Protein AF-0000000080568617 (afdb_homodimer)

Foldseek 3Di:
DDDALKDFDAKWFFAFWDDFQAQKTWTFGPVVVPVPPDCPCPVLVQPQPQDQDVVGHRDRDRPSPRPTQIAGEDDDPFQWQDAWRDGGGFMWTWIDRHPDSYIHIDGPCPPCVPDDFTKIKGWAFQAPDPDPDHPDQQGTWMWMDTSNQQKTKTKHHCRNPDPKIWMWMDRRVQAKTWTDIPQAWIWIDHPVQRKTKTAGNQGFMWMDGDPDTDGDDAAWDWDDDPQWIWMDGPVDIDIGDQWDWDDDPPDIDIDGPDPPD/DDDALKDFDAKWFFAFWDDQPAQKTWTFGPVVVPPPPDPPCLVLVQPQDQDQDVVGHRDRDRPSPRPTQIAGEDDDPFQWQDAWRDGGGFMWTWIDRHPDSYIHIDGPCPPCVVDDFTKIKGWAFQAPDPDPDHDDQQGTWMWMDTSNQQKTKTKGYCRNPDPKIWMWMDRRVQAKTWTDIPQAWIWIDHPVQRKTKTAGNQGFMWMDGDPDTDGDDAAWDWDDDPQWIWMDGPVDIDIDDCWDWDDDVPDIDIPNPDDPD

Secondary structure (DSSP, 8-state):
-PPPSEEEEEEEEE-SPPPTT-SEEEEEESHHHHS-SS--------EEEEEE-TT--EEEEEE-----EEEEE---SS-B-S-----TT-EEEEEEETT-S-EEEEE--TTGGG--S--EEEEEE--SSTT--SS-TTSEEEEEEETTTTEEEEE--STTS-S--EEEEEETTTTEEEEEESSS-EEEEETTTTEEEEE-TT--EEEEETTEEEEE-SSEEEEEETTEEEEE-SS-EEEE-SEEEEEETTEEEEEES----/-PPPSEEEEEEEEE-SPPPTT-SEEEEEESGGGT--SS-------EEEEEEE-TT--EEEEEEE---EEEEEE---SSSB-S-----TT-EEEEEEETT-S-EEEEE--TTGGG--S--EEEEEE--SSTT--SS-TTSEEEEEEETTTTEEEEE---TTS-S--EEEEEETTTTEEEEEESSS-EEEEETTTTEEEEE-TT--EEEEETTEEEEE-SS-EEEEETTEEEEE-SSEEEEEES-EEEEETTEEE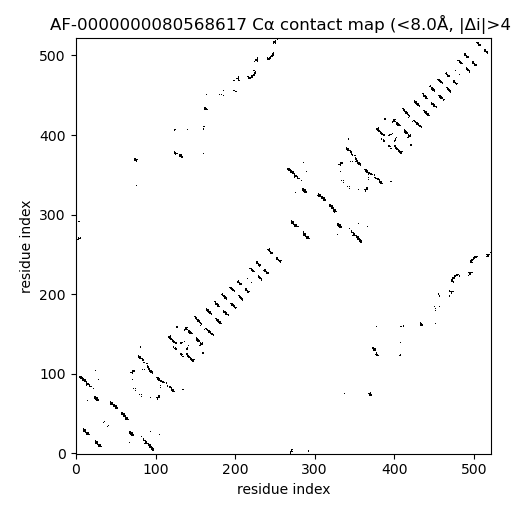EESS----

Sequence (522 aa):
MEASSFKLVSLGRVAENKARASRHVACVAVELATATDGEVTNNPQQKTIQALDSSGNTFEVKITNNRTFNCEWLPSEDNRATPPDVVRGELVEIWRMANTTQYFWRCLGLRNNLRQLESVVYVYNAAPKAGGAGIDFTTCYFMQWSPMDGHVTMGTSKANGEPFAFTMQFNTKYGSWYCMDDVGDMFELDAKERRLQMINADQSYVKVEKQSIEIKADQSVKIVCGGSTTEWTPSAITSTTGNWDVTAGATKYTTGGFDIIMEASSFKLVSLGRVAENKARASRHVACVAVELATATDGEVTNNPQQKTIQALDSSGNTFEVKITNNRTFNCEWLPSEDNRATPPDVVRGELVEIWRMANTTQYFWRCLGLRNNLRQLESVVYVYNAAPKAGGAGIDFTTCYFMQWSPMDGHVTMGTSKANGEPFAFTMQFNTKYGSWYCMDDVGDMFELDAKERRLQMINADQSYVKVEKQSIEIKADQSVKIVCGGSTTEWTPSAITSTTGNWDVTAGATKYTTGGFDII

Nearest PDB structures (foldseek):
  6orj-assembly1_A  TM=9.398E-01  e=4.430E-26  Phikzvirus phiKZ
  7aef-assembly1_q  TM=3.920E-01  e=2.097E-03  Algoriphagus machipongonensis
  7b5h-assembly1_AJ  TM=3.697E-01  e=1.885E-03  Nostoc sp. PCC 7120 = FACHB-418
  5lhz-assembly2_B  TM=5.559E-01  e=2.788E+00  Homo sapiens
  6u9e-assembly1_B  TM=2.466E-01  e=1.471E+00  Francisella tularensis subsp. novicida

Radius of gyration: 33.86 Å; Cα contacts (8 Å, |Δi|>4): 1347; chains: 2; bounding box: 92×105×70 Å

Structure (mmCIF, N/CA/C/O backbone):
data_AF-0000000080568617-model_v1
#
loop_
_entity.id
_entity.type
_entity.pdbx_description
1 polymer 'Uncharacterized protein 189'
#
loop_
_atom_site.group_PDB
_atom_site.id
_atom_site.type_symbol
_atom_site.label_atom_id
_atom_site.label_alt_id
_atom_site.label_comp_id
_atom_site.label_asym_id
_atom_site.label_entity_id
_atom_site.label_seq_id
_atom_site.pdbx_PDB_ins_code
_atom_site.Cartn_x
_atom_site.Cartn_y
_atom_site.Cartn_z
_atom_site.occupancy
_atom_site.B_iso_or_equiv
_atom_site.auth_seq_id
_atom_site.auth_comp_id
_atom_site.auth_asym_id
_atom_site.auth_atom_id
_atom_site.pdbx_PDB_model_num
ATOM 1 N N . MET A 1 1 ? 9.125 36.688 23 1 50.62 1 MET A N 1
ATOM 2 C CA . MET A 1 1 ? 8.547 36.562 21.672 1 50.62 1 MET A CA 1
ATOM 3 C C . MET A 1 1 ? 7.027 36.688 21.719 1 50.62 1 MET A C 1
ATOM 5 O O . MET A 1 1 ? 6.383 36.156 22.625 1 50.62 1 MET A O 1
ATOM 9 N N . GLU A 1 2 ? 6.57 37.688 21.062 1 58.78 2 GLU A N 1
ATOM 10 C CA . GLU A 1 2 ? 5.145 38 20.984 1 58.78 2 GLU A CA 1
ATOM 11 C C . GLU A 1 2 ? 4.359 36.844 20.391 1 58.78 2 GLU A C 1
ATOM 13 O O . GLU A 1 2 ? 4.938 35.938 19.797 1 58.78 2 GLU A O 1
ATOM 18 N N . ALA A 1 3 ? 3.127 36.75 20.812 1 71.06 3 ALA A N 1
ATOM 19 C CA . ALA A 1 3 ? 2.182 35.75 20.312 1 71.06 3 ALA A CA 1
ATOM 20 C C . ALA A 1 3 ? 2.1 35.781 18.797 1 71.06 3 ALA A C 1
ATOM 22 O O . ALA A 1 3 ? 2.215 36.844 18.188 1 71.06 3 ALA A O 1
ATOM 23 N N . SER A 1 4 ? 2.113 34.656 18.219 1 79.44 4 SER A N 1
ATOM 24 C CA . SER A 1 4 ? 2.035 34.5 16.766 1 79.44 4 SER A CA 1
ATOM 25 C C . SER A 1 4 ? 0.855 35.281 16.203 1 79.44 4 SER A C 1
ATOM 27 O O . SER A 1 4 ? -0.201 35.375 16.844 1 79.44 4 SER A O 1
ATOM 29 N N . SER A 1 5 ? 1.057 35.906 15.062 1 81.19 5 SER A N 1
ATOM 30 C CA . SER A 1 5 ? -0.037 36.562 14.352 1 81.19 5 SER A CA 1
ATOM 31 C C . SER A 1 5 ? -0.927 35.531 13.648 1 81.19 5 SER A C 1
ATOM 33 O O . SER A 1 5 ? -2.031 35.875 13.211 1 81.19 5 SER A O 1
ATOM 35 N N . PHE A 1 6 ? -0.387 34.438 13.5 1 85.69 6 PHE A N 1
ATOM 36 C CA . PHE A 1 6 ? -1.203 33.312 13.023 1 85.69 6 PHE A CA 1
ATOM 37 C C . PHE A 1 6 ? -1.975 32.688 14.18 1 85.69 6 PHE A C 1
ATOM 39 O O . PHE A 1 6 ? -1.378 32.125 15.086 1 85.69 6 PHE A O 1
ATOM 46 N N . LYS A 1 7 ? -3.281 32.812 14.078 1 85.31 7 LYS A N 1
ATOM 47 C CA . LYS A 1 7 ? -4.027 32.406 15.273 1 85.31 7 LYS A CA 1
ATOM 48 C C . LYS A 1 7 ? -5.375 31.812 14.891 1 85.31 7 LYS A C 1
ATOM 50 O O . LYS A 1 7 ? -5.918 32.094 13.828 1 85.31 7 LYS A O 1
ATOM 55 N N . LEU A 1 8 ? -5.777 30.984 15.734 1 88.06 8 LEU A N 1
ATOM 56 C CA . LEU A 1 8 ? -7.152 30.516 15.688 1 88.06 8 LEU A CA 1
ATOM 57 C C . LEU A 1 8 ? -8.133 31.641 15.984 1 88.06 8 LEU A C 1
ATOM 59 O O . LEU A 1 8 ? -8.086 32.25 17.062 1 88.06 8 LEU A O 1
ATOM 63 N N . VAL A 1 9 ? -9.039 31.875 15.039 1 86.25 9 VAL A N 1
ATOM 64 C CA . VAL A 1 9 ? -9.906 33.031 15.219 1 86.25 9 VAL A CA 1
ATOM 65 C C . VAL A 1 9 ? -11.297 32.594 15.648 1 86.25 9 VAL A C 1
ATOM 67 O O . VAL A 1 9 ? -11.992 33.312 16.359 1 86.25 9 VAL A O 1
ATOM 70 N N . SER A 1 10 ? -11.703 31.438 15.148 1 86.88 10 SER A N 1
ATOM 71 C CA . SER A 1 10 ? -13.031 30.984 15.523 1 86.88 10 SER A CA 1
ATOM 72 C C . SER A 1 10 ? -13.219 29.5 15.188 1 86.88 10 SER A C 1
ATOM 74 O O . SER A 1 10 ? -12.461 28.938 14.398 1 86.88 10 SER A O 1
ATOM 76 N N . LEU A 1 11 ? -14.148 28.984 15.914 1 90.75 11 LEU A N 1
ATOM 77 C CA . LEU A 1 11 ? -14.758 27.766 15.383 1 90.75 11 LEU A CA 1
ATOM 78 C C . LEU A 1 11 ? -15.781 28.109 14.305 1 90.75 11 LEU A C 1
ATOM 80 O O . LEU A 1 11 ? -16.438 29.141 14.367 1 90.75 11 LEU A O 1
ATOM 84 N N . GLY A 1 12 ? -15.781 27.281 13.336 1 90.44 12 GLY A N 1
ATOM 85 C CA . GLY A 1 12 ? -16.719 27.5 12.242 1 90.44 12 GLY A CA 1
ATOM 86 C C . GLY A 1 12 ? -17.531 26.266 11.898 1 90.44 12 GLY A C 1
ATOM 87 O O . GLY A 1 12 ? -17.203 25.156 12.328 1 90.44 12 GLY A O 1
ATOM 88 N N . ARG A 1 13 ? -18.641 26.5 11.25 1 90.88 13 ARG A N 1
ATOM 89 C CA . ARG A 1 13 ? -19.469 25.453 10.664 1 90.88 13 ARG A CA 1
ATOM 90 C C . ARG A 1 13 ? -19.453 25.531 9.141 1 90.88 13 ARG A C 1
ATOM 92 O O . ARG A 1 13 ? -19.578 26.625 8.57 1 90.88 13 ARG A O 1
ATOM 99 N N . VAL A 1 14 ? -19.25 24.422 8.562 1 93.81 14 VAL A N 1
ATOM 100 C CA . VAL A 1 14 ? -19.25 24.375 7.105 1 93.81 14 VAL A CA 1
ATOM 101 C C . VAL A 1 14 ? -20.641 24.688 6.578 1 93.81 14 VAL A C 1
ATOM 103 O O . VAL A 1 14 ? -21.625 24.062 6.996 1 93.81 14 VAL A O 1
ATOM 106 N N . ALA A 1 15 ? -20.703 25.609 5.598 1 91.88 15 ALA A N 1
ATOM 107 C CA . ALA A 1 15 ? -22 26.109 5.129 1 91.88 15 ALA A CA 1
ATOM 108 C C . ALA A 1 15 ? -22.562 25.234 4.016 1 91.88 15 ALA A C 1
ATOM 110 O O . ALA A 1 15 ? -23.781 25.141 3.854 1 91.88 15 ALA A O 1
ATOM 111 N N . GLU A 1 16 ? -21.719 24.734 3.197 1 92.94 16 GLU A N 1
ATOM 112 C CA . GLU A 1 16 ? -22.094 23.875 2.084 1 92.94 16 GLU A CA 1
ATOM 113 C C . GLU A 1 16 ? -21.078 22.734 1.919 1 92.94 16 GLU A C 1
ATOM 115 O O . GLU A 1 16 ? -19.938 22.844 2.348 1 92.94 16 GLU A O 1
ATOM 120 N N . ASN A 1 17 ? -21.594 21.688 1.316 1 94.19 17 ASN A N 1
ATOM 121 C CA . ASN A 1 17 ? -20.688 20.578 1.053 1 94.19 17 ASN A CA 1
ATOM 122 C C . ASN A 1 17 ? -19.469 21.031 0.249 1 94.19 17 ASN A C 1
ATOM 124 O O . ASN A 1 17 ? -19.594 21.812 -0.701 1 94.19 17 ASN A O 1
ATOM 128 N N . LYS A 1 18 ? -18.312 20.578 0.675 1 95.75 18 LYS A N 1
ATOM 129 C CA . LYS A 1 18 ? -17.094 20.875 -0.092 1 95.75 18 LYS A CA 1
ATOM 130 C C . LYS A 1 18 ? -17.172 20.266 -1.489 1 95.75 18 LYS A C 1
ATOM 132 O O . LYS A 1 18 ? -17.484 19.078 -1.643 1 95.75 18 LYS A O 1
ATOM 137 N N . ALA A 1 19 ? -16.797 21.062 -2.461 1 93.38 19 ALA A N 1
ATOM 138 C CA . ALA A 1 19 ? -16.688 20.531 -3.812 1 93.38 19 ALA A CA 1
ATOM 139 C C . ALA A 1 19 ? -15.5 19.578 -3.93 1 93.38 19 ALA A C 1
ATOM 141 O O . ALA A 1 19 ? -14.461 19.797 -3.311 1 93.38 19 ALA A O 1
ATOM 142 N N . ARG A 1 20 ? -15.523 18.531 -4.695 1 88.44 20 ARG A N 1
ATOM 143 C CA . ARG A 1 20 ? -14.562 17.438 -4.766 1 88.44 20 ARG A CA 1
ATOM 144 C C . ARG A 1 20 ? -13.156 17.953 -5.016 1 88.44 20 ARG A C 1
ATOM 146 O O . ARG A 1 20 ? -12.211 17.562 -4.332 1 88.44 20 ARG A O 1
ATOM 153 N N . ALA A 1 21 ? -12.961 18.766 -5.887 1 86.31 21 ALA A N 1
ATOM 154 C CA . ALA A 1 21 ? -11.609 19.203 -6.25 1 86.31 21 ALA A CA 1
ATOM 155 C C . ALA A 1 21 ? -11.242 20.5 -5.559 1 86.31 21 ALA A C 1
ATOM 157 O O . ALA A 1 21 ? -10.141 21.016 -5.738 1 86.31 21 ALA A O 1
ATOM 158 N N . SER A 1 22 ? -12.078 20.875 -4.598 1 92.5 22 SER A N 1
ATOM 159 C CA . SER A 1 22 ? -11.836 22.172 -3.998 1 92.5 22 SER A CA 1
ATOM 160 C C . SER A 1 22 ? -11.008 22.047 -2.721 1 92.5 22 SER A C 1
ATOM 162 O O . SER A 1 22 ? -11.141 21.078 -1.981 1 92.5 22 SER A O 1
ATOM 164 N N . ARG A 1 23 ? -10.227 23.062 -2.48 1 94.25 23 ARG A N 1
ATOM 165 C CA . ARG A 1 23 ? -9.508 23.188 -1.22 1 94.25 23 ARG A CA 1
ATOM 166 C C . ARG A 1 23 ? -10.164 24.234 -0.314 1 94.25 23 ARG A C 1
ATOM 168 O O . ARG A 1 23 ? -9.672 24.5 0.783 1 94.25 23 ARG A O 1
ATOM 175 N N . HIS A 1 24 ? -11.266 24.781 -0.82 1 95.12 24 HIS A N 1
ATOM 176 C CA . HIS A 1 24 ? -11.938 25.844 -0.099 1 95.12 24 HIS A CA 1
ATOM 177 C C . HIS A 1 24 ? -13.312 25.406 0.395 1 95.12 24 HIS A C 1
ATOM 179 O O . HIS A 1 24 ? -13.961 24.562 -0.229 1 95.12 24 HIS A O 1
ATOM 185 N N . VAL A 1 25 ? -13.688 25.984 1.521 1 95.69 25 VAL A N 1
ATOM 186 C CA . VAL A 1 25 ? -15.047 25.797 2.023 1 95.69 25 VAL A CA 1
ATOM 187 C C . VAL A 1 25 ? -15.586 27.125 2.541 1 95.69 25 VAL A C 1
ATOM 189 O O . VAL A 1 25 ? -14.82 27.984 2.994 1 95.69 25 VAL A O 1
ATOM 192 N N . ALA A 1 26 ? -16.875 27.297 2.377 1 93.19 26 ALA A N 1
ATOM 193 C CA . ALA A 1 26 ? -17.562 28.406 3.02 1 93.19 26 ALA A CA 1
ATOM 194 C C . ALA A 1 26 ? -17.953 28.062 4.453 1 93.19 26 ALA A C 1
ATOM 196 O O . ALA A 1 26 ? -18.625 27.062 4.691 1 93.19 26 ALA A O 1
ATOM 197 N N . CYS A 1 27 ? -17.438 28.859 5.371 1 93.31 27 CYS A N 1
ATOM 198 C CA . CYS A 1 27 ? -17.703 28.578 6.777 1 93.31 27 CYS A CA 1
ATOM 199 C C . CYS A 1 27 ? -18.438 29.734 7.434 1 93.31 27 CYS A C 1
ATOM 201 O O . CYS A 1 27 ? -18.25 30.891 7.047 1 93.31 27 CYS A O 1
ATOM 203 N N . VAL A 1 28 ? -19.25 29.375 8.422 1 88.81 28 VAL A N 1
ATOM 204 C CA . VAL A 1 28 ? -19.875 30.344 9.305 1 88.81 28 VAL A CA 1
ATOM 205 C C . VAL A 1 28 ? -19.234 30.281 10.688 1 88.81 28 VAL A C 1
ATOM 207 O O . VAL A 1 28 ? -19.125 29.203 11.273 1 88.81 28 VAL A O 1
ATOM 210 N N . ALA A 1 29 ? -18.75 31.484 11.203 1 86.5 29 ALA A N 1
ATOM 211 C CA . ALA A 1 29 ? -18.141 31.5 12.523 1 86.5 29 ALA A CA 1
ATOM 212 C C . ALA A 1 29 ? -19.172 31.25 13.617 1 86.5 29 ALA A C 1
ATOM 214 O O . ALA A 1 29 ? -20.234 31.875 13.641 1 86.5 29 ALA A O 1
ATOM 215 N N . VAL A 1 30 ? -18.906 30.25 14.477 1 74.75 30 VAL A N 1
ATOM 216 C CA . VAL A 1 30 ? -19.844 29.875 15.539 1 74.75 30 VAL A CA 1
ATOM 217 C C . VAL A 1 30 ? -19.656 30.828 16.734 1 74.75 30 VAL A C 1
ATOM 219 O O . VAL A 1 30 ? -20.625 31.188 17.391 1 74.75 30 VAL A O 1
ATOM 222 N N . GLU A 1 31 ? -18.297 31.031 17.219 1 62.47 31 GLU A N 1
ATOM 223 C CA . GLU A 1 31 ? -18.047 31.844 18.406 1 62.47 31 GLU A CA 1
ATOM 224 C C . GLU A 1 31 ? -18.484 33.281 18.172 1 62.47 31 GLU A C 1
ATOM 226 O O . GLU A 1 31 ? -18.781 34 19.125 1 62.47 31 GLU A O 1
ATOM 231 N N . LEU A 1 32 ? -18.312 33.688 17.125 1 50.12 32 LEU A N 1
ATOM 232 C CA . LEU A 1 32 ? -18.812 35.062 16.906 1 50.12 32 LEU A CA 1
ATOM 233 C C . LEU A 1 32 ? -20.312 35.125 17.203 1 50.12 32 LEU A C 1
ATOM 235 O O . LEU A 1 32 ? -20.828 36.188 17.578 1 50.12 32 LEU A O 1
ATOM 239 N N . ALA A 1 33 ? -20.812 33.875 17.344 1 45.53 33 ALA A N 1
ATOM 240 C CA . ALA A 1 33 ? -22.234 33.969 17.656 1 45.53 33 ALA A CA 1
ATOM 241 C C . ALA A 1 33 ? -22.453 34.062 19.172 1 45.53 33 ALA A C 1
ATOM 243 O O . ALA A 1 33 ? -23.422 34.688 19.609 1 45.53 33 ALA A O 1
ATOM 244 N N . THR A 1 34 ? -21.578 33.438 19.984 1 41.66 34 THR A N 1
ATOM 245 C CA . THR A 1 34 ? -21.938 33.438 21.406 1 41.66 34 THR A CA 1
ATOM 246 C C . THR A 1 34 ? -21.312 34.625 22.125 1 41.66 34 THR A C 1
ATOM 248 O O . THR A 1 34 ? -21.609 34.875 23.297 1 41.66 34 THR A O 1
ATOM 251 N N . ALA A 1 35 ? -20.141 35.188 21.828 1 40 35 ALA A N 1
ATOM 252 C CA . ALA A 1 35 ? -19.625 36.281 22.641 1 40 35 ALA A CA 1
ATOM 253 C C . ALA A 1 35 ? -20.703 37.312 22.953 1 40 35 ALA A C 1
ATOM 255 O O . ALA A 1 35 ? -20.422 38.344 23.578 1 40 35 ALA A O 1
ATOM 256 N N . THR A 1 36 ? -21.812 37.344 22.281 1 34.22 36 THR A N 1
ATOM 257 C CA . THR A 1 36 ? -22.812 38.312 22.734 1 34.22 36 THR A CA 1
ATOM 258 C C . THR A 1 36 ? -23.422 37.875 24.062 1 34.22 36 THR A C 1
ATOM 260 O O . THR A 1 36 ? -24.297 37 24.078 1 34.22 36 THR A O 1
ATOM 263 N N . ASP A 1 37 ? -22.906 37.531 24.969 1 35.31 37 ASP A N 1
ATOM 264 C CA . ASP A 1 37 ? -23.719 37.781 26.156 1 35.31 37 ASP A CA 1
ATOM 265 C C . ASP A 1 37 ? -24.406 39.125 26.078 1 35.31 37 ASP A C 1
ATOM 267 O O . ASP A 1 37 ? -25.453 39.344 26.688 1 35.31 37 ASP A O 1
ATOM 271 N N . GLY A 1 38 ? -23.734 40.406 26.375 1 32.06 38 GLY A N 1
ATOM 272 C CA . GLY A 1 38 ? -24.688 41.438 26.031 1 32.06 38 GLY A CA 1
ATOM 273 C C . GLY A 1 38 ? -25.266 41.281 24.625 1 32.06 38 GLY A C 1
ATOM 274 O O . GLY A 1 38 ? -24.797 40.438 23.859 1 32.06 38 GLY A O 1
ATOM 275 N N . GLU A 1 39 ? -26.219 42.25 24.094 1 29.34 39 GLU A N 1
ATOM 276 C CA . GLU A 1 39 ? -26.828 42.344 22.766 1 29.34 39 GLU A CA 1
ATOM 277 C C . GLU A 1 39 ? -25.797 42.156 21.656 1 29.34 39 GLU A C 1
ATOM 279 O O . GLU A 1 39 ? -25.094 43.125 21.312 1 29.34 39 GLU A O 1
ATOM 284 N N . VAL A 1 40 ? -24.828 41.625 21.891 1 32.22 40 VAL A N 1
ATOM 285 C CA . VAL A 1 40 ? -24.172 41.75 20.578 1 32.22 40 VAL A CA 1
ATOM 286 C C . VAL A 1 40 ? -25.172 41.406 19.469 1 32.22 40 VAL A C 1
ATOM 288 O O . VAL A 1 40 ? -25.703 40.312 19.406 1 32.22 40 VAL A O 1
ATOM 291 N N . THR A 1 41 ? -25.906 42.344 19.125 1 31.42 41 THR A N 1
ATOM 292 C CA . THR A 1 41 ? -26.641 42.594 17.891 1 31.42 41 THR A CA 1
ATOM 293 C C . THR A 1 41 ? -25.797 42.156 16.688 1 31.42 41 THR A C 1
ATOM 295 O O . THR A 1 41 ? -24.875 42.875 16.281 1 31.42 41 THR A O 1
ATOM 298 N N . ASN A 1 42 ? -25.062 41.25 16.781 1 33.69 42 ASN A N 1
ATOM 299 C CA . ASN A 1 42 ? -24.953 40.875 15.383 1 33.69 42 ASN A CA 1
ATOM 300 C C . ASN A 1 42 ? -26.266 41.094 14.633 1 33.69 42 ASN A C 1
ATOM 302 O O . ASN A 1 42 ? -27.25 40.406 14.891 1 33.69 42 ASN A O 1
ATOM 306 N N . ASN A 1 43 ? -26.531 42.25 14.586 1 33.03 43 ASN A N 1
ATOM 307 C CA . ASN A 1 43 ? -27.516 42.625 13.57 1 33.03 43 ASN A CA 1
ATOM 308 C C . ASN A 1 43 ? -27.234 41.938 12.242 1 33.03 43 ASN A C 1
ATOM 310 O O . ASN A 1 43 ? -26.266 42.25 11.555 1 33.03 43 ASN A O 1
ATOM 314 N N . PRO A 1 44 ? -27.344 40.625 12.234 1 37.12 44 PRO A N 1
ATOM 315 C CA . PRO A 1 44 ? -27.484 40.312 10.812 1 37.12 44 PRO A CA 1
ATOM 316 C C . PRO A 1 44 ? -27.969 41.5 9.984 1 37.12 44 PRO A C 1
ATOM 318 O O . PRO A 1 44 ? -28.938 42.188 10.359 1 37.12 44 PRO A O 1
ATOM 321 N N . GLN A 1 45 ? -27.047 42.375 9.602 1 36.5 45 GLN A N 1
ATOM 322 C CA . GLN A 1 45 ? -27.719 43.375 8.773 1 36.5 45 GLN A CA 1
ATOM 323 C C . GLN A 1 45 ? -28.875 42.75 7.996 1 36.5 45 GLN A C 1
ATOM 325 O O . GLN A 1 45 ? -28.656 41.938 7.09 1 36.5 45 GLN A O 1
ATOM 330 N N . GLN A 1 46 ? -29.75 42.25 8.695 1 38.12 46 GLN A N 1
ATOM 331 C CA . GLN A 1 46 ? -31.031 41.969 8.078 1 38.12 46 GLN A CA 1
ATOM 332 C C . GLN A 1 46 ? -31.453 43.094 7.137 1 38.12 46 GLN A C 1
ATOM 334 O O . GLN A 1 46 ? -31.656 44.219 7.57 1 38.12 46 GLN A O 1
ATOM 339 N N . LYS A 1 47 ? -30.688 43.156 6.012 1 41.09 47 LYS A N 1
ATOM 340 C CA . LYS A 1 47 ? -31.406 44 5.059 1 41.09 47 LYS A CA 1
ATOM 341 C C . LYS A 1 47 ? -32.781 43.406 4.727 1 41.09 47 LYS A C 1
ATOM 343 O O . LYS A 1 47 ? -32.875 42.25 4.367 1 41.09 47 LYS A O 1
ATOM 348 N N . THR A 1 48 ? -33.656 43.75 5.395 1 39.62 48 THR A N 1
ATOM 349 C CA . THR A 1 48 ? -35.031 43.5 4.977 1 39.62 48 THR A CA 1
ATOM 350 C C . THR A 1 48 ? -35.281 44.031 3.572 1 39.62 48 THR A C 1
ATOM 352 O O . THR A 1 48 ? -35.188 45.25 3.336 1 39.62 48 THR A O 1
ATOM 355 N N . ILE A 1 49 ? -34.781 43.281 2.613 1 40.5 49 ILE A N 1
ATOM 356 C CA . ILE A 1 49 ? -35.25 43.781 1.318 1 40.5 49 ILE A CA 1
ATOM 357 C C . ILE A 1 49 ? -36.75 43.5 1.168 1 40.5 49 ILE A C 1
ATOM 359 O O . ILE A 1 49 ? -37.219 42.406 1.473 1 40.5 49 ILE A O 1
ATOM 363 N N . GLN A 1 50 ? -37.312 44.5 1.191 1 42.81 50 GLN A N 1
ATOM 364 C CA . GLN A 1 50 ? -38.719 44.406 0.8 1 42.81 50 GLN A CA 1
ATOM 365 C C . GLN A 1 50 ? -38.844 44 -0.661 1 42.81 50 GLN A C 1
ATOM 367 O O . GLN A 1 50 ? -38.219 44.562 -1.54 1 42.81 50 GLN A O 1
ATOM 372 N N . ALA A 1 51 ? -38.75 42.688 -0.852 1 43 51 ALA A N 1
ATOM 373 C CA . ALA A 1 51 ? -39.094 42.344 -2.238 1 43 51 ALA A CA 1
ATOM 374 C C . ALA A 1 51 ? -40.594 42.156 -2.408 1 43 51 ALA A C 1
ATOM 376 O O . ALA A 1 51 ? -41.312 41.812 -1.448 1 43 51 ALA A O 1
ATOM 377 N N . LEU A 1 52 ? -40.906 42.625 -3.355 1 49.28 52 LEU A N 1
ATOM 378 C CA . LEU A 1 52 ? -42.312 42.5 -3.771 1 49.28 52 LEU A CA 1
ATOM 379 C C . LEU A 1 52 ? -42.562 41.156 -4.457 1 49.28 52 LEU A C 1
ATOM 381 O O . LEU A 1 52 ? -41.719 40.719 -5.27 1 49.28 52 LEU A O 1
ATOM 385 N N . ASP A 1 53 ? -43.281 40.312 -3.805 1 42.44 53 ASP A N 1
ATOM 386 C CA . ASP A 1 53 ? -43.688 39.156 -4.586 1 42.44 53 ASP A CA 1
ATOM 387 C C . ASP A 1 53 ? -44.469 39.594 -5.832 1 42.44 53 ASP A C 1
ATOM 389 O O . ASP A 1 53 ? -44.781 40.75 -6.02 1 42.44 53 ASP A O 1
ATOM 393 N N . SER A 1 54 ? -44.594 38.719 -6.641 1 52.25 54 SER A N 1
ATOM 394 C CA . SER A 1 54 ? -45.344 39 -7.859 1 52.25 54 SER A CA 1
ATOM 395 C C . SER A 1 54 ? -46.688 39.656 -7.5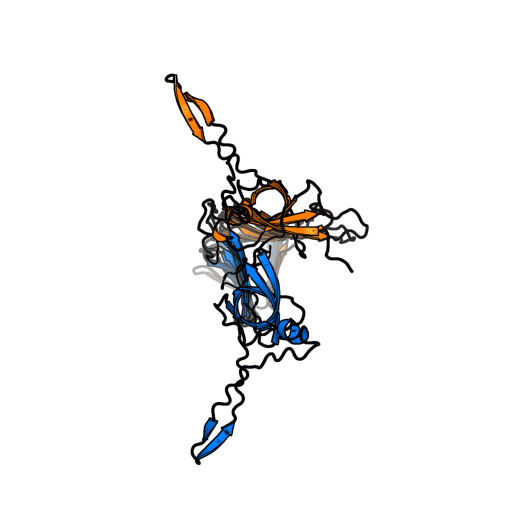47 1 52.25 54 SER A C 1
ATOM 397 O O . SER A 1 54 ? -47.219 40.375 -8.391 1 52.25 54 SER A O 1
ATOM 399 N N . SER A 1 55 ? -47.188 39.5 -6.371 1 52.03 55 SER A N 1
ATOM 400 C CA . SER A 1 55 ? -48.5 40.062 -6.043 1 52.03 55 SER A CA 1
ATOM 401 C C . SER A 1 55 ? -48.344 41.375 -5.277 1 52.03 55 SER A C 1
ATOM 403 O O . SER A 1 55 ? -49.344 41.906 -4.812 1 52.03 55 SER A O 1
ATOM 405 N N . GLY A 1 56 ? -47.219 41.875 -5.191 1 52.81 56 GLY A N 1
ATOM 406 C CA . GLY A 1 56 ? -47.031 43.219 -4.609 1 52.81 56 GLY A CA 1
ATOM 407 C C . GLY A 1 56 ? -46.812 43.188 -3.109 1 52.81 56 GLY A C 1
ATOM 408 O O . GLY A 1 56 ? -46.844 44.219 -2.451 1 52.81 56 GLY A O 1
ATOM 409 N N . ASN A 1 57 ? -47.062 41.969 -2.492 1 53.66 57 ASN A N 1
ATOM 410 C CA . ASN A 1 57 ? -46.906 41.938 -1.042 1 53.66 57 ASN A CA 1
ATOM 411 C C . ASN A 1 57 ? -45.438 42.031 -0.618 1 53.66 57 ASN A C 1
ATOM 413 O O . ASN A 1 57 ? -44.562 41.438 -1.252 1 53.66 57 ASN A O 1
ATOM 417 N N . THR A 1 58 ? -45.219 43 0.136 1 48.59 58 THR A N 1
ATOM 418 C CA . THR A 1 58 ? -43.875 43.25 0.653 1 48.59 58 THR A CA 1
ATOM 419 C C . THR A 1 58 ? -43.438 42.156 1.617 1 48.59 58 THR A C 1
ATOM 421 O O . THR A 1 58 ? -44.188 41.812 2.539 1 48.59 58 THR A O 1
ATOM 424 N N . PHE A 1 59 ? -42.938 41.188 1.211 1 49.84 59 PHE A N 1
ATOM 425 C CA . PHE A 1 59 ? -42.438 40.25 2.225 1 49.84 59 PHE A CA 1
ATOM 426 C C . PHE A 1 59 ? -41.031 40.594 2.643 1 49.84 59 PHE A C 1
ATOM 428 O O . PHE A 1 59 ? -40.25 41.125 1.846 1 49.84 59 PHE A O 1
ATOM 435 N N . GLU A 1 60 ? -40.906 40.781 3.918 1 43.88 60 GLU A N 1
ATOM 436 C CA . GLU A 1 60 ? -39.594 41.062 4.531 1 43.88 60 GLU A CA 1
ATOM 437 C C . GLU A 1 60 ? -38.75 39.812 4.559 1 43.88 60 GLU A C 1
ATOM 439 O O . GLU A 1 60 ? -39.188 38.719 4.934 1 43.88 60 GLU A O 1
ATOM 444 N N . VAL A 1 61 ? -38.062 39.688 3.564 1 43 61 VAL A N 1
ATOM 445 C CA . VAL A 1 61 ? -37.094 38.594 3.654 1 43 61 VAL A CA 1
ATOM 446 C C . VAL A 1 61 ? -35.906 39 4.512 1 43 61 VAL A C 1
ATOM 448 O O . VAL A 1 61 ? -35.344 40.094 4.297 1 43 61 VAL A O 1
ATOM 451 N N . LYS A 1 62 ? -35.844 38.594 5.715 1 42.62 62 LYS A N 1
ATOM 452 C CA . LYS A 1 62 ? -34.688 38.781 6.586 1 42.62 62 LYS A CA 1
ATOM 453 C C . LYS A 1 62 ? -33.469 38.062 6.012 1 42.62 62 LYS A C 1
ATOM 455 O O . LYS A 1 62 ? -33.469 36.875 5.805 1 42.62 62 LYS A O 1
ATOM 460 N N . ILE A 1 63 ? -32.812 38.688 5.195 1 38.22 63 ILE A N 1
ATOM 461 C CA . ILE A 1 63 ? -31.531 38.094 4.746 1 38.22 63 ILE A CA 1
ATOM 462 C C . ILE A 1 63 ? -30.5 38.188 5.871 1 38.22 63 ILE A C 1
ATOM 464 O O . ILE A 1 63 ? -30.203 39.281 6.367 1 38.22 63 ILE A O 1
ATOM 468 N N . THR A 1 64 ? -30.469 37.344 6.855 1 39.03 64 THR A N 1
ATOM 469 C CA . THR A 1 64 ? -29.328 37.281 7.75 1 39.03 64 THR A CA 1
ATOM 470 C C . THR A 1 64 ? -28.016 37.219 6.957 1 39.03 64 THR A C 1
ATOM 472 O O . THR A 1 64 ? -27.844 36.344 6.113 1 39.03 64 THR A O 1
ATOM 475 N N . ASN A 1 65 ? -27.438 38.25 6.555 1 40.38 65 ASN A N 1
ATOM 476 C CA . ASN A 1 65 ? -26.141 38.219 5.887 1 40.38 65 ASN A CA 1
ATOM 477 C C . ASN A 1 65 ? -25.188 37.25 6.562 1 40.38 65 ASN A C 1
ATOM 479 O O . ASN A 1 65 ? -24.578 37.594 7.582 1 40.38 65 ASN A O 1
ATOM 483 N N . ASN A 1 66 ? -25.547 36.125 6.871 1 49.88 66 ASN A N 1
ATOM 484 C CA . ASN A 1 66 ? -24.594 35.156 7.418 1 49.88 66 ASN A CA 1
ATOM 485 C C . ASN A 1 66 ? -23.266 35.156 6.66 1 49.88 66 ASN A C 1
ATOM 487 O O . ASN A 1 66 ? -23.219 34.781 5.496 1 49.88 66 ASN A O 1
ATOM 491 N N . ARG A 1 67 ? -22.391 36.062 7.004 1 65.44 67 ARG A N 1
ATOM 492 C CA . ARG A 1 67 ? -21.094 36.25 6.375 1 65.44 67 ARG A CA 1
ATOM 493 C C . ARG A 1 67 ? -20.266 34.969 6.426 1 65.44 67 ARG A C 1
ATOM 495 O O . ARG A 1 67 ? -20.016 34.438 7.508 1 65.44 67 ARG A O 1
ATOM 502 N N . THR A 1 68 ? -20.375 34.25 5.426 1 81.62 68 THR A N 1
ATOM 503 C CA . THR A 1 68 ? -19.5 33.094 5.266 1 81.62 68 THR A CA 1
ATOM 504 C C . THR A 1 68 ? -18.078 33.531 4.926 1 81.62 68 THR A C 1
ATOM 506 O O . THR A 1 68 ? -17.875 34.594 4.312 1 81.62 68 THR A O 1
ATOM 509 N N . PHE A 1 69 ? -17.188 32.938 5.539 1 86.31 69 PHE A N 1
ATOM 510 C CA . PHE A 1 69 ? -15.766 33.062 5.203 1 86.31 69 PHE A CA 1
ATOM 511 C C . PHE A 1 69 ? -15.359 32 4.199 1 86.31 69 PHE A C 1
ATOM 513 O O . PHE A 1 69 ? -15.727 30.828 4.348 1 86.31 69 PHE A O 1
ATOM 520 N N . ASN A 1 70 ? -14.797 32.438 3.152 1 91.62 70 ASN A N 1
ATOM 521 C CA . ASN A 1 70 ? -14.133 31.484 2.287 1 91.62 70 ASN A CA 1
ATOM 522 C C . ASN A 1 70 ? -12.766 31.078 2.844 1 91.62 70 ASN A C 1
ATOM 524 O O . ASN A 1 70 ? -11.844 31.891 2.879 1 91.62 70 ASN A O 1
ATOM 528 N N . CYS A 1 71 ? -12.617 29.844 3.26 1 94 71 CYS A N 1
ATOM 529 C CA . CYS A 1 71 ? -11.414 29.391 3.947 1 94 71 CYS A CA 1
ATOM 530 C C . CYS A 1 71 ? -10.672 28.359 3.107 1 94 71 CYS A C 1
ATOM 532 O O . CYS A 1 71 ? -11.273 27.438 2.568 1 94 71 CYS A O 1
ATOM 534 N N . GLU A 1 72 ? -9.367 28.516 3.006 1 94 72 GLU A N 1
ATOM 535 C CA . GLU A 1 72 ? -8.516 27.531 2.338 1 94 72 GLU A CA 1
ATOM 536 C C . GLU A 1 72 ? -8.07 26.438 3.303 1 94 72 GLU A C 1
ATOM 538 O O . GLU A 1 72 ? -7.758 26.719 4.465 1 94 72 GLU A O 1
ATOM 543 N N . TRP A 1 73 ? -8.039 25.219 2.797 1 94.94 73 TRP A N 1
ATOM 544 C CA . TRP A 1 73 ? -7.652 24.078 3.617 1 94.94 73 TRP A CA 1
ATOM 545 C C . TRP A 1 73 ? -6.258 24.266 4.203 1 94.94 73 TRP A C 1
ATOM 547 O O . TRP A 1 73 ? -5.324 24.641 3.488 1 94.94 73 TRP A O 1
ATOM 557 N N . LEU A 1 74 ? -6.227 24.109 5.453 1 93.25 74 LEU A N 1
ATOM 558 C CA . LEU A 1 74 ? -4.977 24.047 6.203 1 93.25 74 LEU A CA 1
ATOM 559 C C . LEU A 1 74 ? -4.629 22.609 6.562 1 93.25 74 LEU A C 1
ATOM 561 O O . LEU A 1 74 ? -5.164 22.062 7.527 1 93.25 74 LEU A O 1
ATOM 565 N N . PRO A 1 75 ? -3.604 22.062 5.797 1 88.25 75 PRO A N 1
ATOM 566 C CA . PRO A 1 75 ? -3.266 20.656 6.07 1 88.25 75 PRO A CA 1
ATOM 567 C C . PRO A 1 75 ? -2.648 20.469 7.453 1 88.25 75 PRO A C 1
ATOM 569 O O . PRO A 1 75 ? -2.178 21.422 8.062 1 88.25 75 PRO A O 1
ATOM 572 N N . SER A 1 76 ? -2.836 19.203 7.875 1 81.25 76 SER A N 1
ATOM 573 C CA . SER A 1 76 ? -2.096 18.766 9.055 1 81.25 76 SER A CA 1
ATOM 574 C C . SER A 1 76 ? -0.789 18.078 8.664 1 81.25 76 SER A C 1
ATOM 576 O O . SER A 1 76 ? -0.388 18.109 7.5 1 81.25 76 SER A O 1
ATOM 578 N N . GLU A 1 77 ? -0.052 17.703 9.617 1 75.88 77 GLU A N 1
ATOM 579 C CA . GLU A 1 77 ? 1.288 17.156 9.422 1 75.88 77 GLU A CA 1
ATOM 580 C C . GLU A 1 77 ? 1.234 15.797 8.719 1 75.88 77 GLU A C 1
ATOM 582 O O . GLU A 1 77 ? 2.266 15.266 8.312 1 75.88 77 GLU A O 1
ATOM 587 N N . ASP A 1 78 ? 0.12 15.438 8.305 1 79.62 78 ASP A N 1
ATOM 588 C CA . ASP A 1 78 ? 0.056 14.109 7.691 1 79.62 78 ASP A CA 1
ATOM 589 C C . ASP A 1 78 ? 0.303 14.188 6.188 1 79.62 78 ASP A C 1
ATOM 591 O O . ASP A 1 78 ? 0.541 15.273 5.648 1 79.62 78 ASP A O 1
ATOM 595 N N . ASN A 1 79 ? 0.674 13.195 5.465 1 89.88 79 ASN A N 1
ATOM 596 C CA . ASN A 1 79 ? 0.984 13.133 4.039 1 89.88 79 ASN A CA 1
ATOM 597 C C . ASN A 1 79 ? -0.283 13.141 3.188 1 89.88 79 ASN A C 1
ATOM 599 O O . ASN A 1 79 ? -0.268 12.695 2.039 1 89.88 79 ASN A O 1
ATOM 603 N N . ARG A 1 80 ? -1.309 13.703 3.848 1 90.81 80 ARG A N 1
ATOM 604 C CA . ARG A 1 80 ? -2.549 13.844 3.092 1 90.81 80 ARG A CA 1
ATOM 605 C C . ARG A 1 80 ? -2.432 14.938 2.041 1 90.81 80 ARG A C 1
ATOM 607 O O . ARG A 1 80 ? -1.976 16.047 2.34 1 90.81 80 ARG A O 1
ATOM 614 N N . ALA A 1 81 ? -2.85 14.633 0.809 1 91.06 81 ALA A N 1
ATOM 615 C CA . ALA A 1 81 ? -2.703 15.586 -0.294 1 91.06 81 ALA A CA 1
ATOM 616 C C . ALA A 1 81 ? -4.035 16.25 -0.633 1 91.06 81 ALA A C 1
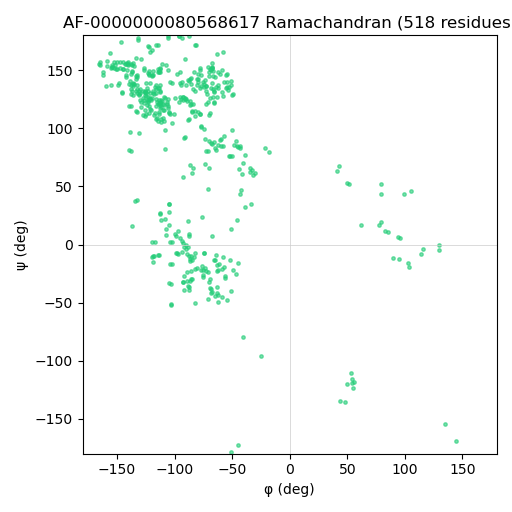ATOM 618 O O . ALA A 1 81 ? -4.074 17.266 -1.324 1 91.06 81 ALA A O 1
ATOM 619 N N . THR A 1 82 ? -5.082 15.695 -0.187 1 91.94 82 THR A N 1
ATOM 620 C CA . THR A 1 82 ? -6.402 16.25 -0.457 1 91.94 82 THR A CA 1
ATOM 621 C C . THR A 1 82 ? -7.109 16.625 0.844 1 91.94 82 THR A C 1
ATOM 623 O O . THR A 1 82 ? -6.984 15.914 1.846 1 91.94 82 THR A O 1
ATOM 626 N N . PRO A 1 83 ? -7.883 17.719 0.764 1 93.81 83 PRO A N 1
ATOM 627 C CA . PRO A 1 83 ? -8.617 18.109 1.972 1 93.81 83 PRO A CA 1
ATOM 628 C C . PRO A 1 83 ? -9.711 17.109 2.336 1 93.81 83 PRO A C 1
ATOM 630 O O . PRO A 1 83 ? -10.211 16.375 1.467 1 93.81 83 PRO A O 1
ATOM 633 N N . PRO A 1 84 ? -10.039 17.047 3.625 1 94.81 84 PRO A N 1
ATOM 634 C CA . PRO A 1 84 ? -11.211 16.25 3.984 1 94.81 84 PRO A CA 1
ATOM 635 C C . PRO A 1 84 ? -12.469 16.672 3.225 1 94.81 84 PRO A C 1
ATOM 637 O O . PRO A 1 84 ? -12.648 17.859 2.934 1 94.81 84 PRO A O 1
ATOM 640 N N . ASP A 1 85 ? -13.266 15.688 2.941 1 95.25 85 ASP A N 1
ATOM 641 C CA . ASP A 1 85 ? -14.516 15.953 2.232 1 95.25 85 ASP A CA 1
ATOM 642 C C . ASP A 1 85 ? -15.617 16.375 3.201 1 95.25 85 ASP A C 1
ATOM 644 O O . ASP A 1 85 ? -16.625 15.672 3.344 1 95.25 85 ASP A O 1
ATOM 648 N N . VAL A 1 86 ? -15.43 17.5 3.785 1 95.81 86 VAL A N 1
ATOM 649 C CA . VAL A 1 86 ? -16.375 17.984 4.793 1 95.81 86 VAL A CA 1
ATOM 650 C C . VAL A 1 86 ? -17.703 18.328 4.133 1 95.81 86 VAL A C 1
ATOM 652 O O . VAL A 1 86 ? -17.75 18.688 2.957 1 95.81 86 VAL A O 1
ATOM 655 N N . VAL A 1 87 ? -18.75 18.156 4.941 1 94.94 87 VAL A N 1
ATOM 656 C CA . VAL A 1 87 ? -20.109 18.453 4.469 1 94.94 87 VAL A CA 1
ATOM 657 C C . VAL A 1 87 ? -20.75 19.516 5.359 1 94.94 87 VAL A C 1
ATOM 659 O O . VAL A 1 87 ? -20.188 19.875 6.398 1 94.94 87 VAL A O 1
ATOM 662 N N . ARG A 1 88 ? -21.797 19.984 4.789 1 93.25 88 ARG A N 1
ATOM 663 C CA . ARG A 1 88 ? -22.531 21.016 5.531 1 93.25 88 ARG A CA 1
ATOM 664 C C . ARG A 1 88 ? -22.781 20.578 6.969 1 93.25 88 ARG A C 1
ATOM 666 O O . ARG A 1 88 ? -23.203 19.438 7.219 1 93.25 88 ARG A O 1
ATOM 673 N N . GLY A 1 89 ? -22.422 21.469 7.875 1 91.19 89 GLY A N 1
ATOM 674 C CA . GLY A 1 89 ? -22.719 21.188 9.273 1 91.19 89 GLY A CA 1
ATOM 675 C C . GLY A 1 89 ? -21.516 20.734 10.062 1 91.19 89 GLY A C 1
ATOM 676 O O . GLY A 1 89 ? -21.516 20.75 11.289 1 91.19 89 GLY A O 1
ATOM 677 N N . GLU A 1 90 ? -20.5 20.281 9.406 1 94.06 90 GLU A N 1
ATOM 678 C CA . GLU A 1 90 ? -19.297 19.875 10.117 1 94.06 90 GLU A CA 1
ATOM 679 C C . GLU A 1 90 ? -18.594 21.062 10.758 1 94.06 90 GLU A C 1
ATOM 681 O O . GLU A 1 90 ? -18.734 22.188 10.289 1 94.06 90 GLU A O 1
ATOM 686 N N . LEU A 1 91 ? -17.906 20.781 11.812 1 92.81 91 LEU A N 1
ATOM 687 C CA . LEU A 1 91 ? -17.203 21.828 12.547 1 92.81 91 LEU A CA 1
ATOM 688 C C . LEU A 1 91 ? -15.742 21.922 12.094 1 92.81 91 LEU A C 1
ATOM 690 O O . LEU A 1 91 ? -15.102 20.891 11.859 1 92.81 91 LEU A O 1
ATOM 694 N N . VAL A 1 92 ? -15.281 23.156 11.977 1 94.25 92 VAL A N 1
ATOM 695 C CA . VAL A 1 92 ? -13.906 23.406 11.57 1 94.25 92 VAL A CA 1
ATOM 696 C C . VAL A 1 92 ? -13.289 24.5 12.445 1 94.25 92 VAL A C 1
ATOM 698 O O . VAL A 1 92 ? -14.016 25.25 13.102 1 94.25 92 VAL A O 1
ATOM 701 N N . GLU A 1 93 ? -11.938 24.469 12.523 1 93.5 93 GLU A N 1
ATOM 702 C CA . GLU A 1 93 ? -11.18 25.609 13.016 1 93.5 93 GLU A CA 1
ATOM 703 C C . GLU A 1 93 ? -10.938 26.625 11.906 1 93.5 93 GLU A C 1
ATOM 705 O O . GLU A 1 93 ? -10.57 26.266 10.789 1 93.5 93 GLU A O 1
ATOM 710 N N . ILE A 1 94 ? -11.164 27.859 12.227 1 91.75 94 ILE A N 1
ATOM 711 C CA . ILE A 1 94 ? -10.852 28.938 11.289 1 91.75 94 ILE A CA 1
ATOM 712 C C . ILE A 1 94 ? -9.617 29.688 11.766 1 91.75 94 ILE A C 1
ATOM 714 O O . ILE A 1 94 ? -9.586 30.203 12.891 1 91.75 94 ILE A O 1
ATOM 718 N N . TRP A 1 95 ? -8.609 29.672 10.875 1 92.06 95 TRP A N 1
ATOM 719 C CA . TRP A 1 95 ? -7.336 30.312 11.172 1 92.06 95 TRP A CA 1
ATOM 720 C C . TRP A 1 95 ? -7.113 31.516 10.266 1 92.06 95 TRP A C 1
ATOM 722 O O . TRP A 1 95 ? -7.668 31.594 9.164 1 92.06 95 TRP A O 1
ATOM 732 N N . ARG A 1 96 ? -6.359 32.469 10.773 1 87.12 96 ARG A N 1
ATOM 733 C CA . ARG A 1 96 ? -6.047 33.656 9.992 1 87.12 96 ARG A CA 1
ATOM 734 C C . ARG A 1 96 ? -4.668 34.219 10.344 1 87.12 96 ARG A C 1
ATOM 736 O O . ARG A 1 96 ? -4.242 34.156 11.492 1 87.12 96 ARG A O 1
ATOM 743 N N . MET A 1 97 ? -3.992 34.625 9.234 1 82.12 97 MET A N 1
ATOM 744 C CA . MET A 1 97 ? -2.729 35.312 9.461 1 82.12 97 MET A CA 1
ATOM 745 C C . MET A 1 97 ? -2.959 36.812 9.672 1 82.12 97 MET A C 1
ATOM 747 O O . MET A 1 97 ? -3.355 37.531 8.75 1 82.12 97 MET A O 1
ATOM 751 N N . ALA A 1 98 ? -2.523 37.219 10.883 1 74.5 98 ALA A N 1
ATOM 752 C CA . ALA A 1 98 ? -2.635 38.625 11.219 1 74.5 98 ALA A CA 1
ATOM 753 C C . ALA A 1 98 ? -3.99 39.188 10.797 1 74.5 98 ALA A C 1
ATOM 755 O O . ALA A 1 98 ? -5.035 38.625 11.148 1 74.5 98 ALA A O 1
ATOM 756 N N . ASN A 1 99 ? -3.957 40.375 10.164 1 72.94 99 ASN A N 1
ATOM 757 C CA . ASN A 1 99 ? -5.211 41 9.781 1 72.94 99 ASN A CA 1
ATOM 758 C C . ASN A 1 99 ? -5.461 40.875 8.281 1 72.94 99 ASN A C 1
ATOM 760 O O . ASN A 1 99 ? -6.082 41.75 7.684 1 72.94 99 ASN A O 1
ATOM 764 N N . THR A 1 100 ? -4.969 39.688 7.84 1 76.94 100 THR A N 1
ATOM 765 C CA . THR A 1 100 ? -5.191 39.5 6.414 1 76.94 100 THR A CA 1
ATOM 766 C C . THR A 1 100 ? -6.617 39 6.156 1 76.94 100 THR A C 1
ATOM 768 O O . THR A 1 100 ? -7.359 38.719 7.094 1 76.94 100 THR A O 1
ATOM 771 N N . THR A 1 101 ? -6.973 38.969 4.84 1 80.12 101 THR A N 1
ATOM 772 C CA . THR A 1 101 ? -8.305 38.531 4.449 1 80.12 101 THR A CA 1
ATOM 773 C C . THR A 1 101 ? -8.305 37.031 4.133 1 80.12 101 THR A C 1
ATOM 775 O O . THR A 1 101 ? -9.352 36.469 3.807 1 80.12 101 THR A O 1
ATOM 778 N N . GLN A 1 102 ? -7.164 36.5 4.309 1 85.06 102 GLN A N 1
ATOM 779 C CA . GLN A 1 102 ? -7.082 35.062 4 1 85.06 102 GLN A CA 1
ATOM 780 C C . GLN A 1 102 ? -7.371 34.219 5.238 1 85.06 102 GLN A C 1
ATOM 782 O O . GLN A 1 102 ? -6.727 34.406 6.277 1 85.06 102 GLN A O 1
ATOM 787 N N . TYR A 1 103 ? -8.344 33.344 5.039 1 90.19 103 TYR A N 1
ATOM 788 C CA . TYR A 1 103 ? -8.711 32.438 6.113 1 90.19 103 TYR A CA 1
ATOM 789 C C . TYR A 1 103 ? -8.367 31 5.738 1 90.19 103 TYR A C 1
ATOM 791 O O . TYR A 1 103 ? -8.375 30.641 4.559 1 90.19 103 TYR A O 1
ATOM 799 N N . PHE A 1 104 ? -8.039 30.234 6.773 1 93.56 104 PHE A N 1
ATOM 800 C CA . PHE A 1 104 ? -7.75 28.812 6.609 1 93.56 104 PHE A CA 1
ATOM 801 C C . PHE A 1 104 ? -8.672 27.969 7.477 1 93.56 104 PHE A C 1
ATOM 803 O O . PHE A 1 104 ? -9.156 28.422 8.516 1 93.56 104 PHE A O 1
ATOM 810 N N . TRP A 1 105 ? -8.914 26.828 6.961 1 95 105 TRP A N 1
ATOM 811 C CA . TRP A 1 105 ? -9.742 25.922 7.762 1 95 105 TRP A CA 1
ATOM 812 C C . TRP A 1 105 ? -9.016 24.609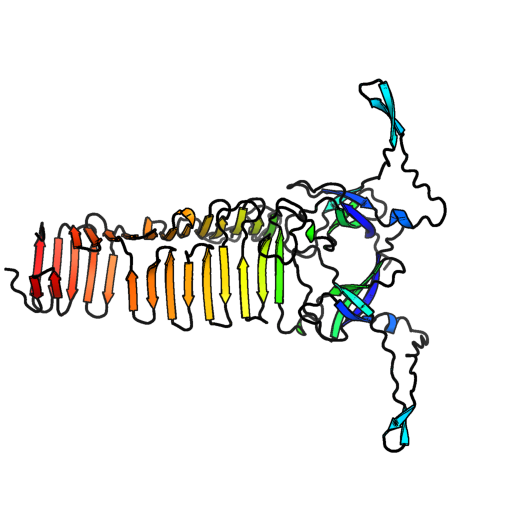 8.031 1 95 105 TRP A C 1
ATOM 814 O O . TRP A 1 105 ? -8.227 24.156 7.207 1 95 105 TRP A O 1
ATOM 824 N N . ARG A 1 106 ? -9.266 24.031 9.195 1 94.81 106 ARG A N 1
ATOM 825 C CA . ARG A 1 106 ? -8.867 22.688 9.594 1 94.81 106 ARG A CA 1
ATOM 826 C C . ARG A 1 106 ? -10.031 21.938 10.25 1 94.81 106 ARG A C 1
ATOM 828 O O . ARG A 1 106 ? -10.688 22.484 11.148 1 94.81 106 ARG A O 1
ATOM 835 N N . CYS A 1 107 ? -10.18 20.75 9.781 1 93.31 107 CYS A N 1
ATOM 836 C CA . CYS A 1 107 ? -11.297 19.969 10.289 1 93.31 107 CYS A CA 1
ATOM 837 C C . CYS A 1 107 ? -11.094 19.609 11.758 1 93.31 107 CYS A C 1
ATOM 839 O O . CYS A 1 107 ? -10 19.219 12.164 1 93.31 107 CYS A O 1
ATOM 841 N N . LEU A 1 108 ? -12.172 19.703 12.5 1 89.56 108 LEU A N 1
ATOM 842 C CA . LEU A 1 108 ? -12.109 19.359 13.922 1 89.56 108 LEU A CA 1
ATOM 843 C C . LEU A 1 108 ? -12.344 17.875 14.141 1 89.56 108 LEU A C 1
ATOM 845 O O . LEU A 1 108 ? -11.922 17.312 15.156 1 89.56 108 LEU A O 1
ATOM 849 N N . GLY A 1 109 ? -13.133 17.312 13.297 1 88.5 109 GLY A N 1
ATOM 850 C CA . GLY A 1 109 ? -13.367 15.875 13.367 1 88.5 109 GLY A CA 1
ATOM 851 C C . GLY A 1 109 ? -14.461 15.492 14.344 1 88.5 109 GLY A C 1
ATOM 852 O O . GLY A 1 109 ? -14.648 14.312 14.656 1 88.5 109 GLY A O 1
ATOM 853 N N . LEU A 1 110 ? -15.18 16.375 14.836 1 88.69 110 LEU A N 1
ATOM 854 C CA . LEU A 1 110 ? -16.172 16.109 15.875 1 88.69 110 LEU A CA 1
ATOM 855 C C . LEU A 1 110 ? -17.516 15.695 15.25 1 88.69 110 LEU A C 1
ATOM 857 O O . LEU A 1 110 ? -18.391 15.195 15.945 1 88.69 110 LEU A O 1
ATOM 861 N N . ARG A 1 111 ? -17.672 15.828 13.898 1 87.62 111 ARG A N 1
ATOM 862 C CA . ARG A 1 111 ? -18.906 15.477 13.211 1 87.62 111 ARG A CA 1
ATOM 863 C C . ARG A 1 111 ? -18.641 14.625 11.977 1 87.62 111 ARG A C 1
ATOM 865 O O . ARG A 1 111 ? -19.25 14.82 10.93 1 87.62 111 ARG A O 1
ATOM 872 N N . ASN A 1 112 ? -17.719 13.797 12.18 1 88.44 112 ASN A N 1
ATOM 873 C CA . ASN A 1 112 ? -17.344 12.945 11.055 1 88.44 112 ASN A CA 1
ATOM 874 C C . ASN A 1 112 ? -18.484 12.039 10.617 1 88.44 112 ASN A C 1
ATOM 876 O O . ASN A 1 112 ? -18.469 11.492 9.516 1 88.44 112 ASN A O 1
ATOM 880 N N . ASN A 1 113 ? -19.453 11.836 11.406 1 90.38 113 ASN A N 1
ATOM 881 C CA . ASN A 1 113 ? -20.594 10.992 11.086 1 90.38 113 ASN A CA 1
ATOM 882 C C . ASN A 1 113 ? -21.406 11.578 9.938 1 90.38 113 ASN A C 1
ATOM 884 O O . ASN A 1 113 ? -22.219 10.875 9.32 1 90.38 113 ASN A O 1
ATOM 888 N N . LEU A 1 114 ? -21.141 12.852 9.594 1 91.62 114 LEU A N 1
ATOM 889 C CA . LEU A 1 114 ? -21.891 13.508 8.523 1 91.62 114 LEU A CA 1
ATOM 890 C C . LEU A 1 114 ? -21.25 13.219 7.164 1 91.62 114 LEU A C 1
ATOM 892 O O . LEU A 1 114 ? -21.875 13.438 6.125 1 91.62 114 LEU A O 1
ATOM 896 N N . ARG A 1 115 ? -20.031 12.68 7.168 1 93.19 115 ARG A N 1
ATOM 897 C CA . ARG A 1 115 ? -19.281 12.539 5.934 1 93.19 115 ARG A CA 1
ATOM 898 C C . ARG A 1 115 ? -19.969 11.57 4.977 1 93.19 115 ARG A C 1
ATOM 900 O O . ARG A 1 115 ? -20.594 10.602 5.406 1 93.19 115 ARG A O 1
ATOM 907 N N . GLN A 1 116 ? -19.812 12 3.674 1 92.62 116 GLN A N 1
ATOM 908 C CA . GLN A 1 116 ? -20.344 11.164 2.604 1 92.62 116 GLN A CA 1
ATOM 909 C C . GLN A 1 116 ? -19.328 10.977 1.486 1 92.62 116 GLN A C 1
ATOM 911 O O . GLN A 1 116 ? -18.594 11.906 1.146 1 92.62 116 GLN A O 1
ATOM 916 N N . LEU A 1 117 ? -19.297 9.828 0.889 1 94.06 117 LEU A N 1
ATOM 917 C CA . LEU A 1 117 ? -18.562 9.539 -0.341 1 94.06 117 LEU A CA 1
ATOM 918 C C . LEU A 1 117 ? -17.188 10.195 -0.325 1 94.06 117 LEU A C 1
ATOM 920 O O . LEU A 1 117 ? -16.828 10.922 -1.255 1 94.06 117 LEU A O 1
ATOM 924 N N . GLU A 1 118 ? -16.328 9.82 0.586 1 96.12 118 GLU A N 1
ATOM 925 C CA . GLU A 1 118 ? -15.016 10.445 0.773 1 96.12 118 GLU A CA 1
ATOM 926 C C . GLU A 1 118 ? -14.008 9.93 -0.248 1 96.12 118 GLU A C 1
ATOM 928 O O . GLU A 1 118 ? -14.156 8.82 -0.766 1 96.12 118 GLU A O 1
ATOM 933 N N . SER A 1 119 ? -13.133 10.781 -0.624 1 95.19 119 SER A N 1
ATOM 934 C CA . SER A 1 119 ? -11.953 10.453 -1.41 1 95.19 119 SER A CA 1
ATOM 935 C C . SER A 1 119 ? -10.703 11.094 -0.823 1 95.19 119 SER A C 1
ATOM 937 O O . SER A 1 119 ? -10.578 12.32 -0.802 1 95.19 119 SER A O 1
ATOM 939 N N . VAL A 1 120 ? -9.789 10.297 -0.343 1 95 120 VAL A N 1
ATOM 940 C CA . VAL A 1 120 ? -8.594 10.766 0.353 1 95 120 VAL A CA 1
ATOM 941 C C . VAL A 1 120 ? -7.348 10.242 -0.354 1 95 120 VAL A C 1
ATOM 943 O O . VAL A 1 120 ? -7.266 9.062 -0.69 1 95 120 VAL A O 1
ATOM 946 N N . VAL A 1 121 ? -6.387 11.141 -0.594 1 94.31 121 VAL A N 1
ATOM 947 C CA . VAL A 1 121 ? -5.125 10.773 -1.224 1 94.31 121 VAL A CA 1
ATOM 948 C C . VAL A 1 121 ? -3.963 11.117 -0.296 1 94.31 121 VAL A C 1
ATOM 950 O O . VAL A 1 121 ? -3.863 12.25 0.192 1 94.31 121 VAL A O 1
ATOM 953 N N . TYR A 1 122 ? -3.182 10.141 -0.015 1 94.81 122 TYR A N 1
ATOM 954 C CA . TYR A 1 122 ? -1.881 10.336 0.618 1 94.81 122 TYR A CA 1
ATOM 955 C C . TYR A 1 122 ? -0.755 10.227 -0.404 1 94.81 122 TYR A C 1
ATOM 957 O O . TYR A 1 122 ? -0.788 9.367 -1.282 1 94.81 122 TYR A O 1
ATOM 965 N N . VAL A 1 123 ? 0.242 11.141 -0.242 1 94.19 123 VAL A N 1
ATOM 966 C CA . VAL A 1 123 ? 1.351 11.102 -1.19 1 94.19 123 VAL A CA 1
ATOM 967 C C . VAL A 1 123 ? 2.678 11.195 -0.44 1 94.19 123 VAL A C 1
ATOM 969 O O . VAL A 1 123 ? 2.775 11.891 0.575 1 94.19 123 VAL A O 1
ATOM 972 N N . TYR A 1 124 ? 3.605 10.516 -0.979 1 94.88 124 TYR A N 1
ATOM 973 C CA . TYR A 1 124 ? 4.992 10.523 -0.523 1 94.88 124 TYR A CA 1
ATOM 974 C C . TYR A 1 124 ? 5.941 10.828 -1.673 1 94.88 124 TYR A C 1
ATOM 976 O O . TYR A 1 124 ? 6.133 10 -2.568 1 94.88 124 TYR A O 1
ATOM 984 N N . ASN A 1 125 ? 6.52 11.945 -1.604 1 93.75 125 ASN A N 1
ATOM 985 C CA . ASN A 1 125 ? 7.285 12.422 -2.752 1 93.75 125 ASN A CA 1
ATOM 986 C C . ASN A 1 125 ? 8.531 11.578 -2.986 1 93.75 125 ASN A C 1
ATOM 988 O O . ASN A 1 125 ? 9.273 11.289 -2.049 1 93.75 125 ASN A O 1
ATOM 992 N N . ALA A 1 126 ? 8.711 11.25 -4.246 1 94.31 126 ALA A N 1
ATOM 993 C CA . ALA A 1 126 ? 9.812 10.367 -4.613 1 94.31 126 ALA A CA 1
ATOM 994 C C . ALA A 1 126 ? 10.844 11.102 -5.469 1 94.31 126 ALA A C 1
ATOM 996 O O . ALA A 1 126 ? 11.93 10.578 -5.719 1 94.31 126 ALA A O 1
ATOM 997 N N . ALA A 1 127 ? 10.539 12.219 -5.867 1 91.06 127 ALA A N 1
ATOM 998 C CA . ALA A 1 127 ? 11.438 12.945 -6.762 1 91.06 127 ALA A CA 1
ATOM 999 C C . ALA A 1 127 ? 12.648 13.484 -6.008 1 91.06 127 ALA A C 1
ATOM 1001 O O . ALA A 1 127 ? 12.508 14.078 -4.938 1 91.06 127 ALA A O 1
ATOM 1002 N N . PRO A 1 128 ? 13.805 13.297 -6.648 1 89.94 128 PRO A N 1
ATOM 1003 C CA . PRO A 1 128 ? 14.992 13.828 -5.984 1 89.94 128 PRO A CA 1
ATOM 1004 C C . PRO A 1 128 ? 15.055 15.352 -6.012 1 89.94 128 PRO A C 1
ATOM 1006 O O . PRO A 1 128 ? 15.742 15.961 -5.188 1 89.94 128 PRO A O 1
ATOM 1009 N N . LYS A 1 129 ? 14.398 15.922 -6.945 1 83.62 129 LYS A N 1
ATOM 1010 C CA . LYS A 1 129 ? 14.367 17.375 -7.051 1 83.62 129 LYS A CA 1
ATOM 1011 C C . LYS A 1 129 ? 13.023 17.938 -6.609 1 83.62 129 LYS A C 1
ATOM 1013 O O . LYS A 1 129 ? 11.992 17.281 -6.762 1 83.62 129 LYS A O 1
ATOM 1018 N N . ALA A 1 130 ? 13.203 19.188 -6.098 1 74.75 130 ALA A N 1
ATOM 1019 C CA . ALA A 1 130 ? 11.984 19.859 -5.641 1 74.75 130 ALA A CA 1
ATOM 1020 C C . ALA A 1 130 ? 11.016 20.078 -6.797 1 74.75 130 ALA A C 1
ATOM 1022 O O . ALA A 1 130 ? 11.438 20.266 -7.941 1 74.75 130 ALA A O 1
ATOM 1023 N N . GLY A 1 131 ? 9.695 20.078 -6.602 1 63.69 131 GLY A N 1
ATOM 1024 C CA . GLY A 1 131 ? 8.703 20.469 -7.59 1 63.69 131 GLY A CA 1
ATOM 1025 C C . GLY A 1 131 ? 7.793 19.328 -8.008 1 63.69 131 GLY A C 1
ATOM 1026 O O . GLY A 1 131 ? 6.84 19.531 -8.766 1 63.69 131 GLY A O 1
ATOM 1027 N N . GLY A 1 132 ? 8.055 18.281 -7.547 1 57.41 132 GLY A N 1
ATOM 1028 C CA . GLY A 1 132 ? 7.242 17.203 -8.062 1 57.41 132 GLY A CA 1
ATOM 1029 C C . GLY A 1 132 ? 6.219 16.688 -7.059 1 57.41 132 GLY A C 1
ATOM 1030 O O . GLY A 1 132 ? 5.535 15.695 -7.305 1 57.41 132 GLY A O 1
ATOM 1031 N N . ALA A 1 133 ? 6.195 17.484 -5.984 1 60.62 133 ALA A N 1
ATOM 1032 C CA . ALA A 1 133 ? 5.312 17.031 -4.914 1 60.62 133 ALA A CA 1
ATOM 1033 C C . ALA A 1 133 ? 3.883 17.516 -5.141 1 60.62 133 ALA A C 1
ATOM 1035 O O . ALA A 1 133 ? 3.652 18.438 -5.938 1 60.62 133 ALA A O 1
ATOM 1036 N N . GLY A 1 134 ? 2.928 16.766 -4.828 1 64.06 134 GLY A N 1
ATOM 1037 C CA . GLY A 1 134 ? 1.495 16.922 -5.027 1 64.06 134 GLY A CA 1
ATOM 1038 C C . GLY A 1 134 ? 0.82 15.672 -5.547 1 64.06 134 GLY A C 1
ATOM 1039 O O . GLY A 1 134 ? 1.268 14.555 -5.266 1 64.06 134 GLY A O 1
ATOM 1040 N N . ILE A 1 135 ? -0.25 16.156 -6.176 1 75.25 135 ILE A N 1
ATOM 1041 C CA . ILE A 1 135 ? -1.016 15.008 -6.664 1 75.25 135 ILE A CA 1
ATOM 1042 C C . ILE A 1 135 ? -0.595 14.68 -8.094 1 75.25 135 ILE A C 1
ATOM 1044 O O . ILE A 1 135 ? -1.299 15.023 -9.047 1 75.25 135 ILE A O 1
ATOM 1048 N N . ASP A 1 136 ? 0.735 14.406 -8.242 1 85.88 136 ASP A N 1
ATOM 1049 C CA . ASP A 1 136 ? 1.274 13.797 -9.453 1 85.88 136 ASP A CA 1
ATOM 1050 C C . ASP A 1 136 ? 1.825 12.406 -9.164 1 85.88 136 ASP A C 1
ATOM 1052 O O . ASP A 1 136 ? 2.934 12.266 -8.641 1 85.88 136 ASP A O 1
ATOM 1056 N N . PHE A 1 137 ? 1.091 11.508 -9.609 1 90.62 137 PHE A N 1
ATOM 1057 C CA . PHE A 1 137 ? 1.362 10.133 -9.219 1 90.62 137 PHE A CA 1
ATOM 1058 C C . PHE A 1 137 ? 2.596 9.594 -9.938 1 90.62 137 PHE A C 1
ATOM 1060 O O . PHE A 1 137 ? 3.127 8.547 -9.57 1 90.62 137 PHE A O 1
ATOM 1067 N N . THR A 1 138 ? 3.123 10.352 -10.883 1 90.81 138 THR A N 1
ATOM 1068 C CA . THR A 1 138 ? 4.34 9.914 -11.562 1 90.81 138 THR A CA 1
ATOM 1069 C C . THR A 1 138 ? 5.574 10.289 -10.75 1 90.81 138 THR A C 1
ATOM 1071 O O . THR A 1 138 ? 6.676 9.812 -11.023 1 90.81 138 THR A O 1
ATOM 1074 N N . THR A 1 139 ? 5.367 11.109 -9.719 1 93.06 139 THR A N 1
ATOM 1075 C CA . THR A 1 139 ? 6.531 11.578 -8.977 1 93.06 139 THR A CA 1
ATOM 1076 C C . THR A 1 139 ? 6.453 11.148 -7.512 1 93.06 139 THR A C 1
ATOM 1078 O O . THR A 1 139 ? 7.309 11.508 -6.703 1 93.06 139 THR A O 1
ATOM 1081 N N . CYS A 1 140 ? 5.445 10.43 -7.164 1 94.75 140 CYS A N 1
ATOM 1082 C CA . CYS A 1 140 ? 5.27 10.086 -5.758 1 94.75 140 CYS A CA 1
ATOM 1083 C C . CYS A 1 140 ? 4.766 8.656 -5.605 1 94.75 140 CYS A C 1
ATOM 1085 O O . CYS A 1 140 ? 4.312 8.047 -6.574 1 94.75 140 CYS A O 1
ATOM 1087 N N . TYR A 1 141 ? 5.023 8.086 -4.457 1 96.62 141 TYR A N 1
ATOM 1088 C CA . TYR A 1 141 ? 4.199 6.973 -3.992 1 96.62 141 TYR A CA 1
ATOM 1089 C C . TYR A 1 141 ? 2.875 7.477 -3.434 1 96.62 141 TYR A C 1
ATOM 1091 O O . TYR A 1 141 ? 2.783 8.617 -2.967 1 96.62 141 TYR A O 1
ATOM 1099 N N . PHE A 1 142 ? 1.832 6.637 -3.523 1 96.25 142 PHE A N 1
ATOM 1100 C CA . PHE A 1 142 ? 0.56 7.16 -3.043 1 96.25 142 PHE A CA 1
ATOM 1101 C C . PHE A 1 142 ? -0.342 6.031 -2.555 1 96.25 142 PHE A C 1
ATOM 1103 O O . PHE A 1 142 ? -0.12 4.867 -2.889 1 96.25 142 PHE A O 1
ATOM 1110 N N . MET A 1 143 ? -1.237 6.402 -1.729 1 97.12 143 MET A N 1
ATOM 1111 C CA . MET A 1 143 ? -2.381 5.602 -1.306 1 97.12 143 MET A CA 1
ATOM 1112 C C . MET A 1 143 ? -3.676 6.402 -1.412 1 97.12 143 MET A C 1
ATOM 1114 O O . MET A 1 143 ? -3.756 7.527 -0.92 1 97.12 143 MET A O 1
ATOM 1118 N N . GLN A 1 144 ? -4.621 5.812 -2.07 1 96.94 144 GLN A N 1
ATOM 1119 C CA . GLN A 1 144 ? -5.91 6.477 -2.234 1 96.94 144 GLN A CA 1
ATOM 1120 C C . GLN A 1 144 ? -7.047 5.609 -1.705 1 96.94 144 GLN A C 1
ATOM 1122 O O . GLN A 1 144 ? -7.172 4.441 -2.076 1 96.94 144 GLN A O 1
ATOM 1127 N N . TRP A 1 145 ? -7.785 6.172 -0.823 1 97.88 145 TRP A N 1
ATOM 1128 C CA . TRP A 1 145 ? -9.07 5.633 -0.395 1 97.88 145 TRP A CA 1
ATOM 1129 C C . TRP A 1 145 ? -10.227 6.426 -0.999 1 97.88 145 TRP A C 1
ATOM 1131 O O . TRP A 1 145 ? -10.414 7.602 -0.673 1 97.88 145 TRP A O 1
ATOM 1141 N N . SER A 1 146 ? -10.969 5.73 -1.873 1 97.44 146 SER A N 1
ATOM 1142 C CA . SER A 1 146 ? -12.023 6.496 -2.533 1 97.44 146 SER A CA 1
ATOM 1143 C C . SER A 1 146 ? -13.305 5.68 -2.648 1 97.44 146 SER A C 1
ATOM 1145 O O . SER A 1 146 ? -13.617 5.152 -3.719 1 97.44 146 SER A O 1
ATOM 1147 N N . PRO A 1 147 ? -14.086 5.605 -1.609 1 96.31 147 PRO A N 1
ATOM 1148 C CA . PRO A 1 147 ? -15.438 5.051 -1.78 1 96.31 147 PRO A CA 1
ATOM 1149 C C . PRO A 1 147 ? -16.25 5.785 -2.846 1 96.31 147 PRO A C 1
ATOM 1151 O O . PRO A 1 147 ? -17.094 5.18 -3.514 1 96.31 147 PRO A O 1
ATOM 1154 N N . MET A 1 148 ? -15.945 7.02 -3.061 1 95.69 148 MET A N 1
ATOM 1155 C CA . MET A 1 148 ? -16.625 7.801 -4.09 1 95.69 148 MET A CA 1
ATOM 1156 C C . MET A 1 148 ? -16.391 7.199 -5.473 1 95.69 148 MET A C 1
ATOM 1158 O O . MET A 1 148 ? -17.328 7.094 -6.273 1 95.69 148 MET A O 1
ATOM 1162 N N . ASP A 1 149 ? -15.18 6.836 -5.695 1 96.56 149 ASP A N 1
ATOM 1163 C CA . ASP A 1 149 ? -14.82 6.281 -7 1 96.56 149 ASP A CA 1
ATOM 1164 C C . ASP A 1 149 ? -14.789 4.758 -6.961 1 96.56 149 ASP A C 1
ATOM 1166 O O . ASP A 1 149 ? -14.578 4.105 -7.988 1 96.56 149 ASP A O 1
ATOM 1170 N N . GLY A 1 150 ? -14.93 4.18 -5.836 1 97.88 150 GLY A N 1
ATOM 1171 C CA . GLY A 1 150 ? -15.062 2.738 -5.684 1 97.88 150 GLY A CA 1
ATOM 1172 C C . GLY A 1 150 ? -13.734 2.002 -5.777 1 97.88 150 GLY A C 1
ATOM 1173 O O . GLY A 1 150 ? -13.625 1.011 -6.5 1 97.88 150 GLY A O 1
ATOM 1174 N N . HIS A 1 151 ? -12.695 2.592 -5.094 1 98.06 151 HIS A N 1
ATOM 1175 C CA . HIS A 1 151 ? -11.438 1.848 -5.125 1 98.06 151 HIS A CA 1
ATOM 1176 C C . HIS A 1 151 ? -10.531 2.25 -3.967 1 98.06 151 HIS A C 1
ATOM 1178 O O . HIS A 1 151 ? -10.703 3.322 -3.381 1 98.06 151 HIS A O 1
ATOM 1184 N N . VAL A 1 152 ? -9.695 1.389 -3.561 1 98.56 152 VAL A N 1
ATOM 1185 C CA . VAL A 1 152 ? -8.484 1.621 -2.781 1 98.56 152 VAL A CA 1
ATOM 1186 C C . VAL A 1 152 ? -7.254 1.312 -3.631 1 98.56 152 VAL A C 1
ATOM 1188 O O . VAL A 1 152 ? -7.129 0.21 -4.172 1 98.56 152 VAL A O 1
ATOM 1191 N N . THR A 1 153 ? -6.379 2.289 -3.797 1 97.88 153 THR A N 1
ATOM 1192 C CA . THR A 1 153 ? -5.242 2.113 -4.691 1 97.88 153 THR A CA 1
ATOM 1193 C C . THR A 1 153 ? -3.945 2.535 -4.008 1 97.88 153 THR A C 1
ATOM 1195 O O . THR A 1 153 ? -3.9 3.566 -3.334 1 97.88 153 THR A O 1
ATOM 1198 N N . MET A 1 154 ? -3.043 1.685 -4.086 1 98.25 154 MET A N 1
ATOM 1199 C CA . MET A 1 154 ? -1.662 2.016 -3.75 1 98.25 154 MET A CA 1
ATOM 1200 C C . MET A 1 154 ? -0.777 1.98 -4.992 1 98.25 154 MET A C 1
ATOM 1202 O O . MET A 1 154 ? -0.917 1.093 -5.836 1 98.25 154 MET A O 1
ATOM 1206 N N . GLY A 1 155 ? 0.093 2.998 -5.09 1 97.31 155 GLY A N 1
ATOM 1207 C CA . GLY A 1 155 ? 0.972 3.051 -6.246 1 97.31 155 GLY A CA 1
ATOM 1208 C C . GLY A 1 155 ? 2.35 3.6 -5.926 1 97.31 155 GLY A C 1
ATOM 1209 O O . GLY A 1 155 ? 2.514 4.355 -4.965 1 97.31 155 GLY A O 1
ATOM 1210 N N . THR A 1 156 ? 3.281 3.137 -6.695 1 98 156 THR A N 1
ATOM 1211 C CA . THR A 1 156 ? 4.645 3.654 -6.629 1 98 156 THR A CA 1
ATOM 1212 C C . THR A 1 156 ? 5.027 4.328 -7.941 1 98 156 THR A C 1
ATOM 1214 O O . THR A 1 156 ? 4.262 4.305 -8.906 1 98 156 THR A O 1
ATOM 1217 N N . SER A 1 157 ? 6.137 4.949 -7.918 1 96 157 SER A N 1
ATOM 1218 C CA . SER A 1 157 ? 6.609 5.633 -9.125 1 96 157 SER A CA 1
ATOM 1219 C C . SER A 1 157 ? 8.062 5.281 -9.422 1 96 157 SER A C 1
ATOM 1221 O O . SER A 1 157 ? 8.688 4.512 -8.688 1 96 157 SER A O 1
ATOM 1223 N N . LYS A 1 158 ? 8.547 5.82 -10.523 1 96.31 158 LYS A N 1
ATOM 1224 C CA . LYS A 1 158 ? 9.93 5.613 -10.93 1 96.31 158 LYS A CA 1
ATOM 1225 C C . LYS A 1 158 ? 10.727 6.914 -10.852 1 96.31 158 LYS A C 1
ATOM 1227 O O . LYS A 1 158 ? 11.727 7.082 -11.562 1 96.31 158 LYS A O 1
ATOM 1232 N N . ALA A 1 159 ? 10.25 7.723 -10.008 1 93.94 159 ALA A N 1
ATOM 1233 C CA . ALA A 1 159 ? 10.773 9.086 -10 1 93.94 159 ALA A CA 1
ATOM 1234 C C . ALA A 1 159 ? 12.172 9.133 -9.398 1 93.94 159 ALA A C 1
ATOM 1236 O O . ALA A 1 159 ? 12.922 10.086 -9.617 1 93.94 159 ALA A O 1
ATOM 1237 N N . ASN A 1 160 ? 12.547 8.156 -8.648 1 94.69 160 ASN A N 1
ATOM 1238 C CA . ASN A 1 160 ? 13.867 8.117 -8.031 1 94.69 160 ASN A CA 1
ATOM 1239 C C . ASN A 1 160 ? 14.766 7.07 -8.688 1 94.69 160 ASN A C 1
ATOM 1241 O O . ASN A 1 160 ? 15.633 6.496 -8.031 1 94.69 160 ASN A O 1
ATOM 1245 N N . GLY A 1 161 ? 14.422 6.738 -9.867 1 95.25 161 GLY A N 1
ATOM 1246 C CA . GLY A 1 161 ? 15.266 5.809 -10.609 1 95.25 161 GLY A CA 1
ATOM 1247 C C . GLY A 1 161 ? 14.828 4.363 -10.469 1 95.25 161 GLY A C 1
ATOM 1248 O O . GLY A 1 161 ? 15.523 3.453 -10.922 1 95.25 161 GLY A O 1
ATOM 1249 N N . GLU A 1 162 ? 13.758 4.137 -9.867 1 96.69 162 GLU A N 1
ATOM 1250 C CA . GLU A 1 162 ? 13.242 2.773 -9.781 1 96.69 162 GLU A CA 1
ATOM 1251 C C . GLU A 1 162 ? 13.055 2.166 -11.172 1 96.69 162 GLU A C 1
ATOM 1253 O O . GLU A 1 162 ? 12.586 2.838 -12.094 1 96.69 162 GLU A O 1
ATOM 1258 N N . PRO A 1 163 ? 13.398 0.89 -11.289 1 97.62 163 PRO A N 1
ATOM 1259 C CA . PRO A 1 163 ? 13.242 0.265 -12.609 1 97.62 163 PRO A CA 1
ATOM 1260 C C . PRO A 1 163 ? 11.781 -0.05 -12.938 1 97.62 163 PRO A C 1
ATOM 1262 O O . PRO A 1 163 ? 11.414 -0.115 -14.109 1 97.62 163 PRO A O 1
ATOM 1265 N N . PHE A 1 164 ? 11.016 -0.266 -11.906 1 97.69 164 PHE A N 1
ATOM 1266 C CA . PHE A 1 164 ? 9.617 -0.636 -12.094 1 97.69 164 PHE A CA 1
ATOM 1267 C C . PHE A 1 164 ? 8.719 0.15 -11.156 1 97.69 164 PHE A C 1
ATOM 1269 O O . PHE A 1 164 ? 9.172 0.65 -10.125 1 97.69 164 PHE A O 1
ATOM 1276 N N . ALA A 1 165 ? 7.508 0.31 -11.586 1 97.94 165 ALA A N 1
ATOM 1277 C CA . ALA A 1 165 ? 6.441 0.84 -10.742 1 97.94 165 ALA A CA 1
ATOM 1278 C C . ALA A 1 165 ? 5.383 -0.224 -10.453 1 97.94 165 ALA A C 1
ATOM 1280 O O . ALA A 1 165 ? 5.223 -1.168 -11.234 1 97.94 165 ALA A O 1
ATOM 1281 N N . PHE A 1 166 ? 4.742 -0.099 -9.32 1 98.56 166 PHE A N 1
ATOM 1282 C CA . PHE A 1 166 ? 3.762 -1.093 -8.898 1 98.56 166 PHE A CA 1
ATOM 1283 C C . PHE A 1 166 ? 2.432 -0.431 -8.555 1 98.56 166 PHE A C 1
ATOM 1285 O O . PHE A 1 166 ? 2.398 0.735 -8.156 1 98.56 166 PHE A O 1
ATOM 1292 N N . THR A 1 167 ? 1.385 -1.185 -8.727 1 98.25 167 THR A N 1
ATOM 1293 C CA . THR A 1 167 ? 0.038 -0.792 -8.328 1 98.25 167 THR A CA 1
ATOM 1294 C C . THR A 1 167 ? -0.693 -1.958 -7.668 1 98.25 167 THR A C 1
ATOM 1296 O O . THR A 1 167 ? -0.656 -3.084 -8.172 1 98.25 167 THR A O 1
ATOM 1299 N N . MET A 1 168 ? -1.238 -1.725 -6.574 1 98.56 168 MET A N 1
ATOM 1300 C CA . MET A 1 168 ? -2.201 -2.611 -5.93 1 98.56 168 MET A CA 1
ATOM 1301 C C . MET A 1 168 ? -3.547 -1.918 -5.754 1 98.56 168 MET A C 1
ATOM 1303 O O . MET A 1 168 ? -3.613 -0.801 -5.238 1 98.56 168 MET A O 1
ATOM 1307 N N . GLN A 1 169 ? -4.613 -2.602 -6.172 1 98.44 169 GLN A N 1
ATOM 1308 C CA . GLN A 1 169 ? -5.906 -1.923 -6.129 1 98.44 169 GLN A CA 1
ATOM 1309 C C . GLN A 1 169 ? -7.031 -2.9 -5.801 1 98.44 169 GLN A C 1
ATOM 1311 O O . GLN A 1 169 ? -7.07 -4.012 -6.336 1 98.44 169 GLN A O 1
ATOM 1316 N N . PHE A 1 170 ? -7.793 -2.496 -4.859 1 98.69 170 PHE A N 1
ATOM 1317 C CA . PHE A 1 170 ? -9.156 -3.002 -4.785 1 98.69 170 PHE A CA 1
ATOM 1318 C C . PHE A 1 170 ? -10.102 -2.133 -5.609 1 98.69 170 PHE A C 1
ATOM 1320 O O . PHE A 1 170 ? -10.367 -0.984 -5.25 1 98.69 170 PHE A O 1
ATOM 1327 N N . ASN A 1 171 ? -10.523 -2.625 -6.699 1 98.25 171 ASN A N 1
ATOM 1328 C CA . ASN A 1 171 ? -11.539 -1.972 -7.523 1 98.25 171 ASN A CA 1
ATOM 1329 C C . ASN A 1 171 ? -12.945 -2.439 -7.16 1 98.25 171 ASN A C 1
ATOM 1331 O O . ASN A 1 171 ? -13.461 -3.383 -7.762 1 98.25 171 ASN A O 1
ATOM 1335 N N . THR A 1 172 ? -13.547 -1.788 -6.324 1 97.38 172 THR A N 1
ATOM 1336 C CA . THR A 1 172 ? -14.812 -2.24 -5.758 1 97.38 172 THR A CA 1
ATOM 1337 C C . THR A 1 172 ? -15.969 -1.938 -6.703 1 97.38 172 THR A C 1
ATOM 1339 O O . THR A 1 172 ? -17.047 -2.52 -6.574 1 97.38 172 THR A O 1
ATOM 1342 N N . LYS A 1 173 ? -15.758 -1.052 -7.574 1 95.81 173 LYS A N 1
ATOM 1343 C CA . LYS A 1 173 ? -16.781 -0.775 -8.578 1 95.81 173 LYS A CA 1
ATOM 1344 C C . LYS A 1 173 ? -16.938 -1.951 -9.539 1 95.81 173 LYS A C 1
ATOM 1346 O O . LYS A 1 173 ? -18.062 -2.303 -9.914 1 95.81 173 LYS A O 1
ATOM 1351 N N . TYR A 1 174 ? -15.891 -2.488 -9.922 1 94.88 174 TYR A N 1
ATOM 1352 C CA . TYR A 1 174 ? -15.922 -3.594 -10.867 1 94.88 174 TYR A CA 1
ATOM 1353 C C . TYR A 1 174 ? -15.945 -4.934 -10.148 1 94.88 174 TYR A C 1
ATOM 1355 O O . TYR A 1 174 ? -16.422 -5.93 -10.695 1 94.88 174 TYR A O 1
ATOM 1363 N N . GLY A 1 175 ? -15.289 -5.035 -8.953 1 97.81 175 GLY A N 1
ATOM 1364 C CA . GLY A 1 175 ? -15.25 -6.27 -8.188 1 97.81 175 GLY A CA 1
ATOM 1365 C C . GLY A 1 175 ? -13.961 -7.047 -8.375 1 97.81 175 GLY A C 1
ATOM 1366 O O . GLY A 1 175 ? -13.977 -8.273 -8.523 1 97.81 175 GLY A O 1
ATOM 1367 N N . SER A 1 176 ? -12.844 -6.355 -8.367 1 98.19 176 SER A N 1
ATOM 1368 C CA . SER A 1 176 ? -11.578 -7.039 -8.609 1 98.19 176 SER A CA 1
ATOM 1369 C C . SER A 1 176 ? -10.477 -6.496 -7.707 1 98.19 176 SER A C 1
ATOM 1371 O O . SER A 1 176 ? -10.609 -5.418 -7.129 1 98.19 176 SER A O 1
ATOM 1373 N N . TRP A 1 177 ? -9.523 -7.352 -7.547 1 98.5 177 TRP A N 1
ATOM 1374 C CA . TRP A 1 177 ? -8.266 -6.984 -6.914 1 98.5 177 TRP A CA 1
ATOM 1375 C C . TRP A 1 177 ? -7.078 -7.32 -7.816 1 98.5 177 TRP A C 1
ATOM 1377 O O . TRP A 1 177 ? -7.066 -8.367 -8.469 1 98.5 177 TRP A O 1
ATOM 1387 N N . TYR A 1 178 ? -6.082 -6.395 -7.855 1 96.94 178 TYR A N 1
ATOM 1388 C CA . TYR A 1 178 ? -4.867 -6.711 -8.602 1 96.94 178 TYR A CA 1
ATOM 1389 C C . TYR A 1 178 ? -3.637 -6.164 -7.887 1 96.94 178 TYR A C 1
ATOM 1391 O O . TYR A 1 178 ? -3.719 -5.16 -7.176 1 96.94 178 TYR A O 1
ATOM 1399 N N . CYS A 1 179 ? -2.637 -6.879 -7.98 1 98.25 179 CYS A N 1
ATOM 1400 C CA . CYS A 1 179 ? -1.267 -6.465 -7.695 1 98.25 179 CYS A CA 1
ATOM 1401 C C . CYS A 1 179 ? -0.378 -6.641 -8.922 1 98.25 179 CYS A C 1
ATOM 1403 O O . CYS A 1 179 ? -0.167 -7.766 -9.383 1 98.25 179 CYS A O 1
ATOM 1405 N N . MET A 1 180 ? 0.16 -5.465 -9.422 1 98.12 180 MET A N 1
ATOM 1406 C CA . MET A 1 180 ? 0.818 -5.57 -10.719 1 98.12 180 MET A CA 1
ATOM 1407 C C . MET A 1 180 ? 1.99 -4.602 -10.82 1 98.12 180 MET A C 1
ATOM 1409 O O . MET A 1 180 ? 2.045 -3.611 -10.086 1 98.12 180 MET A O 1
ATOM 1413 N N . ASP A 1 181 ? 2.904 -4.918 -11.703 1 98.19 181 ASP A N 1
ATOM 1414 C CA . ASP A 1 181 ? 3.945 -3.971 -12.094 1 98.19 181 ASP A CA 1
ATOM 1415 C C . ASP A 1 181 ? 3.559 -3.229 -13.375 1 98.19 181 ASP A C 1
ATOM 1417 O O . ASP A 1 181 ? 2.436 -3.363 -13.859 1 98.19 181 ASP A O 1
ATOM 1421 N N . ASP A 1 182 ? 4.418 -2.363 -13.797 1 97.12 182 ASP A N 1
ATOM 1422 C CA . ASP A 1 182 ? 4.082 -1.523 -14.945 1 97.12 182 ASP A CA 1
ATOM 1423 C C . ASP A 1 182 ? 4.465 -2.209 -16.25 1 97.12 182 ASP A C 1
ATOM 1425 O O . ASP A 1 182 ? 4.379 -1.603 -17.328 1 97.12 182 ASP A O 1
ATOM 1429 N N . VAL A 1 183 ? 4.863 -3.49 -16.203 1 96.88 183 VAL A N 1
ATOM 1430 C CA . VAL A 1 183 ? 5.305 -4.137 -17.438 1 96.88 183 VAL A CA 1
ATOM 1431 C C . VAL A 1 183 ? 4.395 -5.324 -17.75 1 96.88 183 VAL A C 1
ATOM 1433 O O . VAL A 1 183 ? 4.547 -5.969 -18.797 1 96.88 183 VAL A O 1
ATOM 1436 N N . GLY A 1 184 ? 3.553 -5.699 -16.844 1 96.56 184 GLY A N 1
ATOM 1437 C CA . GLY A 1 184 ? 2.535 -6.648 -17.266 1 96.56 184 GLY A CA 1
ATOM 1438 C C . GLY A 1 184 ? 2.43 -7.855 -16.344 1 96.56 184 GLY A C 1
ATOM 1439 O O . GLY A 1 184 ? 1.578 -8.719 -16.547 1 96.56 184 GLY A O 1
ATOM 1440 N N . ASP A 1 185 ? 3.291 -7.984 -15.344 1 98.12 185 ASP A N 1
ATOM 1441 C CA . ASP A 1 185 ? 3.131 -9.039 -14.352 1 98.12 185 ASP A CA 1
ATOM 1442 C C . ASP A 1 185 ? 2.006 -8.711 -13.375 1 98.12 185 ASP A C 1
ATOM 1444 O O . ASP A 1 185 ? 1.873 -7.562 -12.938 1 98.12 185 ASP A O 1
ATOM 1448 N N . MET A 1 186 ? 1.2 -9.797 -13.023 1 98.25 186 MET A N 1
ATOM 1449 C CA . MET A 1 186 ? 0.03 -9.43 -12.227 1 98.25 186 MET A CA 1
ATOM 1450 C C . MET A 1 186 ? -0.516 -10.641 -11.477 1 98.25 186 MET A C 1
ATOM 1452 O O . MET A 1 186 ? -0.561 -11.75 -12.023 1 98.25 186 MET A O 1
ATOM 1456 N N . PHE A 1 187 ? -0.852 -10.438 -10.203 1 98.44 187 PHE A N 1
ATOM 1457 C CA . PHE A 1 187 ? -1.845 -11.242 -9.492 1 98.44 187 PHE A CA 1
ATOM 1458 C C . PHE A 1 187 ? -3.232 -10.633 -9.633 1 98.44 187 PHE A C 1
ATOM 1460 O O . PHE A 1 187 ? -3.395 -9.414 -9.523 1 98.44 187 PHE A O 1
ATOM 1467 N N . GLU A 1 188 ? -4.199 -11.523 -9.875 1 98.19 188 GLU A N 1
ATOM 1468 C CA . GLU A 1 188 ? -5.555 -11.023 -10.078 1 98.19 188 GLU A CA 1
ATOM 1469 C C . GLU A 1 188 ? -6.574 -11.867 -9.312 1 98.19 188 GLU A C 1
ATOM 1471 O O . GLU A 1 188 ? -6.477 -13.094 -9.297 1 98.19 188 GLU A O 1
ATOM 1476 N N . LEU A 1 189 ? -7.496 -11.172 -8.688 1 98.62 189 LEU A N 1
ATOM 1477 C CA . LEU A 1 189 ? -8.742 -11.719 -8.172 1 98.62 189 LEU A CA 1
ATOM 1478 C C . LEU A 1 189 ? -9.945 -11 -8.781 1 98.62 189 LEU A C 1
ATOM 1480 O O . LEU A 1 189 ? -10.141 -9.812 -8.547 1 98.62 189 LEU A O 1
ATOM 1484 N N . ASP A 1 190 ? -10.734 -11.688 -9.578 1 98.38 190 ASP A N 1
ATOM 1485 C CA . ASP A 1 190 ? -11.945 -11.148 -10.188 1 98.38 190 ASP A CA 1
ATOM 1486 C C . ASP A 1 190 ? -13.195 -11.82 -9.617 1 98.38 190 ASP A C 1
ATOM 1488 O O . ASP A 1 190 ? -13.5 -12.961 -9.953 1 98.38 190 ASP A O 1
ATOM 1492 N N . ALA A 1 191 ? -13.875 -11.078 -8.844 1 98.19 191 ALA A N 1
ATOM 1493 C CA . ALA A 1 191 ? -15.047 -11.633 -8.164 1 98.19 191 ALA A CA 1
ATOM 1494 C C . ALA A 1 191 ? -16.172 -11.922 -9.148 1 98.19 191 ALA A C 1
ATOM 1496 O O . ALA A 1 191 ? -16.891 -12.914 -9.008 1 98.19 191 ALA A O 1
ATOM 1497 N N . LYS A 1 192 ? -16.328 -11.102 -10.086 1 96.69 192 LYS A N 1
ATOM 1498 C CA . LYS A 1 192 ? -17.391 -11.25 -11.062 1 96.69 192 LYS A CA 1
ATOM 1499 C C . LYS A 1 192 ? -17.203 -12.516 -11.891 1 96.69 192 LYS A C 1
ATOM 1501 O O . LYS A 1 192 ? -18.156 -13.273 -12.094 1 96.69 192 LYS A O 1
ATOM 1506 N N . GLU A 1 193 ? -16.047 -12.703 -12.281 1 97.25 193 GLU A N 1
ATOM 1507 C CA . GLU A 1 193 ? -15.758 -13.828 -13.172 1 97.25 193 GLU A CA 1
ATOM 1508 C C . GLU A 1 193 ? -15.391 -15.078 -12.375 1 97.25 193 GLU A C 1
ATOM 1510 O O . GLU A 1 193 ? -15.188 -16.141 -12.953 1 97.25 193 GLU A O 1
ATOM 1515 N N . ARG A 1 194 ? -15.305 -14.938 -10.992 1 98.25 194 ARG A N 1
ATOM 1516 C CA . ARG A 1 194 ? -14.812 -16.016 -10.141 1 98.25 194 ARG A CA 1
ATOM 1517 C C . ARG A 1 194 ? -13.469 -16.531 -10.641 1 98.25 194 ARG A C 1
ATOM 1519 O O . ARG A 1 194 ? -13.297 -17.734 -10.836 1 98.25 194 ARG A O 1
ATOM 1526 N N . ARG A 1 195 ? -12.516 -15.609 -10.852 1 98.5 195 ARG A N 1
ATOM 1527 C CA . ARG A 1 195 ? -11.211 -15.914 -11.445 1 98.5 195 ARG A CA 1
ATOM 1528 C C . ARG A 1 195 ? -10.078 -15.445 -10.539 1 98.5 195 ARG A C 1
ATOM 1530 O O . ARG A 1 195 ? -10.109 -14.328 -10.023 1 98.5 195 ARG A O 1
ATOM 1537 N N . LEU A 1 196 ? -9.227 -16.344 -10.344 1 98.5 196 LEU A N 1
ATOM 1538 C CA . LEU A 1 196 ? -7.91 -16.047 -9.789 1 98.5 196 LEU A CA 1
ATOM 1539 C C . LEU A 1 196 ? -6.809 -16.375 -10.789 1 98.5 196 LEU A C 1
ATOM 1541 O O . LEU A 1 196 ? -6.867 -17.406 -11.461 1 98.5 196 LEU A O 1
ATOM 1545 N N . GLN A 1 197 ? -5.824 -15.453 -10.875 1 98 197 GLN A N 1
ATOM 1546 C CA . GLN A 1 197 ? -4.766 -15.82 -11.812 1 98 197 GLN A CA 1
ATOM 1547 C C . GLN A 1 197 ? -3.451 -15.133 -11.445 1 98 197 GLN A C 1
ATOM 1549 O O . GLN A 1 197 ? -3.451 -14.086 -10.797 1 98 197 GLN A O 1
ATOM 1554 N N . MET A 1 198 ? -2.385 -15.797 -11.805 1 98.19 198 MET A N 1
ATOM 1555 C CA . MET A 1 198 ? -1.052 -15.211 -11.922 1 98.19 198 MET A CA 1
ATOM 1556 C C . MET A 1 198 ? -0.585 -15.211 -13.375 1 98.19 198 MET A C 1
ATOM 1558 O O . MET A 1 198 ? -0.555 -16.266 -14.016 1 98.19 198 MET A O 1
ATOM 1562 N N . ILE A 1 199 ? -0.295 -14.047 -13.828 1 98.62 199 ILE A N 1
ATOM 1563 C CA . ILE A 1 199 ? 0.077 -13.906 -15.234 1 98.62 199 ILE A CA 1
ATOM 1564 C C . ILE A 1 199 ? 1.266 -12.953 -15.359 1 98.62 199 ILE A C 1
ATOM 1566 O O . ILE A 1 199 ? 1.33 -11.938 -14.664 1 98.62 199 ILE A O 1
ATOM 1570 N N . ASN A 1 200 ? 2.236 -13.352 -16.234 1 98.44 200 ASN A N 1
ATOM 1571 C CA . ASN A 1 200 ? 3.381 -12.461 -16.406 1 98.44 200 ASN A CA 1
ATOM 1572 C C . ASN A 1 200 ? 3.334 -11.719 -17.734 1 98.44 200 ASN A C 1
ATOM 1574 O O . ASN A 1 200 ? 2.365 -11.844 -18.484 1 98.44 200 ASN A O 1
ATOM 1578 N N . ALA A 1 201 ? 4.312 -10.898 -17.938 1 97.44 201 ALA A N 1
ATOM 1579 C CA . ALA A 1 201 ? 4.375 -10.023 -19.109 1 97.44 201 ALA A CA 1
ATOM 1580 C C . ALA A 1 201 ? 4.449 -10.836 -20.391 1 97.44 201 ALA A C 1
ATOM 1582 O O . ALA A 1 201 ? 4.078 -10.344 -21.469 1 97.44 201 ALA A O 1
ATOM 1583 N N . ASP A 1 202 ? 4.871 -12.055 -20.344 1 98.12 202 ASP A N 1
ATOM 1584 C CA . ASP A 1 202 ? 4.992 -12.922 -21.516 1 98.12 202 ASP A CA 1
ATOM 1585 C C . ASP A 1 202 ? 3.701 -13.695 -21.75 1 98.12 202 ASP A C 1
ATOM 1587 O O . ASP A 1 202 ? 3.656 -14.578 -22.609 1 98.12 202 ASP A O 1
ATOM 1591 N N . GLN A 1 203 ? 2.74 -13.516 -20.938 1 97.88 203 GLN A N 1
ATOM 1592 C CA . GLN A 1 203 ? 1.407 -14.094 -21.078 1 97.88 203 GLN A CA 1
ATOM 1593 C C . GLN A 1 203 ? 1.404 -15.562 -20.672 1 97.88 203 GLN A C 1
ATOM 1595 O O . GLN A 1 203 ? 0.601 -16.344 -21.172 1 97.88 203 GLN A O 1
ATOM 1600 N N . SER A 1 204 ? 2.42 -15.961 -19.969 1 98.75 204 SER A N 1
ATOM 1601 C CA . SER A 1 204 ? 2.305 -17.219 -19.234 1 98.75 204 SER A CA 1
ATOM 1602 C C . SER A 1 204 ? 1.425 -17.078 -18 1 98.75 204 SER A C 1
ATOM 1604 O O . SER A 1 204 ? 1.511 -16.062 -17.297 1 98.75 204 SER A O 1
ATOM 1606 N N . TYR A 1 205 ? 0.534 -18.109 -17.75 1 98.56 205 TYR A N 1
ATOM 1607 C CA . TYR A 1 205 ? -0.354 -17.875 -16.625 1 98.56 205 TYR A CA 1
ATOM 1608 C C . TYR A 1 205 ? -0.832 -19.203 -16.031 1 98.56 205 TYR A C 1
ATOM 1610 O O . TYR A 1 205 ? -0.777 -20.25 -16.688 1 98.56 205 TYR A O 1
ATOM 1618 N N . VAL A 1 206 ? -1.127 -19.172 -14.812 1 98.69 206 VAL A N 1
ATOM 1619 C CA . VAL A 1 206 ? -1.997 -20.109 -14.117 1 98.69 206 VAL A CA 1
ATOM 1620 C C . VAL A 1 206 ? -3.311 -19.422 -13.742 1 98.69 206 VAL A C 1
ATOM 1622 O O . VAL A 1 206 ? -3.316 -18.438 -13.016 1 98.69 206 VAL A O 1
ATOM 1625 N N . LYS A 1 207 ? -4.457 -20 -14.289 1 98.56 207 LYS A N 1
ATOM 1626 C CA . LYS A 1 207 ? -5.762 -19.344 -14.18 1 98.56 207 LYS A CA 1
ATOM 1627 C C . LYS A 1 207 ? -6.797 -20.312 -13.586 1 98.56 207 LYS A C 1
ATOM 1629 O O . LYS A 1 207 ? -6.957 -21.422 -14.07 1 98.56 207 LYS A O 1
ATOM 1634 N N . VAL A 1 208 ? -7.375 -19.875 -12.469 1 98.31 208 VAL A N 1
ATOM 1635 C CA . VAL A 1 208 ? -8.516 -20.562 -11.867 1 98.31 208 VAL A CA 1
ATOM 1636 C C . VAL A 1 208 ? -9.797 -19.781 -12.133 1 98.31 208 VAL A C 1
ATOM 1638 O O . VAL A 1 208 ? -9.953 -18.656 -11.641 1 98.31 208 VAL A O 1
ATOM 1641 N N . GLU A 1 209 ? -10.672 -20.406 -12.938 1 98.25 209 GLU A N 1
ATOM 1642 C CA . GLU A 1 209 ? -11.883 -19.688 -13.32 1 98.25 209 GLU A CA 1
ATOM 1643 C C . GLU A 1 209 ? -13.094 -20.625 -13.305 1 98.25 209 GLU A C 1
ATOM 1645 O O . GLU A 1 209 ? -13.102 -21.656 -13.969 1 98.25 209 GLU A O 1
ATOM 1650 N N . LYS A 1 210 ? -14.047 -20.203 -12.406 1 97.81 210 LYS A N 1
ATOM 1651 C CA . LYS A 1 210 ? -15.234 -21.031 -12.25 1 97.81 210 LYS A CA 1
ATOM 1652 C C . LYS A 1 210 ? -14.867 -22.484 -11.945 1 97.81 210 LYS A C 1
ATOM 1654 O O . LYS A 1 210 ? -14.195 -22.766 -10.953 1 97.81 210 LYS A O 1
ATOM 1659 N N . GLN A 1 211 ? -15.117 -23.391 -12.922 1 97.62 211 GLN A N 1
ATOM 1660 C CA . GLN A 1 211 ? -14.852 -24.797 -12.641 1 97.62 211 GLN A CA 1
ATOM 1661 C C . GLN A 1 211 ? -13.68 -25.312 -13.461 1 97.62 211 GLN A C 1
ATOM 1663 O O . GLN A 1 211 ? -13.531 -26.516 -13.656 1 97.62 211 GLN A O 1
ATOM 1668 N N . SER A 1 212 ? -12.875 -24.359 -13.891 1 97.94 212 SER A N 1
ATOM 1669 C CA . SER A 1 212 ? -11.766 -24.766 -14.75 1 97.94 212 SER A CA 1
ATOM 1670 C C . SER A 1 212 ? -10.453 -24.141 -14.297 1 97.94 212 SER A C 1
ATOM 1672 O O . SER A 1 212 ? -10.445 -23.031 -13.75 1 97.94 212 SER A O 1
ATOM 1674 N N . ILE A 1 213 ? -9.391 -24.906 -14.477 1 98.25 213 ILE A N 1
ATOM 1675 C CA . ILE A 1 213 ? -8.031 -24.406 -14.305 1 98.25 213 ILE A CA 1
ATOM 1676 C C . ILE A 1 213 ? -7.277 -24.5 -15.633 1 98.25 213 ILE A C 1
ATOM 1678 O O . ILE A 1 213 ? -7.371 -25.5 -16.344 1 98.25 213 ILE A O 1
ATOM 1682 N N . GLU A 1 214 ? -6.668 -23.406 -16.016 1 98.38 214 GLU A N 1
ATOM 1683 C CA . GLU A 1 214 ? -5.844 -23.375 -17.219 1 98.38 214 GLU A CA 1
ATOM 1684 C C . GLU A 1 214 ? -4.414 -22.953 -16.906 1 98.38 214 GLU A C 1
ATOM 1686 O O . GLU A 1 214 ? -4.203 -21.984 -16.156 1 98.38 214 GLU A O 1
ATOM 1691 N N . ILE A 1 215 ? -3.479 -23.797 -17.328 1 98.56 215 ILE A N 1
ATOM 1692 C CA . ILE A 1 215 ? -2.059 -23.469 -17.25 1 98.56 215 ILE A CA 1
ATOM 1693 C C . ILE A 1 215 ? -1.495 -23.281 -18.672 1 98.56 215 ILE A C 1
ATOM 1695 O O . ILE A 1 215 ? -1.624 -24.172 -19.516 1 98.56 215 ILE A O 1
ATOM 1699 N N . LYS A 1 216 ? -0.886 -22.109 -18.922 1 98.75 216 LYS A N 1
ATOM 1700 C CA . LYS A 1 216 ? -0.415 -21.828 -20.266 1 98.75 216 LYS A CA 1
ATOM 1701 C C . LYS A 1 216 ? 0.967 -21.188 -20.25 1 98.75 216 LYS A C 1
ATOM 1703 O O . LYS A 1 216 ? 1.199 -20.219 -19.5 1 98.75 216 LYS A O 1
ATOM 1708 N N . ALA A 1 217 ? 1.891 -21.688 -21.062 1 98.75 217 ALA A N 1
ATOM 1709 C CA . ALA A 1 217 ? 3.197 -21.094 -21.359 1 98.75 217 ALA A CA 1
ATOM 1710 C C . ALA A 1 217 ? 3.65 -21.453 -22.766 1 98.75 217 ALA A C 1
ATOM 1712 O O . ALA A 1 217 ? 3.359 -22.547 -23.266 1 98.75 217 ALA A O 1
ATOM 1713 N N . ASP A 1 218 ? 4.43 -20.562 -23.344 1 98.38 218 ASP A N 1
ATOM 1714 C CA . ASP A 1 218 ? 4.77 -20.766 -24.75 1 98.38 218 ASP A CA 1
ATOM 1715 C C . ASP A 1 218 ? 5.988 -21.672 -24.891 1 98.38 218 ASP A C 1
ATOM 1717 O O . ASP A 1 218 ? 6.164 -22.328 -25.938 1 98.38 218 ASP A O 1
ATOM 1721 N N . GLN A 1 219 ? 6.762 -21.734 -23.875 1 98.62 219 GLN A N 1
ATOM 1722 C CA . GLN A 1 219 ? 7.984 -22.531 -24 1 98.62 219 GLN A CA 1
ATOM 1723 C C . GLN A 1 219 ? 7.855 -23.875 -23.297 1 98.62 219 GLN A C 1
ATOM 1725 O O . GLN A 1 219 ? 8.227 -24.906 -23.844 1 98.62 219 GLN A O 1
ATOM 1730 N N . SER A 1 220 ? 7.418 -23.781 -22.016 1 98.62 220 SER A N 1
ATOM 1731 C CA . SER A 1 220 ? 7.34 -25.062 -21.328 1 98.62 220 SER A CA 1
ATOM 1732 C C . SER A 1 220 ? 6.457 -24.984 -20.094 1 98.62 220 SER A C 1
ATOM 1734 O O . SER A 1 220 ? 6.34 -23.922 -19.469 1 98.62 220 SER A O 1
ATOM 1736 N N . VAL A 1 221 ? 5.789 -26.109 -19.766 1 98.75 221 VAL A N 1
ATOM 1737 C CA . VAL A 1 221 ? 5.164 -26.391 -18.484 1 98.75 221 VAL A CA 1
ATOM 1738 C C . VAL A 1 221 ? 5.738 -27.688 -17.906 1 98.75 221 VAL A C 1
ATOM 1740 O O . VAL A 1 221 ? 5.691 -28.734 -18.547 1 98.75 221 VAL A O 1
ATOM 1743 N N . LYS A 1 222 ? 6.266 -27.578 -16.719 1 98.62 222 LYS A N 1
ATOM 1744 C CA . LYS A 1 222 ? 6.961 -28.719 -16.141 1 98.62 222 LYS A CA 1
ATOM 1745 C C . LYS A 1 222 ? 6.43 -29.047 -14.742 1 98.62 222 LYS A C 1
ATOM 1747 O O . LYS A 1 222 ? 6.27 -28.141 -13.914 1 98.62 222 LYS A O 1
ATOM 1752 N N . ILE A 1 223 ? 6.141 -30.312 -14.508 1 98.44 223 ILE A N 1
ATOM 1753 C CA . ILE A 1 223 ? 5.82 -30.844 -13.18 1 98.44 223 ILE A CA 1
ATOM 1754 C C . ILE A 1 223 ? 6.965 -31.719 -12.68 1 98.44 223 ILE A C 1
ATOM 1756 O O . ILE A 1 223 ? 7.414 -32.625 -13.383 1 98.44 223 ILE A O 1
ATOM 1760 N N . VAL A 1 224 ? 7.43 -31.391 -11.477 1 98.19 224 VAL A N 1
ATOM 1761 C CA . VAL A 1 224 ? 8.57 -32.094 -10.922 1 98.19 224 VAL A CA 1
ATOM 1762 C C . VAL A 1 224 ? 8.211 -32.625 -9.531 1 98.19 224 VAL A C 1
ATOM 1764 O O . VAL A 1 224 ? 7.855 -31.859 -8.641 1 98.19 224 VAL A O 1
ATOM 1767 N N . CYS A 1 225 ? 8.367 -33.938 -9.359 1 98.06 225 CYS A N 1
ATOM 1768 C CA . CYS A 1 225 ? 8.25 -34.594 -8.055 1 98.06 225 CYS A CA 1
ATOM 1769 C C . CYS A 1 225 ? 9.336 -35.656 -7.883 1 98.06 225 CYS A C 1
ATOM 1771 O O . CYS A 1 225 ? 9.148 -36.812 -8.266 1 98.06 225 CYS A O 1
ATOM 1773 N N . GLY A 1 226 ? 10.398 -35.219 -7.211 1 94.88 226 GLY A N 1
ATOM 1774 C CA . GLY A 1 226 ? 11.531 -36.125 -7.129 1 94.88 226 GLY A CA 1
ATOM 1775 C C . GLY A 1 226 ? 12.023 -36.594 -8.492 1 94.88 226 GLY A C 1
ATOM 1776 O O . GLY A 1 226 ? 12.297 -35.75 -9.367 1 94.88 226 GLY A O 1
ATOM 1777 N N . GLY A 1 227 ? 12.039 -37.938 -8.633 1 93 227 GLY A N 1
ATOM 1778 C CA . GLY A 1 227 ? 12.531 -38.469 -9.891 1 93 227 GLY A CA 1
ATOM 1779 C C . GLY A 1 227 ? 11.492 -38.469 -10.992 1 93 227 GLY A C 1
ATOM 1780 O O . GLY A 1 227 ? 11.812 -38.719 -12.156 1 93 227 GLY A O 1
ATOM 1781 N N . SER A 1 228 ? 10.258 -38.156 -10.711 1 94.44 228 SER A N 1
ATOM 1782 C CA . SER A 1 228 ? 9.195 -38.125 -11.711 1 94.44 228 SER A CA 1
ATOM 1783 C C . SER A 1 228 ? 8.977 -36.719 -12.258 1 94.44 228 SER A C 1
ATOM 1785 O O . SER A 1 228 ? 8.703 -35.781 -11.5 1 94.44 228 SER A O 1
ATOM 1787 N N . THR A 1 229 ? 9.031 -36.656 -13.633 1 96.44 229 THR A N 1
ATOM 1788 C CA . THR A 1 229 ? 8.859 -35.344 -14.273 1 96.44 229 THR A CA 1
ATOM 1789 C C . THR A 1 229 ? 7.977 -35.469 -15.516 1 96.44 229 THR A C 1
ATOM 1791 O O . THR A 1 229 ? 7.965 -36.5 -16.172 1 96.44 229 THR A O 1
ATOM 1794 N N . THR A 1 230 ? 7.133 -34.531 -15.734 1 95.75 230 THR A N 1
ATOM 1795 C CA . THR A 1 230 ? 6.43 -34.344 -17 1 95.75 230 THR A CA 1
ATOM 1796 C C . THR A 1 230 ? 6.637 -32.938 -17.531 1 95.75 230 THR A C 1
ATOM 1798 O O . THR A 1 230 ? 6.461 -31.953 -16.781 1 95.75 230 THR A O 1
ATOM 1801 N N . GLU A 1 231 ? 7.004 -32.875 -18.812 1 97.12 231 GLU A N 1
ATOM 1802 C CA . GLU A 1 231 ? 7.242 -31.578 -19.438 1 97.12 231 GLU A CA 1
ATOM 1803 C C . GLU A 1 231 ? 6.469 -31.438 -20.75 1 97.12 231 GLU A C 1
ATOM 1805 O O . GLU A 1 231 ? 6.496 -32.344 -21.578 1 97.12 231 GLU A O 1
ATOM 1810 N N . TRP A 1 232 ? 5.684 -30.406 -20.75 1 97.19 232 TRP A N 1
ATOM 1811 C CA . TRP A 1 232 ? 5.051 -29.984 -22 1 97.19 232 TRP A CA 1
ATOM 1812 C C . TRP A 1 232 ? 5.895 -28.938 -22.719 1 97.19 232 TRP A C 1
ATOM 1814 O O . TRP A 1 232 ? 6.266 -27.922 -22.125 1 97.19 232 TRP A O 1
ATOM 1824 N N . THR A 1 233 ? 6.191 -29.219 -24 1 97.06 233 THR A N 1
ATOM 1825 C CA . THR A 1 233 ? 6.766 -28.266 -24.922 1 97.06 233 THR A CA 1
ATOM 1826 C C . THR A 1 233 ? 5.883 -28.109 -26.156 1 97.06 233 THR A C 1
ATOM 1828 O O . THR A 1 233 ? 4.906 -28.844 -26.328 1 97.06 233 THR A O 1
ATOM 1831 N N . PRO A 1 234 ? 6.223 -27.109 -26.969 1 95.88 234 PRO A N 1
ATOM 1832 C CA . PRO A 1 234 ? 5.367 -26.938 -28.141 1 95.88 234 PRO A CA 1
ATOM 1833 C C . PRO A 1 234 ? 5.281 -28.188 -29.016 1 95.88 234 PRO A C 1
ATOM 1835 O O . PRO A 1 234 ? 4.273 -28.406 -29.688 1 95.88 234 PRO A O 1
ATOM 1838 N N . SER A 1 235 ? 6.25 -29.109 -28.875 1 93.62 235 SER A N 1
ATOM 1839 C CA . SER A 1 235 ? 6.309 -30.203 -29.844 1 93.62 235 SER A CA 1
ATOM 1840 C C . SER A 1 235 ? 6.129 -31.562 -29.172 1 93.62 235 SER A C 1
ATOM 1842 O O . SER A 1 235 ? 5.898 -32.562 -29.844 1 93.62 235 SER A O 1
ATOM 1844 N N . ALA A 1 236 ? 6.266 -31.547 -27.844 1 93.19 236 ALA A N 1
ATOM 1845 C CA . ALA A 1 236 ? 6.266 -32.875 -27.234 1 93.19 236 ALA A CA 1
ATOM 1846 C C . ALA A 1 236 ? 5.805 -32.812 -25.781 1 93.19 236 ALA A C 1
ATOM 1848 O O . ALA A 1 236 ? 5.891 -31.75 -25.141 1 93.19 236 ALA A O 1
ATOM 1849 N N . ILE A 1 237 ? 5.246 -33.875 -25.266 1 92.69 237 ILE A N 1
ATOM 1850 C CA . ILE A 1 237 ? 5.105 -34.156 -23.844 1 92.69 237 ILE A CA 1
ATOM 1851 C C . ILE A 1 237 ? 6.098 -35.25 -23.438 1 92.69 237 ILE A C 1
ATOM 1853 O O . ILE A 1 237 ? 6.094 -36.344 -24.016 1 92.69 237 ILE A O 1
ATOM 1857 N N . THR A 1 238 ? 7.031 -34.938 -22.562 1 92.25 238 THR A N 1
ATOM 1858 C CA . THR A 1 238 ? 8.016 -35.906 -22.094 1 92.25 238 THR A CA 1
ATOM 1859 C C . THR A 1 238 ? 7.82 -36.219 -20.609 1 92.25 238 THR A C 1
ATOM 1861 O O . THR A 1 238 ? 7.785 -35.312 -19.797 1 92.25 238 THR A O 1
ATOM 1864 N N . SER A 1 239 ? 7.641 -37.562 -20.312 1 91.94 239 SER A N 1
ATOM 1865 C CA . SER A 1 239 ? 7.535 -37.969 -18.922 1 91.94 239 SER A CA 1
ATOM 1866 C C . SER A 1 239 ? 8.672 -38.938 -18.547 1 91.94 239 SER A C 1
ATOM 1868 O O . SER A 1 239 ? 9.062 -39.781 -19.359 1 91.94 239 SER A O 1
ATOM 1870 N N . THR A 1 240 ? 9.266 -38.625 -17.438 1 90.69 240 THR A N 1
ATOM 1871 C CA . THR A 1 240 ? 10.273 -39.5 -16.859 1 90.69 240 THR A CA 1
ATOM 1872 C C . THR A 1 240 ? 9.867 -39.938 -15.453 1 90.69 240 THR A C 1
ATOM 1874 O O . THR A 1 240 ? 9.555 -39.094 -14.602 1 90.69 240 THR A O 1
ATOM 1877 N N . THR A 1 241 ? 9.828 -41.281 -15.203 1 92.44 241 THR A N 1
ATOM 1878 C CA . THR A 1 241 ? 9.461 -41.812 -13.891 1 92.44 241 THR A CA 1
ATOM 1879 C C . THR A 1 241 ? 9.969 -43.219 -13.719 1 92.44 241 THR A C 1
ATOM 1881 O O . THR A 1 241 ? 10.492 -43.812 -14.656 1 92.44 241 THR A O 1
ATOM 1884 N N . GLY A 1 242 ? 10.109 -43.625 -12.508 1 87.62 242 GLY A N 1
ATOM 1885 C CA . GLY A 1 242 ? 10.398 -45.031 -12.266 1 87.62 242 GLY A CA 1
ATOM 1886 C C . GLY A 1 242 ? 9.297 -45.969 -12.734 1 87.62 242 GLY A C 1
ATOM 1887 O O . GLY A 1 242 ? 9.562 -46.938 -13.445 1 87.62 242 GLY A O 1
ATOM 1888 N N . ASN A 1 243 ? 8.055 -45.625 -12.32 1 87.69 243 ASN A N 1
ATOM 1889 C CA . ASN A 1 243 ? 6.879 -46.406 -12.695 1 87.69 243 ASN A CA 1
ATOM 1890 C C . ASN A 1 243 ? 5.77 -45.531 -13.25 1 87.69 243 ASN A C 1
ATOM 1892 O O . ASN A 1 243 ? 5.473 -44.469 -12.695 1 87.69 243 ASN A O 1
ATOM 1896 N N . TRP A 1 244 ? 5.188 -45.969 -14.375 1 87.25 244 TRP A N 1
ATOM 1897 C CA . TRP A 1 244 ? 4.012 -45.312 -14.938 1 87.25 244 TRP A CA 1
ATOM 1898 C C . TRP A 1 244 ? 2.797 -46.219 -14.883 1 87.25 244 TRP A C 1
ATOM 1900 O O . TRP A 1 244 ? 2.771 -47.281 -15.531 1 87.25 244 TRP A O 1
ATOM 1910 N N . ASP A 1 245 ? 1.938 -45.812 -14.094 1 83 245 ASP A N 1
ATOM 1911 C CA . ASP A 1 245 ? 0.733 -46.625 -13.906 1 83 245 ASP A CA 1
ATOM 1912 C C . ASP A 1 245 ? -0.497 -45.906 -14.461 1 83 245 ASP A C 1
ATOM 1914 O O . ASP A 1 245 ? -0.832 -44.781 -14.016 1 83 245 ASP A O 1
ATOM 1918 N N . VAL A 1 246 ? -1.181 -46.531 -15.438 1 83.31 246 VAL A N 1
ATOM 1919 C CA . VAL A 1 246 ? -2.391 -45.969 -16.016 1 83.31 246 VAL A CA 1
ATOM 1920 C C . VAL A 1 246 ? -3.545 -46.969 -15.898 1 83.31 246 VAL A C 1
ATOM 1922 O O . VAL A 1 246 ? -3.426 -48.125 -16.312 1 83.31 246 VAL A O 1
ATOM 1925 N N . THR A 1 247 ? -4.508 -46.531 -15.234 1 81.31 247 THR A N 1
ATOM 1926 C CA . THR A 1 247 ? -5.75 -47.281 -15.203 1 81.31 247 THR A CA 1
ATOM 1927 C C . THR A 1 247 ? -6.852 -46.562 -15.961 1 81.31 247 THR A C 1
ATOM 1929 O O . THR A 1 247 ? -7.238 -45.438 -15.594 1 81.31 247 THR A O 1
ATOM 1932 N N . ALA A 1 248 ? -7.293 -47.219 -17.031 1 78.56 248 ALA A N 1
ATOM 1933 C CA . ALA A 1 248 ? -8.391 -46.656 -17.828 1 78.56 248 ALA A CA 1
ATOM 1934 C C . ALA A 1 248 ? -9.539 -47.688 -17.938 1 78.56 248 ALA A C 1
ATOM 1936 O O . ALA A 1 248 ? -9.422 -48.688 -18.641 1 78.56 248 ALA A O 1
ATOM 1937 N N . GLY A 1 249 ? -10.633 -47.344 -17.312 1 78.56 249 GLY A N 1
ATOM 1938 C CA . GLY A 1 249 ? -11.68 -48.375 -17.25 1 78.56 249 GLY A CA 1
ATOM 1939 C C . GLY A 1 249 ? -11.203 -49.688 -16.672 1 78.56 249 GLY A C 1
ATOM 1940 O O . GLY A 1 249 ? -10.68 -49.719 -15.555 1 78.56 249 GLY A O 1
ATOM 1941 N N . ALA A 1 250 ? -11.312 -50.688 -17.516 1 74.75 250 ALA A N 1
ATOM 1942 C CA . ALA A 1 250 ? -10.914 -52.031 -17.062 1 74.75 250 ALA A CA 1
ATOM 1943 C C . ALA A 1 250 ? -9.461 -52.312 -17.422 1 74.75 250 ALA A C 1
ATOM 1945 O O . ALA A 1 250 ? -8.891 -53.312 -16.953 1 74.75 250 ALA A O 1
ATOM 1946 N N . THR A 1 251 ? -8.805 -51.406 -18.188 1 74.94 251 THR A N 1
ATOM 1947 C CA . THR A 1 251 ? -7.449 -51.625 -18.688 1 74.94 251 THR A CA 1
ATOM 1948 C C . THR A 1 251 ? -6.422 -51 -17.75 1 74.94 251 THR A C 1
ATOM 1950 O O . THR A 1 251 ? -6.578 -49.844 -17.344 1 74.94 251 THR A O 1
ATOM 1953 N N . LYS A 1 252 ? -5.469 -51.844 -17.312 1 78.19 252 LYS A N 1
ATOM 1954 C CA . LYS A 1 252 ? -4.348 -51.375 -16.5 1 78.19 252 LYS A CA 1
ATOM 1955 C C . LYS A 1 252 ? -3.027 -51.531 -17.25 1 78.19 252 LYS A C 1
ATOM 1957 O O . LYS A 1 252 ? -2.773 -52.562 -17.875 1 78.19 252 LYS A O 1
ATOM 1962 N N . TYR A 1 253 ? -2.367 -50.406 -17.422 1 71.12 253 TYR A N 1
ATOM 1963 C CA . TYR A 1 253 ? -1.04 -50.406 -18.031 1 71.12 253 TYR A CA 1
ATOM 1964 C C . TYR A 1 253 ? 0.019 -49.969 -17.016 1 71.12 253 TYR A C 1
ATOM 1966 O O . TYR A 1 253 ? -0.13 -48.938 -16.375 1 71.12 253 TYR A O 1
ATOM 1974 N N . THR A 1 254 ? 0.857 -50.875 -16.688 1 69.81 254 THR A N 1
ATOM 1975 C CA . THR A 1 254 ? 1.997 -50.562 -15.828 1 69.81 254 THR A CA 1
ATOM 1976 C C . THR A 1 254 ? 3.309 -50.781 -16.578 1 69.81 254 THR A C 1
ATOM 1978 O O . THR A 1 254 ? 3.494 -51.812 -17.219 1 69.81 254 THR A O 1
ATOM 1981 N N . THR A 1 255 ? 3.99 -49.75 -16.938 1 63.97 255 THR A N 1
ATOM 1982 C CA . THR A 1 255 ? 5.309 -49.969 -17.516 1 63.97 255 THR A CA 1
ATOM 1983 C C . THR A 1 255 ? 6.402 -49.438 -16.594 1 63.97 255 THR A C 1
ATOM 1985 O O . THR A 1 255 ? 6.289 -48.344 -16.062 1 63.97 255 THR A O 1
ATOM 1988 N N . GLY A 1 256 ? 7.156 -50.312 -16.203 1 62.28 256 GLY A N 1
ATOM 1989 C CA . GLY A 1 256 ? 8.414 -49.969 -15.562 1 62.28 256 GLY A CA 1
ATOM 1990 C C . GLY A 1 256 ? 9.5 -49.594 -16.547 1 62.28 256 GLY A C 1
ATOM 1991 O O . GLY A 1 256 ? 9.539 -50.094 -17.672 1 62.28 256 GLY A O 1
ATOM 1992 N N . GLY A 1 257 ? 10.383 -48.625 -16.422 1 48.56 257 GLY A N 1
ATOM 1993 C CA . GLY A 1 257 ? 11.461 -48.281 -17.344 1 48.56 257 GLY A CA 1
ATOM 1994 C C . GLY A 1 257 ? 10.961 -47.875 -18.719 1 48.56 257 GLY A C 1
ATOM 1995 O O . GLY A 1 257 ? 11.633 -48.125 -19.719 1 48.56 257 GLY A O 1
ATOM 1996 N N . PHE A 1 258 ? 9.766 -47.562 -18.875 1 39.06 258 PHE A N 1
ATOM 1997 C CA . PHE A 1 258 ? 9.203 -47.438 -20.203 1 39.06 258 PHE A CA 1
ATOM 1998 C C . PHE A 1 258 ? 9.68 -46.156 -20.875 1 39.06 258 PHE A C 1
ATOM 2000 O O . PHE A 1 258 ? 9.734 -45.094 -20.234 1 39.06 258 PHE A O 1
ATOM 2007 N N . ASP A 1 259 ? 10.617 -46.281 -21.688 1 34.56 259 ASP A N 1
ATOM 2008 C CA . ASP A 1 259 ? 10.859 -45.188 -22.641 1 34.56 259 ASP A CA 1
ATOM 2009 C C . ASP A 1 259 ? 9.719 -45.094 -23.656 1 34.56 259 ASP A C 1
ATOM 2011 O O . ASP A 1 259 ? 9.305 -46.094 -24.234 1 34.56 259 ASP A O 1
ATOM 2015 N N . ILE A 1 260 ? 8.75 -44.438 -23.422 1 30.58 260 ILE A N 1
ATOM 2016 C CA . ILE A 1 260 ? 7.84 -44.219 -24.547 1 30.58 260 ILE A CA 1
ATOM 2017 C C . ILE A 1 260 ? 8.609 -43.688 -25.75 1 30.58 260 ILE A C 1
ATOM 2019 O O . ILE A 1 260 ? 9.172 -42.594 -25.703 1 30.58 260 ILE A O 1
ATOM 2023 N N . ILE A 1 261 ? 9.359 -44.562 -26.453 1 27.16 261 ILE A N 1
ATOM 2024 C CA . ILE A 1 261 ? 9.828 -44.219 -27.781 1 27.16 261 ILE A CA 1
ATOM 2025 C C . ILE A 1 261 ? 8.625 -44 -28.703 1 27.16 261 ILE A C 1
ATOM 2027 O O . ILE A 1 261 ? 7.711 -44.844 -28.734 1 27.16 261 ILE A O 1
ATOM 2031 N N . MET B 1 1 ? -9.297 29.016 34.156 1 49.22 1 MET B N 1
ATOM 2032 C CA . MET B 1 1 ? -8.125 28.406 33.531 1 49.22 1 MET B CA 1
ATOM 2033 C C . MET B 1 1 ? -7.375 29.406 32.656 1 49.22 1 MET B C 1
ATOM 2035 O O . MET B 1 1 ? -7.988 30.203 31.969 1 49.22 1 MET B O 1
ATOM 2039 N N . GLU B 1 2 ? -6.195 29.75 33 1 62.22 2 GLU B N 1
ATOM 2040 C CA . GLU B 1 2 ? -5.34 30.734 32.344 1 62.22 2 GLU B CA 1
ATOM 2041 C C . GLU B 1 2 ? -4.852 30.203 31 1 62.22 2 GLU B C 1
ATOM 2043 O O . GLU B 1 2 ? -4.957 29 30.719 1 62.22 2 GLU B O 1
ATOM 2048 N N . ALA B 1 3 ? -4.586 31.078 30.125 1 74.69 3 ALA B N 1
ATOM 2049 C CA . ALA B 1 3 ? -4.082 30.734 28.797 1 74.69 3 ALA B CA 1
ATOM 2050 C C . ALA B 1 3 ? -2.842 29.859 28.891 1 74.69 3 ALA B C 1
ATOM 2052 O O . ALA B 1 3 ? -2.047 29.984 29.828 1 74.69 3 ALA B O 1
ATOM 2053 N N . SER B 1 4 ? -2.797 28.797 28.141 1 77.75 4 SER B N 1
ATOM 2054 C CA . SER B 1 4 ? -1.686 27.859 28.109 1 77.75 4 SER B CA 1
ATOM 2055 C C . SER B 1 4 ? -0.355 28.578 27.906 1 77.75 4 SER B C 1
ATOM 2057 O O . SER B 1 4 ? -0.269 29.531 27.141 1 77.75 4 SER B O 1
ATOM 2059 N N . SER B 1 5 ? 0.685 28.125 28.688 1 84.12 5 SER B N 1
ATOM 2060 C CA . SER B 1 5 ? 2.041 28.625 28.484 1 84.12 5 SER B CA 1
ATOM 2061 C C . SER B 1 5 ? 2.691 27.984 27.266 1 84.12 5 SER B C 1
ATOM 2063 O O . SER B 1 5 ? 3.734 28.453 26.797 1 84.12 5 SER B O 1
ATOM 2065 N N . PHE B 1 6 ? 2.223 26.938 26.922 1 85.94 6 PHE B N 1
ATOM 2066 C CA . PHE B 1 6 ? 2.617 26.359 25.656 1 85.94 6 PHE B CA 1
ATOM 2067 C C . PHE B 1 6 ? 1.875 27.016 24.5 1 85.94 6 PHE B C 1
ATOM 2069 O O . PHE B 1 6 ? 0.652 26.891 24.391 1 85.94 6 PHE B O 1
ATOM 2076 N N . LYS B 1 7 ? 2.613 27.719 23.641 1 86.88 7 LYS B N 1
ATOM 2077 C CA . LYS B 1 7 ? 1.891 28.531 22.672 1 86.88 7 LYS B CA 1
ATOM 2078 C C . LYS B 1 7 ? 2.625 28.562 21.328 1 86.88 7 LYS B C 1
ATOM 2080 O O . LYS B 1 7 ? 3.842 28.375 21.281 1 86.88 7 LYS B O 1
ATOM 2085 N N . LEU B 1 8 ? 1.832 28.719 20.344 1 89.12 8 LEU B N 1
ATOM 2086 C CA . LEU B 1 8 ? 2.385 29.031 19.031 1 89.12 8 LEU B CA 1
ATOM 2087 C C . LEU B 1 8 ? 3.045 30.406 19.047 1 89.12 8 LEU B C 1
ATOM 2089 O O . LEU B 1 8 ? 2.385 31.422 19.297 1 89.12 8 LEU B O 1
ATOM 2093 N N . VAL B 1 9 ? 4.332 30.406 18.703 1 86.5 9 VAL B N 1
ATOM 2094 C CA . VAL B 1 9 ? 5.047 31.672 18.844 1 86.5 9 VAL B CA 1
ATOM 2095 C C . VAL B 1 9 ? 5.23 32.312 17.484 1 86.5 9 VAL B C 1
ATOM 2097 O O . VAL B 1 9 ? 5.266 33.531 17.375 1 86.5 9 VAL B O 1
ATOM 2100 N N . SER B 1 10 ? 5.406 31.469 16.438 1 86.5 10 SER B N 1
ATOM 2101 C CA . SER B 1 10 ? 5.594 32.031 15.094 1 86.5 10 SER B CA 1
ATOM 2102 C C . SER B 1 10 ? 5.43 30.953 14.023 1 86.5 10 SER B C 1
ATOM 2104 O O . SER B 1 10 ? 5.504 29.75 14.312 1 86.5 10 SER B O 1
ATOM 2106 N N . LEU B 1 11 ? 5.082 31.484 12.906 1 89.06 11 LEU B N 1
ATOM 2107 C CA . LEU B 1 11 ? 5.375 30.672 11.734 1 89.06 11 LEU B CA 1
ATOM 2108 C C . LEU B 1 11 ? 6.855 30.734 11.375 1 89.06 11 LEU B C 1
ATOM 2110 O O . LEU B 1 11 ? 7.508 31.75 11.633 1 89.06 11 LEU B O 1
ATOM 2114 N N . GLY B 1 12 ? 7.32 29.625 10.883 1 89.81 12 GLY B N 1
ATOM 2115 C CA . GLY B 1 12 ? 8.719 29.578 10.508 1 89.81 12 GLY B CA 1
ATOM 2116 C C . GLY B 1 12 ? 8.945 28.953 9.141 1 89.81 12 GLY B C 1
ATOM 2117 O O . GLY B 1 12 ? 8.039 28.328 8.578 1 89.81 12 GLY B O 1
ATOM 2118 N N . ARG B 1 13 ? 10.086 29.234 8.609 1 90.94 13 ARG B N 1
ATOM 2119 C CA . ARG B 1 13 ? 10.578 28.609 7.391 1 90.94 13 ARG B CA 1
ATOM 2120 C C . ARG B 1 13 ? 11.789 27.719 7.684 1 90.94 13 ARG B C 1
ATOM 2122 O O . ARG B 1 13 ? 12.703 28.141 8.398 1 90.94 13 ARG B O 1
ATOM 2129 N N . VAL B 1 14 ? 11.703 26.578 7.172 1 92.81 14 VAL B N 1
ATOM 2130 C CA . VAL B 1 14 ? 12.828 25.656 7.352 1 92.81 14 VAL B CA 1
ATOM 2131 C C . VAL B 1 14 ? 14.055 26.203 6.613 1 92.81 14 VAL B C 1
ATOM 2133 O O . VAL B 1 14 ? 13.977 26.516 5.422 1 92.81 14 VAL B O 1
ATOM 2136 N N . ALA B 1 15 ? 15.18 26.219 7.309 1 91.06 15 ALA B N 1
ATOM 2137 C CA . ALA B 1 15 ? 16.375 26.875 6.773 1 91.06 15 ALA B CA 1
ATOM 2138 C C . ALA B 1 15 ? 17.188 25.922 5.922 1 91.06 15 ALA B C 1
ATOM 2140 O O . ALA B 1 15 ? 17.875 26.328 4.984 1 91.06 15 ALA B O 1
ATOM 2141 N N . GLU B 1 16 ? 17.188 24.688 6.371 1 91.38 16 GLU B N 1
ATOM 2142 C CA . GLU B 1 16 ? 17.922 23.641 5.664 1 91.38 16 GLU B CA 1
ATOM 2143 C C . GLU B 1 16 ? 17.125 22.344 5.656 1 91.38 16 GLU B C 1
ATOM 2145 O O . GLU B 1 16 ? 16.281 22.109 6.523 1 91.38 16 GLU B O 1
ATOM 2150 N N . ASN B 1 17 ? 17.438 21.562 4.645 1 91 17 ASN B N 1
ATOM 2151 C CA . ASN B 1 17 ? 16.781 20.25 4.602 1 91 17 ASN B CA 1
ATOM 2152 C C . ASN B 1 17 ? 16.984 19.484 5.895 1 91 17 ASN B C 1
ATOM 2154 O O . ASN B 1 17 ? 18.094 19.453 6.441 1 91 17 ASN B O 1
ATOM 2158 N N . LYS B 1 18 ? 15.914 18.922 6.34 1 94.19 18 LYS B N 1
ATOM 2159 C CA . LYS B 1 18 ? 16.047 18.062 7.516 1 94.19 18 LYS B CA 1
ATOM 2160 C C . LYS B 1 18 ? 16.953 16.875 7.234 1 94.19 18 LYS B C 1
ATOM 2162 O O . LYS B 1 18 ? 16.812 16.203 6.211 1 94.19 18 LYS B O 1
ATOM 2167 N N . ALA B 1 19 ? 17.781 16.625 8.203 1 92.56 19 ALA B N 1
ATOM 2168 C CA . ALA B 1 19 ? 18.594 15.422 8.086 1 92.56 19 ALA B CA 1
ATOM 2169 C C . ALA B 1 19 ? 17.766 14.172 8.32 1 92.56 19 ALA B C 1
ATOM 2171 O O . ALA B 1 19 ? 16.844 14.172 9.133 1 92.56 19 ALA B O 1
ATOM 2172 N N . ARG B 1 20 ? 17.875 12.969 7.637 1 86.12 20 ARG B N 1
ATOM 2173 C CA . ARG B 1 20 ? 17.062 11.75 7.617 1 86.12 20 ARG B CA 1
ATOM 2174 C C . ARG B 1 20 ? 16.797 11.25 9.031 1 86.12 20 ARG B C 1
ATOM 2176 O O . ARG B 1 20 ? 15.656 10.945 9.383 1 86.12 20 ARG B O 1
ATOM 2183 N N . ALA B 1 21 ? 17.594 11.25 9.922 1 85.81 21 ALA B N 1
ATOM 2184 C CA . ALA B 1 21 ? 17.422 10.672 11.25 1 85.81 21 ALA B CA 1
ATOM 2185 C C . ALA B 1 21 ? 17.25 11.766 12.305 1 85.81 21 ALA B C 1
ATOM 2187 O O . ALA B 1 21 ? 17.109 11.469 13.492 1 85.81 21 ALA B O 1
ATOM 2188 N N . SER B 1 22 ? 17.016 12.922 11.812 1 92.44 22 SER B N 1
ATOM 2189 C CA . SER B 1 22 ? 16.922 14.008 12.789 1 92.44 22 SER B CA 1
ATOM 2190 C C . SER B 1 22 ? 15.477 14.32 13.141 1 92.44 22 SER B C 1
ATOM 2192 O O . SER B 1 22 ? 14.586 14.211 12.297 1 92.44 22 SER B O 1
ATOM 2194 N N . ARG B 1 23 ? 15.289 14.711 14.352 1 94.88 23 ARG B N 1
ATOM 2195 C CA . ARG B 1 23 ? 14 15.211 14.805 1 94.88 23 ARG B CA 1
ATOM 2196 C C . ARG B 1 23 ? 14.008 16.734 14.891 1 94.88 23 ARG B C 1
ATOM 2198 O O . ARG B 1 23 ? 13.016 17.344 15.305 1 94.88 23 ARG B O 1
ATOM 2205 N N . HIS B 1 24 ? 15.188 17.281 14.492 1 95.5 24 HIS B N 1
ATOM 2206 C CA . HIS B 1 24 ? 15.359 18.719 14.633 1 95.5 24 HIS B CA 1
ATOM 2207 C C . HIS B 1 24 ? 15.492 19.406 13.273 1 95.5 24 HIS B C 1
ATOM 2209 O O . HIS B 1 24 ? 15.992 18.797 12.32 1 95.5 24 HIS B O 1
ATOM 2215 N N . VAL B 1 25 ? 15.016 20.609 13.25 1 95 25 VAL B N 1
ATOM 2216 C CA . VAL B 1 25 ? 15.234 21.453 12.078 1 95 25 VAL B CA 1
ATOM 2217 C C . VAL B 1 25 ? 15.594 22.859 12.516 1 95 25 VAL B C 1
ATOM 2219 O O . VAL B 1 25 ? 15.195 23.312 13.594 1 95 25 VAL B O 1
ATOM 2222 N N . ALA B 1 26 ? 16.422 23.516 11.672 1 92.94 26 ALA B N 1
ATOM 2223 C CA . ALA B 1 26 ? 16.672 24.938 11.828 1 92.94 26 ALA B CA 1
ATOM 2224 C C . ALA B 1 26 ? 15.609 25.766 11.117 1 92.94 26 ALA B C 1
ATOM 2226 O O . ALA B 1 26 ? 15.375 25.594 9.914 1 92.94 26 ALA B O 1
ATOM 2227 N N . CYS B 1 27 ? 14.953 26.594 11.945 1 92.62 27 CYS B N 1
ATOM 2228 C CA . CYS B 1 27 ? 13.867 27.391 11.375 1 92.62 27 CYS B CA 1
ATOM 2229 C C . CYS B 1 27 ? 14.148 28.875 11.531 1 92.62 27 CYS B C 1
ATOM 2231 O O . CYS B 1 27 ? 14.789 29.297 12.5 1 92.62 27 CYS B O 1
ATOM 2233 N N . VAL B 1 28 ? 13.688 29.641 10.516 1 88.44 28 VAL B N 1
ATOM 2234 C CA . VAL B 1 28 ? 13.664 31.094 10.594 1 88.44 28 VAL B CA 1
ATOM 2235 C C . VAL B 1 28 ? 12.227 31.578 10.812 1 88.44 28 VAL B C 1
ATOM 2237 O O . VAL B 1 28 ? 11.32 31.219 10.062 1 88.44 28 VAL B O 1
ATOM 2240 N N . ALA B 1 29 ? 12.062 32.375 11.891 1 84.38 29 ALA B N 1
ATOM 2241 C CA . ALA B 1 29 ? 10.727 32.906 12.148 1 84.38 29 ALA B CA 1
ATOM 2242 C C . ALA B 1 29 ? 10.297 33.875 11.062 1 84.38 29 ALA B C 1
ATOM 2244 O O . ALA B 1 29 ? 11.055 34.781 10.688 1 84.38 29 ALA B O 1
ATOM 2245 N N . VAL B 1 30 ? 9.156 33.688 10.453 1 74.38 30 VAL B N 1
ATOM 2246 C CA . VAL B 1 30 ? 8.672 34.531 9.367 1 74.38 30 VAL B CA 1
ATOM 2247 C C . VAL B 1 30 ? 7.898 35.719 9.93 1 74.38 30 VAL B C 1
ATOM 2249 O O . VAL B 1 30 ? 7.832 36.781 9.297 1 74.38 30 VAL B O 1
ATOM 2252 N N . GLU B 1 31 ? 7.055 35.594 11.016 1 63 31 GLU B N 1
ATOM 2253 C CA . GLU B 1 31 ? 6.277 36.688 11.586 1 63 31 GLU B CA 1
ATOM 2254 C C . GLU B 1 31 ? 7.18 37.688 12.281 1 63 31 GLU B C 1
ATOM 2256 O O . GLU B 1 31 ? 6.812 38.875 12.422 1 63 31 GLU B O 1
ATOM 2261 N N . LEU B 1 32 ? 8.102 37.344 12.773 1 49.28 32 LEU B N 1
ATOM 2262 C CA . LEU B 1 32 ? 8.969 38.312 13.438 1 49.28 32 LEU B CA 1
ATOM 2263 C C . LEU B 1 32 ? 9.547 39.312 12.43 1 49.28 32 LEU B C 1
ATOM 2265 O O . LEU B 1 32 ? 9.898 40.438 12.797 1 49.28 32 LEU B O 1
ATOM 2269 N N . ALA B 1 33 ? 9.336 39.031 11.18 1 42.78 33 ALA B N 1
ATOM 2270 C CA . ALA B 1 33 ? 9.93 40.031 10.312 1 42.78 33 ALA B CA 1
ATOM 2271 C C . ALA B 1 33 ? 8.984 41.219 10.109 1 42.78 33 ALA B C 1
ATOM 2273 O O . ALA B 1 33 ? 9.422 42.344 9.836 1 42.78 33 ALA B O 1
ATOM 2274 N N . THR B 1 34 ? 7.637 41 10.164 1 38.31 34 THR B N 1
ATOM 2275 C CA . THR B 1 34 ? 6.809 42.125 9.805 1 38.31 34 THR B CA 1
ATOM 2276 C C . THR B 1 34 ? 6.438 42.969 11.039 1 38.31 34 THR B C 1
ATOM 2278 O O . THR B 1 34 ? 5.789 44 10.938 1 38.31 34 THR B O 1
ATOM 2281 N N . ALA B 1 35 ? 6.34 42.594 12.234 1 35.84 35 ALA B N 1
ATOM 2282 C CA . ALA B 1 35 ? 5.871 43.469 13.305 1 35.84 35 ALA B CA 1
ATOM 2283 C C . ALA B 1 35 ? 6.645 44.781 13.312 1 35.84 35 ALA B C 1
ATOM 2285 O O . ALA B 1 35 ? 6.477 45.594 14.211 1 35.84 35 ALA B O 1
ATOM 2286 N N . THR B 1 36 ? 7.734 44.969 12.656 1 31.39 36 THR B N 1
ATOM 2287 C CA . THR B 1 36 ? 8.273 46.312 12.758 1 31.39 36 THR B CA 1
ATOM 2288 C C . THR B 1 36 ? 7.398 47.312 12 1 31.39 36 THR B C 1
ATOM 2290 O O . THR B 1 36 ? 7.328 47.281 10.773 1 31.39 36 THR B O 1
ATOM 2293 N N . ASP B 1 37 ? 6.316 47.656 12.203 1 32.84 37 ASP B N 1
ATOM 2294 C CA . ASP B 1 37 ? 6.082 49.031 11.75 1 32.84 37 ASP B CA 1
ATOM 2295 C C . ASP B 1 37 ? 7.387 49.812 11.711 1 32.84 37 ASP B C 1
ATOM 2297 O O . ASP B 1 37 ? 7.672 50.5 10.719 1 32.84 37 ASP B O 1
ATOM 2301 N N . GLY B 1 38 ? 7.645 50.688 13.023 1 29.66 38 GLY B N 1
ATOM 2302 C CA . GLY B 1 38 ? 8.922 51.375 13.047 1 29.66 38 GLY B CA 1
ATOM 2303 C C . GLY B 1 38 ? 10.086 50.5 12.625 1 29.66 38 GLY B C 1
ATOM 2304 O O . GLY B 1 38 ? 9.93 49.312 12.43 1 29.66 38 GLY B O 1
ATOM 2305 N N . GLU B 1 39 ? 11.445 51.125 12.797 1 27.56 39 GLU B N 1
ATOM 2306 C CA . GLU B 1 39 ? 12.773 50.594 12.5 1 27.56 39 GLU B CA 1
ATOM 2307 C C . GLU B 1 39 ? 12.969 49.219 13.109 1 27.56 39 GLU B C 1
ATOM 2309 O O . GLU B 1 39 ? 13.391 49.094 14.266 1 27.56 39 GLU B O 1
ATOM 2314 N N . VAL B 1 40 ? 12.109 48.625 13.516 1 30.84 40 VAL B N 1
ATOM 2315 C CA . VAL B 1 40 ? 12.844 47.469 14.055 1 30.84 40 VAL B CA 1
ATOM 2316 C C . VAL B 1 40 ? 13.867 47 13.031 1 30.84 40 VAL B C 1
ATOM 2318 O O . VAL B 1 40 ? 13.492 46.562 11.93 1 30.84 40 VAL B O 1
ATOM 2321 N N . THR B 1 41 ? 14.938 47.562 13.023 1 29.23 41 THR B N 1
ATOM 2322 C CA . THR B 1 41 ? 16.297 47.156 12.648 1 29.23 41 THR B CA 1
ATOM 2323 C C . THR B 1 41 ? 16.516 45.688 12.984 1 29.23 41 THR B C 1
ATOM 2325 O O . THR B 1 41 ? 16.688 45.312 14.148 1 29.23 41 THR B O 1
ATOM 2328 N N . ASN B 1 42 ? 15.602 44.938 12.867 1 32.22 42 ASN B N 1
ATOM 2329 C CA . ASN B 1 42 ? 16.375 43.719 12.742 1 32.22 42 ASN B CA 1
ATOM 2330 C C . ASN B 1 42 ? 17.688 43.969 12 1 32.22 42 ASN B C 1
ATOM 2332 O O . ASN B 1 42 ? 17.688 44.219 10.797 1 32.22 42 ASN B O 1
ATOM 2336 N N . ASN B 1 43 ? 18.391 44.75 12.609 1 30.73 43 ASN B N 1
ATOM 2337 C CA . ASN B 1 43 ? 19.797 44.719 12.25 1 30.73 43 ASN B CA 1
ATOM 2338 C C . ASN B 1 43 ? 20.297 43.281 12.062 1 30.73 43 ASN B C 1
ATOM 2340 O O . ASN B 1 43 ? 20.438 42.531 13.031 1 30.73 43 ASN B O 1
ATOM 2344 N N . PRO B 1 44 ? 19.719 42.594 11.148 1 35.34 44 PRO B N 1
ATOM 2345 C CA . PRO B 1 44 ? 20.703 41.531 10.922 1 35.34 44 PRO B CA 1
ATOM 2346 C C . PRO B 1 44 ? 22.094 41.875 11.453 1 35.34 44 PRO B C 1
ATOM 2348 O O . PRO B 1 44 ? 22.609 42.938 11.172 1 35.34 44 PRO B O 1
ATOM 2351 N N . GLN B 1 45 ? 22.266 41.719 12.734 1 34.62 45 GLN B N 1
ATOM 2352 C CA . GLN B 1 45 ? 23.672 42 12.977 1 34.62 45 GLN B CA 1
ATOM 2353 C C . GLN B 1 45 ? 24.531 41.625 11.766 1 34.62 45 GLN B C 1
ATOM 2355 O O . GLN B 1 45 ? 24.656 40.438 11.422 1 34.62 45 GLN B O 1
ATOM 2360 N N . GLN B 1 46 ? 24.281 42.219 10.734 1 36.16 46 GLN B N 1
ATOM 2361 C CA . GLN B 1 46 ? 25.266 42.25 9.664 1 36.16 46 GLN B CA 1
ATOM 2362 C C . GLN B 1 46 ? 26.688 42.25 10.219 1 36.16 46 GLN B C 1
ATOM 2364 O O . GLN B 1 46 ? 27.094 43.219 10.867 1 36.16 46 GLN B O 1
ATOM 2369 N N . LYS B 1 47 ? 27.047 41.125 10.914 1 39.28 47 LYS B N 1
ATOM 2370 C CA . LYS B 1 47 ? 28.5 41.219 11.039 1 39.28 47 LYS B CA 1
ATOM 2371 C C . LYS B 1 47 ? 29.172 41.25 9.672 1 39.28 47 LYS B C 1
ATOM 2373 O O . LYS B 1 47 ? 28.891 40.406 8.82 1 39.28 47 LYS B O 1
ATOM 2378 N N . THR B 1 48 ? 29.344 42.281 9.188 1 37.25 48 THR B N 1
ATOM 2379 C CA . THR B 1 48 ? 30.234 42.438 8.047 1 37.25 48 THR B CA 1
ATOM 2380 C C . THR B 1 48 ? 31.578 41.781 8.305 1 37.25 48 THR B C 1
ATOM 2382 O O . THR B 1 48 ? 32.281 42.125 9.258 1 37.25 48 THR B O 1
ATOM 2385 N N . ILE B 1 49 ? 31.531 40.438 8.188 1 38.75 49 ILE B N 1
ATOM 2386 C CA . ILE B 1 49 ? 32.906 39.938 8.234 1 38.75 49 ILE B CA 1
ATOM 2387 C C . ILE B 1 49 ? 33.656 40.344 6.965 1 38.75 49 ILE B C 1
ATOM 2389 O O . ILE B 1 49 ? 33.125 40.219 5.859 1 38.75 49 ILE B O 1
ATOM 2393 N N . GLN B 1 50 ? 34.469 41.062 7.195 1 40.84 50 GLN B N 1
ATOM 2394 C CA . GLN B 1 50 ? 35.438 41.375 6.152 1 40.84 50 GLN B CA 1
ATOM 2395 C C . GLN B 1 50 ? 36.25 40.125 5.777 1 40.84 50 GLN B C 1
ATOM 2397 O O . GLN B 1 50 ? 36.781 39.438 6.652 1 40.84 50 GLN B O 1
ATOM 2402 N N . ALA B 1 51 ? 35.656 39.281 4.93 1 40.84 51 ALA B N 1
ATOM 2403 C CA . ALA B 1 51 ? 36.562 38.219 4.5 1 40.84 51 ALA B CA 1
ATOM 2404 C C . ALA B 1 51 ? 37.375 38.688 3.279 1 40.84 51 ALA B C 1
ATOM 2406 O O . ALA B 1 51 ? 36.938 39.562 2.529 1 40.84 51 ALA B O 1
ATOM 2407 N N . LEU B 1 52 ? 38.469 38.281 3.361 1 46.34 52 LEU B N 1
ATOM 2408 C CA . LEU B 1 52 ? 39.438 38.531 2.305 1 46.34 52 LEU B CA 1
ATOM 2409 C C . LEU B 1 52 ? 39.312 37.5 1.197 1 46.34 52 LEU B C 1
ATOM 2411 O O . LEU B 1 52 ? 39.156 36.312 1.474 1 46.34 52 LEU B O 1
ATOM 2415 N N . ASP B 1 53 ? 38.938 37.938 0.051 1 39.28 53 ASP B N 1
ATOM 2416 C CA . ASP B 1 53 ? 39.062 36.969 -1.061 1 39.28 53 ASP B CA 1
ATOM 2417 C C . ASP B 1 53 ? 40.5 36.594 -1.279 1 39.28 53 ASP B C 1
ATOM 2419 O O . ASP B 1 53 ? 41.406 37.125 -0.633 1 39.28 53 ASP B O 1
ATOM 2423 N N . SER B 1 54 ? 40.656 35.594 -1.942 1 46.97 54 SER B N 1
ATOM 2424 C CA . SER B 1 54 ? 42.031 35.156 -2.262 1 46.97 54 SER B CA 1
ATOM 2425 C C . SER B 1 54 ? 42.875 36.344 -2.76 1 46.97 54 SER B C 1
ATOM 2427 O O . SER B 1 54 ? 44.094 36.312 -2.652 1 46.97 54 SER B O 1
ATOM 2429 N N . SER B 1 55 ? 42.219 37.344 -3.311 1 50.34 55 SER B N 1
ATOM 2430 C CA . SER B 1 55 ? 42.969 38.469 -3.855 1 50.34 55 SER B CA 1
ATOM 2431 C C . SER B 1 55 ? 43.094 39.625 -2.848 1 50.34 55 SER B C 1
ATOM 2433 O O . SER B 1 55 ? 43.594 40.688 -3.166 1 50.34 55 SER B O 1
ATOM 2435 N N . GLY B 1 56 ? 42.656 39.469 -1.646 1 48.84 56 GLY B N 1
ATOM 2436 C CA . GLY B 1 56 ? 42.875 40.469 -0.619 1 48.84 56 GLY B CA 1
ATOM 2437 C C . GLY B 1 56 ? 41.688 41.438 -0.498 1 48.84 56 GLY B C 1
ATOM 2438 O O . GLY B 1 56 ? 41.812 42.469 0.192 1 48.84 56 GLY B O 1
ATOM 2439 N N . ASN B 1 57 ? 40.781 41.375 -1.496 1 48.22 57 ASN B N 1
ATOM 2440 C CA . ASN B 1 57 ? 39.719 42.344 -1.439 1 48.22 57 ASN B CA 1
ATOM 2441 C C . ASN B 1 57 ? 38.719 42.031 -0.329 1 48.22 57 ASN B C 1
ATOM 2443 O O . ASN B 1 57 ? 38.375 40.875 -0.106 1 48.22 57 ASN B O 1
ATOM 2447 N N . THR B 1 58 ? 38.594 42.938 0.525 1 46.19 58 THR B N 1
ATOM 2448 C CA . THR B 1 58 ? 37.688 42.844 1.663 1 46.19 58 THR B CA 1
ATOM 2449 C C . THR B 1 58 ? 36.25 42.812 1.197 1 46.19 58 THR B C 1
ATOM 2451 O O . THR B 1 58 ? 35.844 43.656 0.388 1 46.19 58 THR B O 1
ATOM 2454 N N . PHE B 1 59 ? 35.688 41.844 0.92 1 46.97 59 PHE B N 1
ATOM 2455 C CA . PHE B 1 59 ? 34.281 41.938 0.604 1 46.97 59 PHE B CA 1
ATOM 2456 C C . PHE B 1 59 ? 33.438 41.781 1.862 1 46.97 59 PHE B C 1
ATOM 2458 O O . PHE B 1 59 ? 33.844 41.094 2.807 1 46.97 59 PHE B O 1
ATOM 2465 N N . GLU B 1 60 ? 32.625 42.781 2.107 1 40.5 60 GLU B N 1
ATOM 2466 C CA . GLU B 1 60 ? 31.656 42.781 3.213 1 40.5 60 GLU B CA 1
ATOM 2467 C C . GLU B 1 60 ? 30.531 41.812 2.975 1 40.5 60 GLU B C 1
ATOM 2469 O O . GLU B 1 60 ? 29.953 41.75 1.883 1 40.5 60 GLU B O 1
ATOM 2474 N N . VAL B 1 61 ? 30.797 40.688 3.404 1 41.53 61 VAL B N 1
ATOM 2475 C CA . VAL B 1 61 ? 29.656 39.781 3.328 1 41.53 61 VAL B CA 1
ATOM 2476 C C . VAL B 1 61 ? 28.672 40.094 4.461 1 41.53 61 VAL B C 1
ATOM 2478 O O . VAL B 1 61 ? 29.078 40.188 5.621 1 41.53 61 VAL B O 1
ATOM 2481 N N . LYS B 1 62 ? 27.625 40.75 4.246 1 40.5 62 LYS B N 1
ATOM 2482 C CA . LYS B 1 62 ? 26.516 40.969 5.172 1 40.5 62 LYS B CA 1
ATOM 2483 C C . LYS B 1 62 ? 25.891 39.625 5.609 1 40.5 62 LYS B C 1
ATOM 2485 O O . LYS B 1 62 ? 25.406 38.875 4.777 1 40.5 62 LYS B O 1
ATOM 2490 N N . ILE B 1 63 ? 26.469 39.062 6.566 1 37.91 63 ILE B N 1
ATOM 2491 C CA . ILE B 1 63 ? 25.844 37.875 7.125 1 37.91 63 ILE B CA 1
ATOM 2492 C C . ILE B 1 63 ? 24.578 38.281 7.891 1 37.91 63 ILE B C 1
ATOM 2494 O O . ILE B 1 63 ? 24.641 39.062 8.828 1 37.91 63 ILE B O 1
ATOM 2498 N N . THR B 1 64 ? 23.453 38.531 7.332 1 38.56 64 THR B N 1
ATOM 2499 C CA . THR B 1 64 ? 22.203 38.656 8.07 1 38.56 64 THR B CA 1
ATOM 2500 C C . THR B 1 64 ? 22.062 37.5 9.078 1 38.56 64 THR B C 1
ATOM 2502 O O . THR B 1 64 ? 22.141 36.344 8.719 1 38.56 64 THR B O 1
ATOM 2505 N N . ASN B 1 65 ? 22.547 37.625 10.281 1 40.44 65 ASN B N 1
ATOM 2506 C CA . ASN B 1 65 ? 22.375 36.625 11.336 1 40.44 65 ASN B CA 1
ATOM 2507 C C . ASN B 1 65 ? 20.938 36.094 11.367 1 40.44 65 ASN B C 1
ATOM 2509 O O . ASN B 1 65 ? 20.047 36.719 11.93 1 40.44 65 ASN B O 1
ATOM 2513 N N . ASN B 1 66 ? 20.359 35.812 10.406 1 50.28 66 ASN B N 1
ATOM 2514 C CA . ASN B 1 66 ? 19.047 35.188 10.469 1 50.28 66 ASN B CA 1
ATOM 2515 C C . ASN B 1 66 ? 19 34.094 11.547 1 50.28 66 ASN B C 1
ATOM 2517 O O . ASN B 1 66 ? 19.672 33.062 11.43 1 50.28 66 ASN B O 1
ATOM 2521 N N . ARG B 1 67 ? 18.734 34.531 12.812 1 64.44 67 ARG B N 1
ATOM 2522 C CA . ARG B 1 67 ? 18.656 33.625 13.977 1 64.44 67 ARG B CA 1
ATOM 2523 C C . ARG B 1 67 ? 17.75 32.438 13.703 1 64.44 67 ARG B C 1
ATOM 2525 O O . ARG B 1 67 ? 16.594 32.594 13.359 1 64.44 67 ARG B O 1
ATOM 2532 N N . THR B 1 68 ? 18.328 31.438 13.383 1 80.62 68 THR B N 1
ATOM 2533 C CA . THR B 1 68 ? 17.609 30.188 13.25 1 80.62 68 THR B CA 1
ATOM 2534 C C . THR B 1 68 ? 17.328 29.578 14.625 1 80.62 68 THR B C 1
ATOM 2536 O O . THR B 1 68 ? 18.109 29.766 15.562 1 80.62 68 THR B O 1
ATOM 2539 N N . PHE B 1 69 ? 16.172 29.141 14.82 1 86 69 PHE B N 1
ATOM 2540 C CA . PHE B 1 69 ? 15.781 28.344 15.969 1 86 69 PHE B CA 1
ATOM 2541 C C . PHE B 1 69 ? 15.969 26.859 15.68 1 86 69 PHE B C 1
ATOM 2543 O O . PHE B 1 69 ? 15.602 26.375 14.602 1 86 69 PHE B O 1
ATOM 2550 N N . ASN B 1 70 ? 16.688 26.281 16.531 1 92.06 70 ASN B N 1
ATOM 2551 C CA . ASN B 1 70 ? 16.672 24.828 16.484 1 92.06 70 ASN B CA 1
ATOM 2552 C C . ASN B 1 70 ? 15.414 24.25 17.125 1 92.06 70 ASN B C 1
ATOM 2554 O O . ASN B 1 70 ? 15.242 24.344 18.344 1 92.06 70 ASN B O 1
ATOM 2558 N N . CYS B 1 71 ? 14.547 23.656 16.391 1 94.44 71 CYS B N 1
ATOM 2559 C CA . CYS B 1 71 ? 13.242 23.203 16.859 1 94.44 71 CYS B CA 1
ATOM 2560 C C . CYS B 1 71 ? 13.148 21.688 16.828 1 94.44 71 CYS B C 1
ATOM 2562 O O . CYS B 1 71 ? 13.547 21.047 15.844 1 94.44 71 CYS B O 1
ATOM 2564 N N . GLU B 1 72 ? 12.625 21.141 17.891 1 95.5 72 GLU B N 1
ATOM 2565 C CA . GLU B 1 72 ? 12.367 19.703 17.953 1 95.5 72 GLU B CA 1
ATOM 2566 C C . GLU B 1 72 ? 10.977 19.375 17.406 1 95.5 72 GLU B C 1
ATOM 2568 O O . GLU B 1 72 ? 10.016 20.094 17.672 1 95.5 72 GLU B O 1
ATOM 2573 N N . TRP B 1 73 ? 10.938 18.281 16.719 1 95.69 73 TRP B N 1
ATOM 2574 C CA . TRP B 1 73 ? 9.68 17.859 16.109 1 95.69 73 TRP B CA 1
ATOM 2575 C C . TRP B 1 73 ? 8.594 17.672 17.172 1 95.69 73 TRP B C 1
ATOM 2577 O O . TRP B 1 73 ? 8.836 17.047 18.203 1 95.69 73 TRP B O 1
ATOM 2587 N N . LEU B 1 74 ? 7.469 18.281 16.859 1 93.94 74 LEU B N 1
ATOM 2588 C CA . LEU B 1 74 ? 6.242 18.141 17.641 1 93.94 74 LEU B CA 1
ATOM 2589 C C . LEU B 1 74 ? 5.207 17.312 16.891 1 93.94 74 LEU B C 1
ATOM 2591 O O . LEU B 1 74 ? 4.453 17.844 16.062 1 93.94 74 LEU B O 1
ATOM 2595 N N . PRO B 1 75 ? 5.098 15.984 17.234 1 87.81 75 PRO B N 1
ATOM 2596 C CA . PRO B 1 75 ? 4.176 15.133 16.484 1 87.81 75 PRO B CA 1
ATOM 2597 C C . PRO B 1 75 ? 2.713 15.508 16.688 1 87.81 75 PRO B C 1
ATOM 2599 O O . PRO B 1 75 ? 2.355 16.062 17.734 1 87.81 75 PRO B O 1
ATOM 2602 N N . SER B 1 76 ? 1.936 15.258 15.625 1 83.88 76 SER B N 1
ATOM 2603 C CA . SER B 1 76 ? 0.485 15.383 15.719 1 83.88 76 SER B CA 1
ATOM 2604 C C . SER B 1 76 ? -0.147 14.078 16.203 1 83.88 76 SER B C 1
ATOM 2606 O O . SER B 1 76 ? 0.558 13.164 16.625 1 83.88 76 SER B O 1
ATOM 2608 N N . GLU B 1 77 ? -1.483 14.18 16.312 1 73.19 77 GLU B N 1
ATOM 2609 C CA . GLU B 1 77 ? -2.229 13.031 16.812 1 73.19 77 GLU B CA 1
ATOM 2610 C C . GLU B 1 77 ? -2.312 11.93 15.75 1 73.19 77 GLU B C 1
ATOM 2612 O O . GLU B 1 77 ? -3.346 11.773 15.094 1 73.19 77 GLU B O 1
ATOM 2617 N N . ASP B 1 78 ? -1.195 11.305 15.461 1 78.88 78 ASP B N 1
ATOM 2618 C CA . ASP B 1 78 ? -1.218 10.148 14.57 1 78.88 78 ASP B CA 1
ATOM 2619 C C . ASP B 1 78 ? -0.159 9.125 14.969 1 78.88 78 ASP B C 1
ATOM 2621 O O . ASP B 1 78 ? 0.433 9.227 16.047 1 78.88 78 ASP B O 1
ATOM 2625 N N . ASN B 1 79 ? -0.101 7.996 14.367 1 89.44 79 ASN B N 1
ATOM 2626 C CA . ASN B 1 79 ? 0.82 6.91 14.68 1 89.44 79 ASN B CA 1
ATOM 2627 C C . ASN B 1 79 ? 2.131 7.043 13.914 1 89.44 79 ASN B C 1
ATOM 2629 O O . ASN B 1 79 ? 2.896 6.086 13.805 1 89.44 79 ASN B O 1
ATOM 2633 N N . ARG B 1 80 ? 2.338 8.305 13.477 1 91.44 80 ARG B N 1
ATOM 2634 C CA . ARG B 1 80 ? 3.602 8.555 12.789 1 91.44 80 ARG B CA 1
ATOM 2635 C C . ARG B 1 80 ? 4.77 8.547 13.773 1 91.44 80 ARG B C 1
ATOM 2637 O O . ARG B 1 80 ? 4.719 9.195 14.812 1 91.44 80 ARG B O 1
ATOM 2644 N N . ALA B 1 81 ? 5.797 7.781 13.43 1 90.75 81 ALA B N 1
ATOM 2645 C CA . ALA B 1 81 ? 6.926 7.629 14.336 1 90.75 81 ALA B CA 1
ATOM 2646 C C . ALA B 1 81 ? 8.109 8.484 13.891 1 90.75 81 ALA B C 1
ATOM 2648 O O . ALA B 1 81 ? 9.047 8.703 14.664 1 90.75 81 ALA B O 1
ATOM 2649 N N . THR B 1 82 ? 8.117 8.945 12.672 1 91.56 82 THR B N 1
ATOM 2650 C CA . THR B 1 82 ? 9.211 9.766 12.156 1 91.56 82 THR B CA 1
ATOM 2651 C C . THR B 1 82 ? 8.695 11.148 11.742 1 91.56 82 THR B C 1
ATOM 2653 O O . THR B 1 82 ? 7.586 11.273 11.219 1 91.56 82 THR B O 1
ATOM 2656 N N . PRO B 1 83 ? 9.586 12.148 11.945 1 93.19 83 PRO B N 1
ATOM 2657 C CA . PRO B 1 83 ? 9.172 13.484 11.516 1 93.19 83 PRO B CA 1
ATOM 2658 C C . PRO B 1 83 ? 9.047 13.602 9.992 1 93.19 83 PRO B C 1
ATOM 2660 O O . PRO B 1 83 ? 9.711 12.867 9.258 1 93.19 83 PRO B O 1
ATOM 2663 N N . PRO B 1 84 ? 8.164 14.5 9.547 1 93.12 84 PRO B N 1
ATOM 2664 C CA . PRO B 1 84 ? 8.164 14.781 8.109 1 93.12 84 PRO B CA 1
ATOM 2665 C C . PRO B 1 84 ? 9.539 15.195 7.582 1 93.12 84 PRO B C 1
ATOM 2667 O O . PRO B 1 84 ? 10.297 15.859 8.297 1 93.12 84 PRO B O 1
ATOM 2670 N N . ASP B 1 85 ? 9.797 14.812 6.355 1 92.31 85 ASP B N 1
ATOM 2671 C CA . ASP B 1 85 ? 11.078 15.141 5.73 1 92.31 85 ASP B CA 1
ATOM 2672 C C . ASP B 1 85 ? 11.023 16.516 5.074 1 92.31 85 ASP B C 1
ATOM 2674 O O . ASP B 1 85 ? 11.18 16.641 3.857 1 92.31 85 ASP B O 1
ATOM 2678 N N . VAL B 1 86 ? 10.93 17.484 5.91 1 92.44 86 VAL B N 1
ATOM 2679 C CA . VAL B 1 86 ? 10.797 18.859 5.426 1 92.44 86 VAL B CA 1
ATOM 2680 C C . VAL B 1 86 ? 12.109 19.312 4.785 1 92.44 86 VAL B C 1
ATOM 2682 O O . VAL B 1 86 ? 13.188 18.844 5.164 1 92.44 86 VAL B O 1
ATOM 2685 N N . VAL B 1 87 ? 11.945 20.172 3.793 1 91.19 87 VAL B N 1
ATOM 2686 C CA . VAL B 1 87 ? 13.094 20.719 3.086 1 91.19 87 VAL B CA 1
ATOM 2687 C C . VAL B 1 87 ? 13.117 22.234 3.225 1 91.19 87 VAL B C 1
ATOM 2689 O O . VAL B 1 87 ? 12.172 22.844 3.732 1 91.19 87 VAL B O 1
ATOM 2692 N N . ARG B 1 88 ? 14.25 22.719 2.836 1 90.5 88 ARG B N 1
ATOM 2693 C CA . ARG B 1 88 ? 14.414 24.172 2.908 1 90.5 88 ARG B CA 1
ATOM 2694 C C . ARG B 1 88 ? 13.242 24.891 2.258 1 90.5 88 ARG B C 1
ATOM 2696 O O . ARG B 1 88 ? 12.82 24.531 1.153 1 90.5 88 ARG B O 1
ATOM 2703 N N . GLY B 1 89 ? 12.703 25.812 3.031 1 88.62 89 GLY B N 1
ATOM 2704 C CA . GLY B 1 89 ? 11.656 26.656 2.461 1 88.62 89 GLY B CA 1
ATOM 2705 C C . GLY B 1 89 ? 10.266 26.25 2.91 1 88.62 89 GLY B C 1
ATOM 2706 O O . GLY B 1 89 ? 9.312 27.016 2.773 1 88.62 89 GLY B O 1
ATOM 2707 N N . GLU B 1 90 ? 10.109 25.094 3.443 1 90.12 90 GLU B N 1
ATOM 2708 C CA . GLU B 1 90 ? 8.797 24.672 3.932 1 90.12 90 GLU B CA 1
ATOM 2709 C C . GLU B 1 90 ? 8.391 25.469 5.168 1 90.12 90 GLU B C 1
ATOM 2711 O O . GLU B 1 90 ? 9.25 25.984 5.895 1 90.12 90 GLU B O 1
ATOM 2716 N N . LEU B 1 91 ? 7.113 25.594 5.293 1 90.31 91 LEU B N 1
ATOM 2717 C CA . LEU B 1 91 ? 6.578 26.359 6.414 1 90.31 91 LEU B CA 1
ATOM 2718 C C . LEU B 1 91 ? 6.258 25.438 7.594 1 90.31 91 LEU B C 1
ATOM 2720 O O . LEU B 1 91 ? 5.742 24.344 7.406 1 90.31 91 LEU B O 1
ATOM 2724 N N . VAL B 1 92 ? 6.586 25.969 8.758 1 92.81 92 VAL B N 1
ATOM 2725 C CA . VAL B 1 92 ? 6.32 25.219 9.977 1 92.81 92 VAL B CA 1
ATOM 2726 C C . VAL B 1 92 ? 5.742 26.156 11.047 1 92.81 92 VAL B C 1
ATOM 2728 O O . VAL B 1 92 ? 5.871 27.375 10.945 1 92.81 92 VAL B O 1
ATOM 2731 N N . GLU B 1 93 ? 4.984 25.531 11.953 1 91.62 93 GLU B N 1
ATOM 2732 C CA . GLU B 1 93 ? 4.633 26.188 13.211 1 91.62 93 GLU B CA 1
ATOM 2733 C C . GLU B 1 93 ? 5.762 26.062 14.234 1 91.62 93 GLU B C 1
ATOM 2735 O O . GLU B 1 93 ? 6.32 24.984 14.414 1 91.62 93 GLU B O 1
ATOM 2740 N N . ILE B 1 94 ? 6.086 27.156 14.82 1 91.12 94 ILE B N 1
ATOM 2741 C CA . ILE B 1 94 ? 7.066 27.141 15.906 1 91.12 94 ILE B CA 1
ATOM 2742 C C . ILE B 1 94 ? 6.359 27.328 17.234 1 91.12 94 ILE B C 1
ATOM 2744 O O . ILE B 1 94 ? 5.664 28.328 17.438 1 91.12 94 ILE B O 1
ATOM 2748 N N . TRP B 1 95 ? 6.523 26.297 18.078 1 92.38 95 TRP B N 1
ATOM 2749 C CA . TRP B 1 95 ? 5.898 26.297 19.406 1 92.38 95 TRP B CA 1
ATOM 2750 C C . TRP B 1 95 ? 6.945 26.422 20.5 1 92.38 95 TRP B C 1
ATOM 2752 O O . TRP B 1 95 ? 8.109 26.078 20.297 1 92.38 95 TRP B O 1
ATOM 2762 N N . ARG B 1 96 ? 6.504 26.938 21.641 1 90.12 96 ARG B N 1
ATOM 2763 C CA . ARG B 1 96 ? 7.414 27.078 22.766 1 90.12 96 ARG B CA 1
ATOM 2764 C C . ARG B 1 96 ? 6.664 26.938 24.094 1 90.12 96 ARG B C 1
ATOM 2766 O O . ARG B 1 96 ? 5.516 27.375 24.203 1 90.12 96 ARG B O 1
ATOM 2773 N N . MET B 1 97 ? 7.336 26.172 25 1 86.75 97 MET B N 1
ATOM 2774 C CA . MET B 1 97 ? 6.789 26.109 26.344 1 86.75 97 MET B CA 1
ATOM 2775 C C . MET B 1 97 ? 7.27 27.297 27.188 1 86.75 97 MET B C 1
ATOM 2777 O O . MET B 1 97 ? 8.445 27.359 27.547 1 86.75 97 MET B O 1
ATOM 2781 N N . ALA B 1 98 ? 6.312 28.156 27.547 1 80.06 98 ALA B N 1
ATOM 2782 C CA . ALA B 1 98 ? 6.609 29.297 28.406 1 80.06 98 ALA B CA 1
ATOM 2783 C C . ALA B 1 98 ? 7.84 30.047 27.922 1 80.06 98 ALA B C 1
ATOM 2785 O O . ALA B 1 98 ? 7.934 30.391 26.734 1 80.06 98 ALA B O 1
ATOM 2786 N N . ASN B 1 99 ? 8.703 30.391 28.812 1 78.69 99 ASN B N 1
ATOM 2787 C CA . ASN B 1 99 ? 9.867 31.188 28.438 1 78.69 99 ASN B CA 1
ATOM 2788 C C . ASN B 1 99 ? 11.133 30.328 28.391 1 78.69 99 ASN B C 1
ATOM 2790 O O . ASN B 1 99 ? 12.234 30.812 28.656 1 78.69 99 ASN B O 1
ATOM 2794 N N . THR B 1 100 ? 10.844 29.062 27.953 1 83.06 100 THR B N 1
ATOM 2795 C CA . THR B 1 100 ? 12 28.188 27.859 1 83.06 100 THR B CA 1
ATOM 2796 C C . THR B 1 100 ? 12.75 28.422 26.547 1 83.06 100 THR B C 1
ATOM 2798 O O . THR B 1 100 ? 12.281 29.172 25.688 1 83.06 100 THR B O 1
ATOM 2801 N N . THR B 1 101 ? 13.961 27.781 26.422 1 84.62 101 THR B N 1
ATOM 2802 C CA . THR B 1 101 ? 14.766 27.906 25.203 1 84.62 101 THR B CA 1
ATOM 2803 C C . THR B 1 101 ? 14.477 26.766 24.234 1 84.62 101 THR B C 1
ATOM 2805 O O . THR B 1 101 ? 15.062 26.688 23.156 1 84.62 101 THR B O 1
ATOM 2808 N N . GLN B 1 102 ? 13.539 25.984 24.672 1 89.88 102 GLN B N 1
ATOM 2809 C CA . GLN B 1 102 ? 13.211 24.844 23.812 1 89.88 102 GLN B CA 1
ATOM 2810 C C . GLN B 1 102 ? 12.07 25.188 22.859 1 89.88 102 GLN B C 1
ATOM 2812 O O . GLN B 1 102 ? 11 25.609 23.297 1 89.88 102 GLN B O 1
ATOM 2817 N N . TYR B 1 103 ? 12.406 24.984 21.609 1 91.81 103 TYR B N 1
ATOM 2818 C CA . TYR B 1 103 ? 11.414 25.219 20.578 1 91.81 103 TYR B CA 1
ATOM 2819 C C . TYR B 1 103 ? 11 23.922 19.891 1 91.81 103 TYR B C 1
ATOM 2821 O O . TYR B 1 103 ? 11.797 22.969 19.828 1 91.81 103 TYR B O 1
ATOM 2829 N N . PHE B 1 104 ? 9.734 23.875 19.453 1 94.75 104 PHE B N 1
ATOM 2830 C CA . PHE B 1 104 ? 9.18 22.734 18.75 1 94.75 104 PHE B CA 1
ATOM 2831 C C . PHE B 1 104 ? 8.633 23.141 17.391 1 94.75 104 PHE B C 1
ATOM 2833 O O . PHE B 1 104 ? 8.211 24.297 17.203 1 94.75 104 PHE B O 1
ATOM 2840 N N . TRP B 1 105 ? 8.75 22.219 16.5 1 94.5 105 TRP B N 1
ATOM 2841 C CA . TRP B 1 105 ? 8.195 22.516 15.18 1 94.5 105 TRP B CA 1
ATOM 2842 C C . TRP B 1 105 ? 7.145 21.484 14.781 1 94.5 105 TRP B C 1
ATOM 2844 O O . TRP B 1 105 ? 7.223 20.328 15.18 1 94.5 105 TRP B O 1
ATOM 2854 N N . ARG B 1 106 ? 6.109 21.969 14.047 1 94.5 106 ARG B N 1
ATOM 2855 C CA . ARG B 1 106 ? 5.109 21.156 13.367 1 94.5 106 ARG B CA 1
ATOM 2856 C C . ARG B 1 106 ? 4.898 21.625 11.938 1 94.5 106 ARG B C 1
ATOM 2858 O O . ARG B 1 106 ? 4.723 22.812 11.688 1 94.5 106 ARG B O 1
ATOM 2865 N N . CYS B 1 107 ? 4.953 20.641 11.125 1 92.62 107 CYS B N 1
ATOM 2866 C CA . CYS B 1 107 ? 4.809 20.984 9.711 1 92.62 107 CYS B CA 1
ATOM 2867 C C . CYS B 1 107 ? 3.428 21.562 9.438 1 92.62 107 CYS B C 1
ATOM 2869 O O . CYS B 1 107 ? 2.42 21.047 9.922 1 92.62 107 CYS B O 1
ATOM 2871 N N . LEU B 1 108 ? 3.428 22.609 8.688 1 88.19 108 LEU B N 1
ATOM 2872 C CA . LEU B 1 108 ? 2.168 23.266 8.344 1 88.19 108 LEU B CA 1
ATOM 2873 C C . LEU B 1 108 ? 1.524 22.594 7.133 1 88.19 108 LEU B C 1
ATOM 2875 O O . LEU B 1 108 ? 0.308 22.672 6.945 1 88.19 108 LEU B O 1
ATOM 2879 N N . GLY B 1 109 ? 2.32 22.031 6.25 1 85.62 109 GLY B N 1
ATOM 2880 C CA . GLY B 1 109 ? 1.811 21.281 5.113 1 85.62 109 GLY B CA 1
ATOM 2881 C C . GLY B 1 109 ? 1.421 22.156 3.941 1 85.62 109 GLY B C 1
ATOM 2882 O O . GLY B 1 109 ? 0.784 21.688 2.992 1 85.62 109 GLY B O 1
ATOM 2883 N N . LEU B 1 110 ? 1.751 23.406 3.914 1 84.75 110 LEU B N 1
ATOM 2884 C CA . LEU B 1 110 ? 1.322 24.344 2.877 1 84.75 110 LEU B CA 1
ATOM 2885 C C . LEU B 1 110 ? 2.314 24.359 1.718 1 84.75 110 LEU B C 1
ATOM 2887 O O . LEU B 1 110 ? 2.02 24.906 0.652 1 84.75 110 LEU B O 1
ATOM 2891 N N . ARG B 1 111 ? 3.453 23.688 1.879 1 84.56 111 ARG B N 1
ATOM 2892 C CA . ARG B 1 111 ? 4.465 23.656 0.826 1 84.56 111 ARG B CA 1
ATOM 2893 C C . ARG B 1 111 ? 4.98 22.234 0.611 1 84.56 111 ARG B C 1
ATOM 2895 O O . ARG B 1 111 ? 6.184 22.016 0.442 1 84.56 111 ARG B O 1
ATOM 2902 N N . ASN B 1 112 ? 4.105 21.375 0.709 1 83.38 112 ASN B N 1
ATOM 2903 C CA . ASN B 1 112 ? 4.48 19.969 0.552 1 83.38 112 ASN B CA 1
ATOM 2904 C C . ASN B 1 112 ? 5.051 19.688 -0.836 1 83.38 112 ASN B C 1
ATOM 2906 O O . ASN B 1 112 ? 5.691 18.656 -1.055 1 83.38 112 ASN B O 1
ATOM 2910 N N . ASN B 1 113 ? 4.832 20.547 -1.759 1 81.81 113 ASN B N 1
ATOM 2911 C CA . ASN B 1 113 ? 5.348 20.391 -3.115 1 81.81 113 ASN B CA 1
ATOM 2912 C C . ASN B 1 113 ? 6.871 20.469 -3.148 1 81.81 113 ASN B C 1
ATOM 2914 O O . ASN B 1 113 ? 7.496 20.078 -4.133 1 81.81 113 ASN B O 1
ATOM 2918 N N . LEU B 1 114 ? 7.445 20.906 -2.088 1 86.69 114 LEU B N 1
ATOM 2919 C CA . LEU B 1 114 ? 8.898 21.031 -2.025 1 86.69 114 LEU B CA 1
ATOM 2920 C C . LEU B 1 114 ? 9.547 19.734 -1.582 1 86.69 114 LEU B C 1
ATOM 2922 O O . LEU B 1 114 ? 10.758 19.547 -1.732 1 86.69 114 LEU B O 1
ATOM 2926 N N . ARG B 1 115 ? 8.742 18.844 -1.065 1 89.25 115 ARG B N 1
ATOM 2927 C CA . ARG B 1 115 ? 9.281 17.609 -0.489 1 89.25 115 ARG B CA 1
ATOM 2928 C C . ARG B 1 115 ? 10.039 16.797 -1.536 1 89.25 115 ARG B C 1
ATOM 2930 O O . ARG B 1 115 ? 9.695 16.828 -2.719 1 89.25 115 ARG B O 1
ATOM 2937 N N . GLN B 1 116 ? 11.086 16.141 -0.897 1 89.75 116 GLN B N 1
ATOM 2938 C CA . GLN B 1 116 ? 11.914 15.242 -1.706 1 89.75 116 GLN B CA 1
ATOM 2939 C C . GLN B 1 116 ? 12.188 13.93 -0.976 1 89.75 116 GLN B C 1
ATOM 2941 O O . GLN B 1 116 ? 12.422 13.922 0.234 1 89.75 116 GLN B O 1
ATOM 2946 N N . LEU B 1 117 ? 12.125 12.898 -1.742 1 92.38 117 LEU B N 1
ATOM 2947 C CA . LEU B 1 117 ? 12.609 11.609 -1.264 1 92.38 117 LEU B CA 1
ATOM 2948 C C . LEU B 1 117 ? 12.172 11.367 0.177 1 92.38 117 LEU B C 1
ATOM 2950 O O . LEU B 1 117 ? 13.008 11.156 1.058 1 92.38 117 LEU B O 1
ATOM 2954 N N . GLU B 1 118 ? 10.867 11.195 0.404 1 94.38 118 GLU B N 1
ATOM 2955 C CA . GLU B 1 118 ? 10.328 11.07 1.755 1 94.38 118 GLU B CA 1
ATOM 2956 C C . GLU B 1 118 ? 10.453 9.633 2.266 1 94.38 118 GLU B C 1
ATOM 2958 O O . GLU B 1 118 ? 10.523 8.695 1.474 1 94.38 118 GLU B O 1
ATOM 2963 N N . SER B 1 119 ? 10.625 9.539 3.512 1 94.94 119 SER B N 1
ATOM 2964 C CA . SER B 1 119 ? 10.539 8.281 4.246 1 94.94 119 SER B CA 1
ATOM 2965 C C . SER B 1 119 ? 9.703 8.43 5.512 1 94.94 119 SER B C 1
ATOM 2967 O O . SER B 1 119 ? 10.086 9.164 6.43 1 94.94 119 SER B O 1
ATOM 2969 N N . VAL B 1 120 ? 8.586 7.754 5.562 1 94.75 120 VAL B N 1
ATOM 2970 C CA . VAL B 1 120 ? 7.625 7.891 6.652 1 94.75 120 VAL B CA 1
ATOM 2971 C C . VAL B 1 120 ? 7.363 6.523 7.281 1 94.75 120 VAL B C 1
ATOM 2973 O O . VAL B 1 120 ? 7.133 5.543 6.574 1 94.75 120 VAL B O 1
ATOM 2976 N N . VAL B 1 121 ? 7.367 6.492 8.602 1 94.25 121 VAL B N 1
ATOM 2977 C CA . VAL B 1 121 ? 7.102 5.258 9.336 1 94.25 121 VAL B CA 1
ATOM 2978 C C . VAL B 1 121 ? 5.93 5.465 10.289 1 94.25 121 VAL B C 1
ATOM 2980 O O . VAL B 1 121 ? 5.91 6.426 11.062 1 94.25 121 VAL B O 1
ATOM 2983 N N . TYR B 1 122 ? 4.984 4.625 10.18 1 94.94 122 TYR B N 1
ATOM 2984 C CA . TYR B 1 122 ? 3.914 4.484 11.164 1 94.94 122 TYR B CA 1
ATOM 2985 C C . TYR B 1 122 ? 4.125 3.248 12.031 1 94.94 122 TYR B C 1
ATOM 2987 O O . TYR B 1 122 ? 4.52 2.191 11.523 1 94.94 122 TYR B O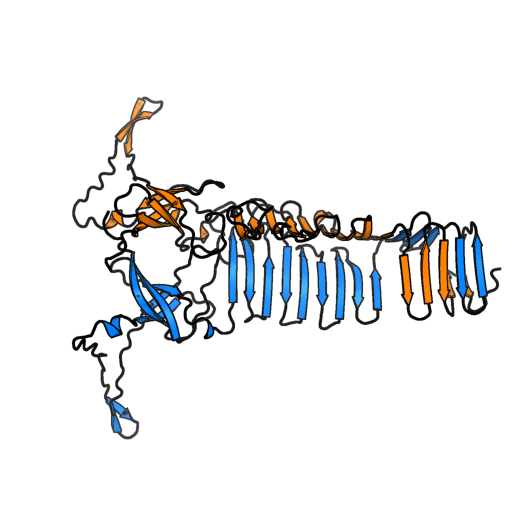 1
ATOM 2995 N N . VAL B 1 123 ? 3.83 3.42 13.336 1 94.25 123 VAL B N 1
ATOM 2996 C CA . VAL B 1 123 ? 4.023 2.281 14.227 1 94.25 123 VAL B CA 1
ATOM 2997 C C . VAL B 1 123 ? 2.801 2.117 15.133 1 94.25 123 VAL B C 1
ATOM 2999 O O . VAL B 1 123 ? 2.197 3.105 15.555 1 94.25 123 VAL B O 1
ATOM 3002 N N . TYR B 1 124 ? 2.488 0.863 15.367 1 94.75 124 TYR B N 1
ATOM 3003 C CA . TYR B 1 124 ? 1.431 0.443 16.281 1 94.75 124 TYR B CA 1
ATOM 3004 C C . TYR B 1 124 ? 1.962 -0.538 17.312 1 94.75 124 TYR B C 1
ATOM 3006 O O . TYR B 1 124 ? 2.229 -1.7 17 1 94.75 124 TYR B O 1
ATOM 3014 N N . ASN B 1 125 ? 1.988 -0.031 18.453 1 92.62 125 ASN B N 1
ATOM 3015 C CA . ASN B 1 125 ? 2.648 -0.818 19.5 1 92.62 125 ASN B CA 1
ATOM 3016 C C . ASN B 1 125 ? 1.873 -2.094 19.812 1 92.62 125 ASN B C 1
ATOM 3018 O O . ASN B 1 125 ? 0.653 -2.057 19.984 1 92.62 125 ASN B O 1
ATOM 3022 N N . ALA B 1 126 ? 2.613 -3.184 19.891 1 92.81 126 ALA B N 1
ATOM 3023 C CA . ALA B 1 126 ? 1.998 -4.488 20.125 1 92.81 126 ALA B CA 1
ATOM 3024 C C . ALA B 1 126 ? 2.396 -5.059 21.484 1 92.81 126 ALA B C 1
ATOM 3026 O O . ALA B 1 126 ? 1.819 -6.047 21.938 1 92.81 126 ALA B O 1
ATOM 3027 N N . ALA B 1 127 ? 3.332 -4.391 22.109 1 88.19 127 ALA B N 1
ATOM 3028 C CA . ALA B 1 127 ? 3.838 -4.926 23.375 1 88.19 127 ALA B CA 1
ATOM 3029 C C . ALA B 1 127 ? 2.814 -4.75 24.484 1 88.19 127 ALA B C 1
ATOM 3031 O O . ALA B 1 127 ? 2.25 -3.668 24.656 1 88.19 127 ALA B O 1
ATOM 3032 N N . PRO B 1 128 ? 2.648 -5.781 25.266 1 88.12 128 PRO B N 1
ATOM 3033 C CA . PRO B 1 128 ? 1.669 -5.68 26.344 1 88.12 128 PRO B CA 1
ATOM 3034 C C . PRO B 1 128 ? 2.141 -4.773 27.484 1 88.12 128 PRO B C 1
ATOM 3036 O O . PRO B 1 128 ? 1.323 -4.277 28.266 1 88.12 128 PRO B O 1
ATOM 3039 N N . LYS B 1 129 ? 3.439 -4.629 27.547 1 83.38 129 LYS B N 1
ATOM 3040 C CA . LYS B 1 129 ? 3.967 -3.793 28.609 1 83.38 129 LYS B CA 1
ATOM 3041 C C . LYS B 1 129 ? 4.48 -2.461 28.078 1 83.38 129 LYS B C 1
ATOM 3043 O O . LYS B 1 129 ? 4.922 -2.379 26.922 1 83.38 129 LYS B O 1
ATOM 3048 N N . ALA B 1 130 ? 4.434 -1.586 29 1 77.81 130 ALA B N 1
ATOM 3049 C CA . ALA B 1 130 ? 4.887 -0.243 28.641 1 77.81 130 ALA B CA 1
ATOM 3050 C C . ALA B 1 130 ? 6.383 -0.228 28.344 1 77.81 130 ALA B C 1
ATOM 3052 O O . ALA B 1 130 ? 7.148 -0.994 28.938 1 77.81 130 ALA B O 1
ATOM 3053 N N . GLY B 1 131 ? 6.871 0.579 27.406 1 66.88 131 GLY B N 1
ATOM 3054 C CA . GLY B 1 131 ? 8.281 0.82 27.172 1 66.88 131 GLY B CA 1
ATOM 3055 C C . GLY B 1 131 ? 8.766 0.288 25.828 1 66.88 131 GLY B C 1
ATOM 3056 O O . GLY B 1 131 ? 9.898 0.541 25.422 1 66.88 131 GLY B O 1
ATOM 3057 N N . GLY B 1 132 ? 7.953 -0.383 25.219 1 59.19 132 GLY B N 1
ATOM 3058 C CA . GLY B 1 132 ? 8.422 -0.993 23.984 1 59.19 132 GLY B CA 1
ATOM 3059 C C . GLY B 1 132 ? 8.031 -0.211 22.75 1 59.19 132 GLY B C 1
ATOM 3060 O O . GLY B 1 132 ? 8.273 -0.655 21.625 1 59.19 132 GLY B O 1
ATOM 3061 N N . ALA B 1 133 ? 7.492 0.932 23.078 1 61.72 133 ALA B N 1
ATOM 3062 C CA . ALA B 1 133 ? 7.02 1.736 21.953 1 61.72 133 ALA B CA 1
ATOM 3063 C C . ALA B 1 133 ? 8.172 2.5 21.297 1 61.72 133 ALA B C 1
ATOM 3065 O O . ALA B 1 133 ? 9.242 2.635 21.891 1 61.72 133 ALA B O 1
ATOM 3066 N N . GLY B 1 134 ? 8.242 2.658 20.094 1 67 134 GLY B N 1
ATOM 3067 C CA . GLY B 1 134 ? 9.234 3.307 19.25 1 67 134 GLY B CA 1
ATOM 3068 C C . GLY B 1 134 ? 9.438 2.607 17.922 1 67 134 GLY B C 1
ATOM 3069 O O . GLY B 1 134 ? 8.586 1.832 17.484 1 67 134 GLY B O 1
ATOM 3070 N N . ILE B 1 135 ? 10.484 3.182 17.469 1 77.5 135 ILE B N 1
ATOM 3071 C CA . ILE B 1 135 ? 10.781 2.588 16.172 1 77.5 135 ILE B CA 1
ATOM 3072 C C . ILE B 1 135 ? 11.609 1.322 16.359 1 77.5 135 ILE B C 1
ATOM 3074 O O . ILE B 1 135 ? 12.828 1.335 16.156 1 77.5 135 ILE B O 1
ATOM 3078 N N . ASP B 1 136 ? 11 0.359 17.062 1 86.12 136 ASP B N 1
ATOM 3079 C CA . ASP B 1 136 ? 11.5 -1.014 17.125 1 86.12 136 ASP B CA 1
ATOM 3080 C C . ASP B 1 136 ? 10.508 -1.983 16.484 1 86.12 136 ASP B C 1
ATOM 3082 O O . ASP B 1 136 ? 9.484 -2.316 17.094 1 86.12 136 ASP B O 1
ATOM 3086 N N . PHE B 1 137 ? 10.875 -2.453 15.391 1 90.25 137 PHE B N 1
ATOM 3087 C CA . PHE B 1 137 ? 9.945 -3.207 14.555 1 90.25 137 PHE B CA 1
ATOM 3088 C C . PHE B 1 137 ? 9.703 -4.598 15.133 1 90.25 137 PHE B C 1
ATOM 3090 O O . PHE B 1 137 ? 8.781 -5.297 14.719 1 90.25 137 PHE B O 1
ATOM 3097 N N . THR B 1 138 ? 10.43 -4.969 16.141 1 90.06 138 THR B N 1
ATOM 3098 C CA . THR B 1 138 ? 10.195 -6.262 16.766 1 90.06 138 THR B CA 1
ATOM 3099 C C . THR B 1 138 ? 9.078 -6.16 17.797 1 90.06 138 THR B C 1
ATOM 3101 O O . THR B 1 138 ? 8.555 -7.18 18.25 1 90.06 138 THR B O 1
ATOM 3104 N N . THR B 1 139 ? 8.703 -4.953 18.156 1 92.25 139 THR B N 1
ATOM 3105 C CA . THR B 1 139 ? 7.711 -4.793 19.219 1 92.25 139 THR B CA 1
ATOM 3106 C C . THR B 1 139 ? 6.453 -4.121 18.672 1 92.25 139 THR B C 1
ATOM 3108 O O . THR B 1 139 ? 5.516 -3.848 19.422 1 92.25 139 THR B O 1
ATOM 3111 N N . CYS B 1 140 ? 6.445 -3.852 17.406 1 94.31 140 CYS B N 1
ATOM 3112 C CA . CYS B 1 140 ? 5.309 -3.113 16.875 1 94.31 140 CYS B CA 1
ATOM 3113 C C . CYS B 1 140 ? 4.93 -3.629 15.492 1 94.31 140 CYS B C 1
ATOM 3115 O O . CYS B 1 140 ? 5.688 -4.375 14.867 1 94.31 140 CYS B O 1
ATOM 3117 N N . TYR B 1 141 ? 3.689 -3.418 15.141 1 96.56 141 TYR B N 1
ATOM 3118 C CA . TYR B 1 141 ? 3.328 -3.416 13.727 1 96.56 141 TYR B CA 1
ATOM 3119 C C . TYR B 1 141 ? 3.719 -2.102 13.062 1 96.56 141 TYR B C 1
ATOM 3121 O O . TYR B 1 141 ? 3.828 -1.07 13.734 1 96.56 141 TYR B O 1
ATOM 3129 N N . PHE B 1 142 ? 4.023 -2.168 11.781 1 95.94 142 PHE B N 1
ATOM 3130 C CA . PHE B 1 142 ? 4.465 -0.915 11.18 1 95.94 142 PHE B CA 1
ATOM 3131 C C . PHE B 1 142 ? 4.098 -0.866 9.703 1 95.94 142 PHE B C 1
ATOM 3133 O O . PHE B 1 142 ? 3.793 -1.896 9.094 1 95.94 142 PHE B O 1
ATOM 3140 N N . MET B 1 143 ? 4.023 0.297 9.234 1 97 143 MET B N 1
ATOM 3141 C CA . MET B 1 143 ? 3.938 0.633 7.816 1 97 143 MET B CA 1
ATOM 3142 C C . MET B 1 143 ? 4.953 1.708 7.449 1 97 143 MET B C 1
ATOM 3144 O O . MET B 1 143 ? 5.062 2.727 8.133 1 97 143 MET B O 1
ATOM 3148 N N . GLN B 1 144 ? 5.684 1.445 6.355 1 97 144 GLN B N 1
ATOM 3149 C CA . GLN B 1 144 ? 6.707 2.395 5.93 1 97 144 GLN B CA 1
ATOM 3150 C C . GLN B 1 144 ? 6.562 2.734 4.449 1 97 144 GLN B C 1
ATOM 3152 O O . GLN B 1 144 ? 6.492 1.84 3.605 1 97 144 GLN B O 1
ATOM 3157 N N . TRP B 1 145 ? 6.445 3.963 4.191 1 97.62 145 TRP B N 1
ATOM 3158 C CA . TRP B 1 145 ? 6.566 4.508 2.844 1 97.62 145 TRP B CA 1
ATOM 3159 C C . TRP B 1 145 ? 7.91 5.199 2.656 1 97.62 145 TRP B C 1
ATOM 3161 O O . TRP B 1 145 ? 8.172 6.234 3.273 1 97.62 145 TRP B O 1
ATOM 3171 N N . SER B 1 146 ? 8.734 4.594 1.797 1 97.38 146 SER B N 1
ATOM 3172 C CA . SER B 1 146 ? 10.07 5.184 1.662 1 97.38 146 SER B CA 1
ATOM 3173 C C . SER B 1 146 ? 10.5 5.234 0.202 1 97.38 146 SER B C 1
ATOM 3175 O O . SER B 1 146 ? 11.352 4.445 -0.228 1 97.38 146 SER B O 1
ATOM 3177 N N . PRO B 1 147 ? 10.031 6.191 -0.501 1 95.06 147 PRO B N 1
ATOM 3178 C CA . PRO B 1 147 ? 10.617 6.406 -1.826 1 95.06 147 PRO B CA 1
ATOM 3179 C C . PRO B 1 147 ? 12.125 6.629 -1.773 1 95.06 147 PRO B C 1
ATOM 3181 O O . PRO B 1 147 ? 12.844 6.262 -2.709 1 95.06 147 PRO B O 1
ATOM 3184 N N . MET B 1 148 ? 12.633 7.148 -0.74 1 95.19 148 MET B N 1
ATOM 3185 C CA . MET B 1 148 ? 14.062 7.363 -0.558 1 95.19 148 MET B CA 1
ATOM 3186 C C . MET B 1 148 ? 14.828 6.047 -0.656 1 95.19 148 MET B C 1
ATOM 3188 O O . MET B 1 148 ? 15.852 5.969 -1.34 1 95.19 148 MET B O 1
ATOM 3192 N N . ASP B 1 149 ? 14.258 5.102 0.026 1 96.12 149 ASP B N 1
ATOM 3193 C CA . ASP B 1 149 ? 14.922 3.801 0.055 1 96.12 149 ASP B CA 1
ATOM 3194 C C . ASP B 1 149 ? 14.32 2.855 -0.984 1 96.12 149 ASP B C 1
ATOM 3196 O O . ASP B 1 149 ? 14.805 1.738 -1.169 1 96.12 149 ASP B O 1
ATOM 3200 N N . GLY B 1 150 ? 13.32 3.229 -1.553 1 97.19 150 GLY B N 1
ATOM 3201 C CA . GLY B 1 150 ? 12.734 2.463 -2.643 1 97.19 150 GLY B CA 1
ATOM 3202 C C . GLY B 1 150 ? 11.922 1.276 -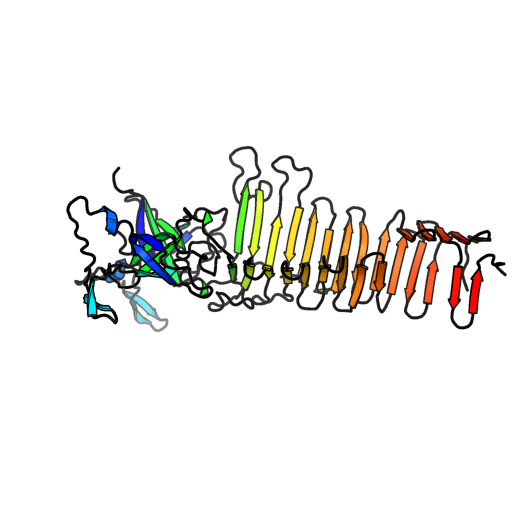2.166 1 97.19 150 GLY B C 1
ATOM 3203 O O . GLY B 1 150 ? 12.133 0.149 -2.615 1 97.19 150 GLY B O 1
ATOM 3204 N N . HIS B 1 151 ? 10.953 1.588 -1.2 1 97.94 151 HIS B N 1
ATOM 3205 C CA . HIS B 1 151 ? 10.086 0.48 -0.81 1 97.94 151 HIS B CA 1
ATOM 3206 C C . HIS B 1 151 ? 8.859 0.979 -0.064 1 97.94 151 HIS B C 1
ATOM 3208 O O . HIS B 1 151 ? 8.852 2.096 0.461 1 97.94 151 HIS B O 1
ATOM 3214 N N . VAL B 1 152 ? 7.812 0.251 -0.102 1 98.56 152 VAL B N 1
ATOM 3215 C CA . VAL B 1 152 ? 6.66 0.281 0.793 1 98.56 152 VAL B CA 1
ATOM 3216 C C . VAL B 1 152 ? 6.574 -1.032 1.566 1 98.56 152 VAL B C 1
ATOM 3218 O O . VAL B 1 152 ? 6.508 -2.109 0.968 1 98.56 152 VAL B O 1
ATOM 3221 N N . THR B 1 153 ? 6.586 -0.907 2.895 1 98.06 153 THR B N 1
ATOM 3222 C CA . THR B 1 153 ? 6.648 -2.123 3.697 1 98.06 153 THR B CA 1
ATOM 3223 C C . THR B 1 153 ? 5.613 -2.086 4.816 1 98.06 153 THR B C 1
ATOM 3225 O O . THR B 1 153 ? 5.441 -1.06 5.477 1 98.06 153 THR B O 1
ATOM 3228 N N . MET B 1 154 ? 4.953 -3.133 4.938 1 98.31 154 MET B N 1
ATOM 3229 C CA . MET B 1 154 ? 4.129 -3.42 6.105 1 98.31 154 MET B CA 1
ATOM 3230 C C . MET B 1 154 ? 4.648 -4.645 6.852 1 98.31 154 MET B C 1
ATOM 3232 O O . MET B 1 154 ? 4.992 -5.652 6.23 1 98.31 154 MET B O 1
ATOM 3236 N N . GLY B 1 155 ? 4.723 -4.477 8.141 1 97.56 155 GLY B N 1
ATOM 3237 C CA . GLY B 1 155 ? 5.219 -5.59 8.938 1 97.56 155 GLY B CA 1
ATOM 3238 C C . GLY B 1 155 ? 4.484 -5.754 10.258 1 97.56 155 GLY B C 1
ATOM 3239 O O . GLY B 1 155 ? 3.963 -4.781 10.812 1 97.56 155 GLY B O 1
ATOM 3240 N N . THR B 1 156 ? 4.449 -7.008 10.672 1 98 156 THR B N 1
ATOM 3241 C CA . THR B 1 156 ? 3.893 -7.332 11.977 1 98 156 THR B CA 1
ATOM 3242 C C . THR B 1 156 ? 4.973 -7.887 12.906 1 98 156 THR B C 1
ATOM 3244 O O . THR B 1 156 ? 6.121 -8.055 12.492 1 98 156 THR B O 1
ATOM 3247 N N . SER B 1 157 ? 4.613 -8.055 14.156 1 95.25 157 SER B N 1
ATOM 3248 C CA . SER B 1 157 ? 5.551 -8.602 15.133 1 95.25 157 SER B CA 1
ATOM 3249 C C . SER B 1 157 ? 4.914 -9.719 15.945 1 95.25 157 SER B C 1
ATOM 3251 O O . SER B 1 157 ? 3.748 -10.055 15.742 1 95.25 157 SER B O 1
ATOM 3253 N N . LYS B 1 158 ? 5.676 -10.281 16.75 1 95.38 158 LYS B N 1
ATOM 3254 C CA . LYS B 1 158 ? 5.215 -11.352 17.625 1 95.38 158 LYS B CA 1
ATOM 3255 C C . LYS B 1 158 ? 5.223 -10.898 19.094 1 95.38 158 LYS B C 1
ATOM 3257 O O . LYS B 1 158 ? 5.297 -11.734 20 1 95.38 158 LYS B O 1
ATOM 3262 N N . ALA B 1 159 ? 5.078 -9.656 19.281 1 93.31 159 ALA B N 1
ATOM 3263 C CA . ALA B 1 159 ? 5.301 -9.07 20.594 1 93.31 159 ALA B CA 1
ATOM 3264 C C . ALA B 1 159 ? 4.137 -9.375 21.547 1 93.31 159 ALA B C 1
ATOM 3266 O O . ALA B 1 159 ? 4.285 -9.312 22.766 1 93.31 159 ALA B O 1
ATOM 3267 N N . ASN B 1 160 ? 3.012 -9.672 21.016 1 94.31 160 ASN B N 1
ATOM 3268 C CA . ASN B 1 160 ? 1.839 -9.953 21.828 1 94.31 160 ASN B CA 1
ATOM 3269 C C . ASN B 1 160 ? 1.533 -11.453 21.875 1 94.31 160 ASN B C 1
ATOM 3271 O O . ASN B 1 160 ? 0.377 -11.852 22.031 1 94.31 160 ASN B O 1
ATOM 3275 N N . GLY B 1 161 ? 2.559 -12.234 21.484 1 95.69 161 GLY B N 1
ATOM 3276 C CA . GLY B 1 161 ? 2.396 -13.68 21.531 1 95.69 161 GLY B CA 1
ATOM 3277 C C . GLY B 1 161 ? 1.973 -14.289 20.219 1 95.69 161 GLY B C 1
ATOM 3278 O O . GLY B 1 161 ? 1.642 -15.477 20.141 1 95.69 161 GLY B O 1
ATOM 3279 N N . GLU B 1 162 ? 1.915 -13.508 19.188 1 96.81 162 GLU B N 1
ATOM 3280 C CA . GLU B 1 162 ? 1.61 -14.062 17.875 1 96.81 162 GLU B CA 1
ATOM 3281 C C . GLU B 1 162 ? 2.568 -15.195 17.516 1 96.81 162 GLU B C 1
ATOM 3283 O O . GLU B 1 162 ? 3.771 -15.094 17.766 1 96.81 162 GLU B O 1
ATOM 3288 N N . PRO B 1 163 ? 2.086 -16.25 16.922 1 98 163 PRO B N 1
ATOM 3289 C CA . PRO B 1 163 ? 2.975 -17.359 16.547 1 98 163 PRO B CA 1
ATOM 3290 C C . PRO B 1 163 ? 3.834 -17.047 15.328 1 98 163 PRO B C 1
ATOM 3292 O O . PRO B 1 163 ? 4.91 -17.625 15.164 1 98 163 PRO B O 1
ATOM 3295 N N . PHE B 1 164 ? 3.25 -16.109 14.516 1 98.25 164 PHE B N 1
ATOM 3296 C CA . PHE B 1 164 ? 3.965 -15.766 13.297 1 98.25 164 PHE B CA 1
ATOM 3297 C C . PHE B 1 164 ? 3.941 -14.266 13.055 1 98.25 164 PHE B C 1
ATOM 3299 O O . PHE B 1 164 ? 3.066 -13.562 13.562 1 98.25 164 PHE B O 1
ATOM 3306 N N . ALA B 1 165 ? 4.984 -13.844 12.297 1 98.19 165 ALA B N 1
ATOM 3307 C CA . ALA B 1 165 ? 5.039 -12.469 11.789 1 98.19 165 ALA B CA 1
ATOM 3308 C C . ALA B 1 165 ? 4.953 -12.445 10.266 1 98.19 165 ALA B C 1
ATOM 3310 O O . ALA B 1 165 ? 5.293 -13.43 9.602 1 98.19 165 ALA B O 1
ATOM 3311 N N . PHE B 1 166 ? 4.418 -11.383 9.805 1 98.56 166 PHE B N 1
ATOM 3312 C CA . PHE B 1 166 ? 4.215 -11.25 8.367 1 98.56 166 PHE B CA 1
ATOM 3313 C C . PHE B 1 166 ? 4.828 -9.953 7.852 1 98.56 166 PHE B C 1
ATOM 3315 O O . PHE B 1 166 ? 4.934 -8.977 8.594 1 98.56 166 PHE B O 1
ATOM 3322 N N . THR B 1 167 ? 5.262 -9.992 6.582 1 98.38 167 THR B N 1
ATOM 3323 C CA . THR B 1 167 ? 5.77 -8.82 5.879 1 98.38 167 THR B CA 1
ATOM 3324 C C . THR B 1 167 ? 5.207 -8.758 4.461 1 98.38 167 THR B C 1
ATOM 3326 O O . THR B 1 167 ? 5.18 -9.766 3.752 1 98.38 167 THR B O 1
ATOM 3329 N N . MET B 1 168 ? 4.691 -7.676 4.129 1 98.5 168 MET B N 1
ATOM 3330 C CA . MET B 1 168 ? 4.375 -7.332 2.746 1 98.5 168 MET B CA 1
ATOM 3331 C C . MET B 1 168 ? 5.199 -6.141 2.275 1 98.5 168 MET B C 1
ATOM 3333 O O . MET B 1 168 ? 5.262 -5.117 2.957 1 98.5 168 MET B O 1
ATOM 3337 N N . GLN B 1 169 ? 5.867 -6.285 1.061 1 98.38 169 GLN B N 1
ATOM 3338 C CA . GLN B 1 169 ? 6.742 -5.199 0.637 1 98.38 169 GLN B CA 1
ATOM 3339 C C . GLN B 1 169 ? 6.719 -5.031 -0.879 1 98.38 169 GLN B C 1
ATOM 3341 O O . GLN B 1 169 ? 6.758 -6.016 -1.618 1 98.38 169 GLN B O 1
ATOM 3346 N N . PHE B 1 170 ? 6.543 -3.854 -1.276 1 98.62 170 PHE B N 1
ATOM 3347 C CA . PHE B 1 170 ? 7.016 -3.441 -2.594 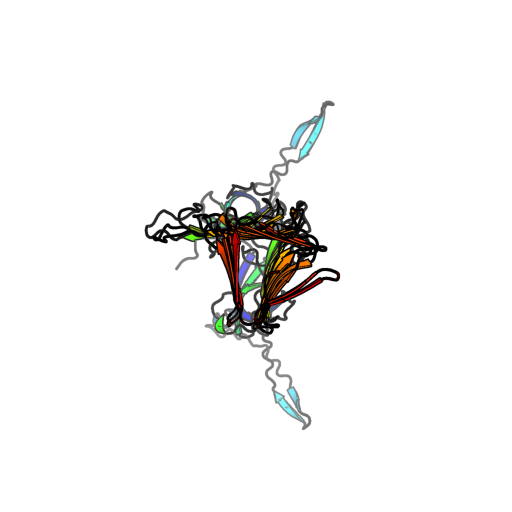1 98.62 170 PHE B CA 1
ATOM 3348 C C . PHE B 1 170 ? 8.461 -2.957 -2.525 1 98.62 170 PHE B C 1
ATOM 3350 O O . PHE B 1 170 ? 8.734 -1.898 -1.958 1 98.62 170 PHE B O 1
ATOM 3357 N N . ASN B 1 171 ? 9.32 -3.732 -3.035 1 98.12 171 ASN B N 1
ATOM 3358 C CA . ASN B 1 171 ? 10.711 -3.326 -3.186 1 98.12 171 ASN B CA 1
ATOM 3359 C C . ASN B 1 171 ? 10.961 -2.676 -4.543 1 98.12 171 ASN B C 1
ATOM 3361 O O . ASN B 1 171 ? 11.352 -3.352 -5.5 1 98.12 171 ASN B O 1
ATOM 3365 N N . THR B 1 172 ? 10.852 -1.453 -4.586 1 97.06 172 THR B N 1
ATOM 3366 C CA . THR B 1 172 ? 10.844 -0.746 -5.863 1 97.06 172 THR B CA 1
ATOM 3367 C C . THR B 1 172 ? 12.266 -0.532 -6.371 1 97.06 172 THR B C 1
ATOM 3369 O O . THR B 1 172 ? 12.477 -0.268 -7.555 1 97.06 172 THR B O 1
ATOM 3372 N N . LYS B 1 173 ? 13.164 -0.598 -5.488 1 94.88 173 LYS B N 1
ATOM 3373 C CA . LYS B 1 173 ? 14.562 -0.506 -5.895 1 94.88 173 LYS B CA 1
ATOM 3374 C C . LYS B 1 173 ? 14.977 -1.725 -6.715 1 94.88 173 LYS B C 1
ATOM 3376 O O . LYS B 1 173 ? 15.703 -1.597 -7.699 1 94.88 173 LYS B O 1
ATOM 3381 N N . TYR B 1 174 ? 14.531 -2.809 -6.305 1 94.25 174 TYR B N 1
ATOM 3382 C CA . TYR B 1 174 ? 14.883 -4.051 -6.988 1 94.25 174 TYR B CA 1
ATOM 3383 C C . TYR B 1 174 ? 13.852 -4.395 -8.055 1 94.25 174 TYR B C 1
ATOM 3385 O O . TYR B 1 174 ? 14.188 -4.973 -9.086 1 94.25 174 TYR B O 1
ATOM 3393 N N . GLY B 1 175 ? 12.617 -4.172 -7.766 1 97.38 175 GLY B N 1
ATOM 3394 C CA . GLY B 1 175 ? 11.555 -4.488 -8.711 1 97.38 175 GLY B CA 1
ATOM 3395 C C . GLY B 1 175 ? 10.766 -5.727 -8.328 1 97.38 175 GLY B C 1
ATOM 3396 O O . GLY B 1 175 ? 10.469 -6.562 -9.188 1 97.38 175 GLY B O 1
ATOM 3397 N N . SER B 1 176 ? 10.406 -5.812 -7.09 1 97.94 176 SER B N 1
ATOM 3398 C CA . SER B 1 176 ? 9.68 -7.004 -6.66 1 97.94 176 SER B CA 1
ATOM 3399 C C . SER B 1 176 ? 8.609 -6.66 -5.629 1 97.94 176 SER B C 1
ATOM 3401 O O . SER B 1 176 ? 8.648 -5.594 -5.012 1 97.94 176 SER B O 1
ATOM 3403 N N . TRP B 1 177 ? 7.605 -7.512 -5.562 1 98.25 177 TRP B N 1
ATOM 3404 C CA . TRP B 1 177 ? 6.617 -7.535 -4.492 1 98.25 177 TRP B CA 1
ATOM 3405 C C . TRP B 1 177 ? 6.605 -8.891 -3.789 1 98.25 177 TRP B C 1
ATOM 3407 O O . TRP B 1 177 ? 6.707 -9.938 -4.438 1 98.25 177 TRP B O 1
ATOM 3417 N N . TYR B 1 178 ? 6.496 -8.828 -2.457 1 96.69 178 TYR B N 1
ATOM 3418 C CA . TYR B 1 178 ? 6.336 -10.094 -1.751 1 96.69 178 TYR B CA 1
ATOM 3419 C C . TYR B 1 178 ? 5.379 -9.953 -0.576 1 96.69 178 TYR B C 1
ATOM 3421 O O . TYR B 1 178 ? 5.246 -8.867 -0.006 1 96.69 178 TYR B O 1
ATOM 3429 N N . CYS B 1 179 ? 4.703 -10.938 -0.355 1 98.19 179 CYS B N 1
ATOM 3430 C CA . CYS B 1 179 ? 3.951 -11.211 0.866 1 98.19 179 CYS B CA 1
ATOM 3431 C C . CYS B 1 179 ? 4.418 -12.508 1.516 1 98.19 179 CYS B C 1
ATOM 3433 O O . CYS B 1 179 ? 4.293 -13.586 0.923 1 98.19 179 CYS B O 1
ATOM 3435 N N . MET B 1 180 ? 4.988 -12.359 2.764 1 98.38 180 MET B N 1
ATOM 3436 C CA . MET B 1 180 ? 5.641 -13.547 3.312 1 98.38 180 MET B CA 1
ATOM 3437 C C . MET B 1 180 ? 5.457 -13.617 4.824 1 98.38 180 MET B C 1
ATOM 3439 O O . MET B 1 180 ? 5.191 -12.602 5.469 1 98.38 180 MET B O 1
ATOM 3443 N N . ASP B 1 181 ? 5.559 -14.805 5.383 1 98.38 181 ASP B N 1
ATOM 3444 C CA . ASP B 1 181 ? 5.652 -14.992 6.828 1 98.38 181 ASP B CA 1
ATOM 3445 C C . ASP B 1 181 ? 7.105 -15.125 7.27 1 98.38 181 ASP B C 1
ATOM 3447 O O . ASP B 1 181 ? 8.023 -14.953 6.469 1 98.38 181 ASP B O 1
ATOM 3451 N N . ASP B 1 182 ? 7.262 -15.273 8.523 1 97.19 182 ASP B N 1
ATOM 3452 C CA . ASP B 1 182 ? 8.625 -15.289 9.055 1 97.19 182 ASP B CA 1
ATOM 3453 C C . ASP B 1 182 ? 9.211 -16.703 9.023 1 97.19 182 ASP B C 1
ATOM 3455 O O . ASP B 1 182 ? 10.289 -16.938 9.57 1 97.19 182 ASP B O 1
ATOM 3459 N N . VAL B 1 183 ? 8.516 -17.688 8.406 1 97.62 183 VAL B N 1
ATOM 3460 C CA . VAL B 1 183 ? 9.023 -19.062 8.422 1 97.62 183 VAL B CA 1
ATOM 3461 C C . VAL B 1 183 ? 9.312 -19.516 7 1 97.62 183 VAL B C 1
ATOM 3463 O O . VAL B 1 183 ? 9.781 -20.641 6.785 1 97.62 183 VAL B O 1
ATOM 3466 N N . GLY B 1 184 ? 8.906 -18.766 6.016 1 96.62 184 GLY B N 1
ATOM 3467 C CA . GLY B 1 184 ? 9.43 -19.094 4.699 1 96.62 184 GLY B CA 1
ATOM 3468 C C . GLY B 1 184 ? 8.352 -19.219 3.641 1 96.62 184 GLY B C 1
ATOM 3469 O O . GLY B 1 184 ? 8.648 -19.453 2.467 1 96.62 184 GLY B O 1
ATOM 3470 N N . ASP B 1 185 ? 7.055 -19.031 3.975 1 98.19 185 ASP B N 1
ATOM 3471 C CA . ASP B 1 185 ? 5.988 -19.016 2.98 1 98.19 185 ASP B CA 1
ATOM 3472 C C . ASP B 1 185 ? 5.91 -17.641 2.293 1 98.19 185 ASP B C 1
ATOM 3474 O O . ASP B 1 185 ? 6.055 -16.609 2.943 1 98.19 185 ASP B O 1
ATOM 3478 N N . MET B 1 186 ? 5.715 -17.734 0.882 1 98.12 186 MET B N 1
ATOM 3479 C CA . MET B 1 186 ? 5.809 -16.438 0.219 1 98.12 186 MET B CA 1
ATOM 3480 C C . MET B 1 186 ? 5.039 -16.438 -1.098 1 98.12 186 MET B C 1
ATOM 3482 O O . MET B 1 186 ? 5.023 -17.453 -1.81 1 98.12 186 MET B O 1
ATOM 3486 N N . PHE B 1 187 ? 4.328 -15.383 -1.359 1 98.06 187 PHE B N 1
ATOM 3487 C CA . PHE B 1 187 ? 3.957 -14.961 -2.703 1 98.06 187 PHE B CA 1
ATOM 3488 C C . PHE B 1 187 ? 4.957 -13.945 -3.246 1 98.06 187 PHE B C 1
ATOM 3490 O O . PHE B 1 187 ? 5.41 -13.062 -2.516 1 98.06 187 PHE B O 1
ATOM 3497 N N . GLU B 1 188 ? 5.293 -14.141 -4.52 1 98.25 188 GLU B N 1
ATOM 3498 C CA . GLU B 1 188 ? 6.309 -13.258 -5.086 1 98.25 188 GLU B CA 1
ATOM 3499 C C . GLU B 1 188 ? 5.934 -12.82 -6.496 1 98.25 188 GLU B C 1
ATOM 3501 O O . GLU B 1 188 ? 5.477 -13.625 -7.305 1 98.25 188 GLU B O 1
ATOM 3506 N N . LEU B 1 189 ? 6.07 -11.57 -6.723 1 98.62 189 LEU B N 1
ATOM 3507 C CA . LEU B 1 189 ? 6.109 -10.969 -8.055 1 98.62 189 LEU B CA 1
ATOM 3508 C C . LEU B 1 189 ? 7.445 -10.281 -8.305 1 98.62 189 LEU B C 1
ATOM 3510 O O . LEU B 1 189 ? 7.785 -9.305 -7.629 1 98.62 189 LEU B O 1
ATOM 3514 N N . ASP B 1 190 ? 8.266 -10.797 -9.195 1 98.31 190 ASP B N 1
ATOM 3515 C CA . ASP B 1 190 ? 9.555 -10.234 -9.602 1 98.31 190 ASP B CA 1
ATOM 3516 C C . ASP B 1 190 ? 9.484 -9.672 -11.023 1 98.31 190 ASP B C 1
ATOM 3518 O O . ASP B 1 190 ? 9.523 -10.43 -11.992 1 98.31 190 ASP B O 1
ATOM 3522 N N . ALA B 1 191 ? 9.469 -8.43 -11.055 1 97.94 191 ALA B N 1
ATOM 3523 C CA . ALA B 1 191 ? 9.297 -7.773 -12.352 1 97.94 191 ALA B CA 1
ATOM 3524 C C . ALA B 1 191 ? 10.523 -7.988 -13.234 1 97.94 191 ALA B C 1
ATOM 3526 O O . ALA B 1 191 ? 10.391 -8.164 -14.453 1 97.94 191 ALA B O 1
ATOM 3527 N N . LYS B 1 192 ? 11.656 -7.961 -12.672 1 96.31 192 LYS B N 1
ATOM 3528 C CA . LYS B 1 192 ? 12.891 -8.117 -13.43 1 96.31 192 LYS B CA 1
ATOM 3529 C C . LYS B 1 192 ? 12.969 -9.484 -14.094 1 96.31 192 LYS B C 1
ATOM 3531 O O . LYS B 1 192 ? 13.305 -9.594 -15.273 1 96.31 192 LYS B O 1
ATOM 3536 N N . GLU B 1 193 ? 12.57 -10.414 -13.336 1 97.19 193 GLU B N 1
ATOM 3537 C CA . GLU B 1 193 ? 12.672 -11.789 -13.828 1 97.19 193 GLU B CA 1
ATOM 3538 C C . GLU B 1 193 ? 11.383 -12.219 -14.523 1 97.19 193 GLU B C 1
ATOM 3540 O O . GLU B 1 193 ? 11.305 -13.328 -15.055 1 97.19 193 GLU B O 1
ATOM 3545 N N . ARG B 1 194 ? 10.398 -11.359 -14.547 1 98.12 194 ARG B N 1
ATOM 3546 C CA . ARG B 1 194 ? 9.078 -11.719 -15.047 1 98.12 194 ARG B CA 1
ATOM 3547 C C . ARG B 1 194 ? 8.578 -13.016 -14.422 1 98.12 194 ARG B C 1
ATOM 3549 O O . ARG B 1 194 ? 8.164 -13.938 -15.125 1 98.12 194 ARG B O 1
ATOM 3556 N N . ARG B 1 195 ? 8.617 -13.016 -13.109 1 98.56 195 ARG B N 1
ATOM 3557 C CA . ARG B 1 195 ? 8.32 -14.219 -12.344 1 98.56 195 ARG B CA 1
ATOM 3558 C C . ARG B 1 195 ? 7.23 -13.961 -11.312 1 98.56 195 ARG B C 1
ATOM 3560 O O . ARG B 1 195 ? 7.289 -12.969 -10.578 1 98.56 195 ARG B O 1
ATOM 3567 N N . LEU B 1 196 ? 6.273 -14.781 -11.328 1 98.75 196 LEU B N 1
ATOM 3568 C CA . LEU B 1 196 ? 5.309 -14.914 -10.242 1 98.75 196 LEU B CA 1
ATOM 3569 C C . LEU B 1 196 ? 5.383 -16.297 -9.609 1 98.75 196 LEU B C 1
ATOM 3571 O O . LEU B 1 196 ? 5.449 -17.312 -10.328 1 98.75 196 LEU B O 1
ATOM 3575 N N . GLN B 1 197 ? 5.363 -16.297 -8.25 1 98.12 197 GLN B N 1
ATOM 3576 C CA . GLN B 1 197 ? 5.422 -17.641 -7.656 1 98.12 197 GLN B CA 1
ATOM 3577 C C . GLN B 1 197 ? 4.742 -17.656 -6.289 1 98.12 197 GLN B C 1
ATOM 3579 O O . GLN B 1 197 ? 4.613 -16.625 -5.633 1 98.12 197 GLN B O 1
ATOM 3584 N N . MET B 1 198 ? 4.266 -18.797 -5.996 1 98.25 198 MET B N 1
ATOM 3585 C CA . MET B 1 198 ? 3.9 -19.219 -4.648 1 98.25 198 MET B CA 1
ATOM 3586 C C . MET B 1 198 ? 4.816 -20.328 -4.156 1 98.25 198 MET B C 1
ATOM 3588 O O . MET B 1 198 ? 4.988 -21.344 -4.84 1 98.25 198 MET B O 1
ATOM 3592 N N . ILE B 1 199 ? 5.43 -20.062 -3.055 1 98.5 199 ILE B N 1
ATOM 3593 C CA . ILE B 1 199 ? 6.402 -21.031 -2.547 1 98.5 199 ILE B CA 1
ATOM 3594 C C . ILE B 1 199 ? 6.273 -21.141 -1.028 1 98.5 199 ILE B C 1
ATOM 3596 O O . ILE B 1 199 ? 6.078 -20.125 -0.343 1 98.5 199 ILE B O 1
ATOM 3600 N N . ASN B 1 200 ? 6.348 -22.375 -0.525 1 98.38 200 ASN B N 1
ATOM 3601 C CA . ASN B 1 200 ? 6.254 -22.547 0.921 1 98.38 200 ASN B CA 1
ATOM 3602 C C . ASN B 1 200 ? 7.609 -22.859 1.541 1 98.38 200 ASN B C 1
ATOM 3604 O O . ASN B 1 200 ? 8.617 -22.922 0.838 1 98.38 200 ASN B O 1
ATOM 3608 N N . ALA B 1 201 ? 7.559 -22.969 2.832 1 97.75 201 ALA B N 1
ATOM 3609 C CA . ALA B 1 201 ? 8.789 -23.156 3.596 1 97.75 201 ALA B CA 1
ATOM 3610 C C . ALA B 1 201 ? 9.461 -24.469 3.23 1 97.75 201 ALA B C 1
ATOM 3612 O O . ALA B 1 201 ? 10.68 -24.625 3.396 1 97.75 201 ALA B O 1
ATOM 3613 N N . ASP B 1 202 ? 8.711 -25.406 2.703 1 97.81 202 ASP B N 1
ATOM 3614 C CA . ASP B 1 202 ? 9.242 -26.719 2.312 1 97.81 202 ASP B CA 1
ATOM 3615 C C . ASP B 1 202 ? 9.75 -26.688 0.873 1 97.81 202 ASP B C 1
ATOM 3617 O O . ASP B 1 202 ? 10.109 -27.734 0.317 1 97.81 202 ASP B O 1
ATOM 3621 N N . GLN B 1 203 ? 9.625 -25.609 0.225 1 97.19 203 GLN B N 1
ATOM 3622 C CA . GLN B 1 203 ? 10.195 -25.359 -1.096 1 97.19 203 GLN B CA 1
ATOM 3623 C C . GLN B 1 203 ? 9.344 -26 -2.189 1 97.19 203 GLN B C 1
ATOM 3625 O O . GLN B 1 203 ? 9.859 -26.375 -3.246 1 97.19 203 GLN B O 1
ATOM 3630 N N . SER B 1 204 ? 8.086 -26.312 -1.857 1 98.56 204 SER B N 1
ATOM 3631 C CA . SER B 1 204 ? 7.113 -26.578 -2.914 1 98.56 204 SER B CA 1
ATOM 3632 C C . SER B 1 204 ? 6.625 -25.281 -3.555 1 98.56 204 SER B C 1
ATOM 3634 O O . SER B 1 204 ? 6.395 -24.297 -2.861 1 98.56 204 SER B O 1
ATOM 3636 N N . TYR B 1 205 ? 6.559 -25.328 -4.953 1 98.31 205 TYR B N 1
ATOM 3637 C CA . TYR B 1 205 ? 6.207 -24.047 -5.547 1 98.31 205 TYR B CA 1
ATOM 3638 C C . TYR B 1 205 ? 5.461 -24.25 -6.859 1 98.31 205 TYR B C 1
ATOM 3640 O O . TYR B 1 205 ? 5.492 -25.328 -7.445 1 98.31 205 TYR B O 1
ATOM 3648 N N . VAL B 1 206 ? 4.633 -23.328 -7.168 1 98.62 206 VAL B N 1
ATOM 3649 C CA . VAL B 1 206 ? 4.18 -23.016 -8.516 1 98.62 206 VAL B CA 1
ATOM 3650 C C . VAL B 1 206 ? 4.824 -21.719 -9 1 98.62 206 VAL B C 1
ATOM 3652 O O . VAL B 1 206 ? 4.684 -20.688 -8.352 1 98.62 206 VAL B O 1
ATOM 3655 N N . LYS B 1 207 ? 5.535 -21.797 -10.133 1 98.69 207 LYS B N 1
ATOM 3656 C CA . LYS B 1 207 ? 6.34 -20.688 -10.617 1 98.69 207 LYS B CA 1
ATOM 3657 C C . LYS B 1 207 ? 6.039 -20.375 -12.078 1 98.69 207 LYS B C 1
ATOM 3659 O O . LYS B 1 207 ? 6.113 -21.266 -12.93 1 98.69 207 LYS B O 1
ATOM 3664 N N . VAL B 1 208 ? 5.582 -19.219 -12.297 1 98.75 208 VAL B N 1
ATOM 3665 C CA . VAL B 1 208 ? 5.441 -18.672 -13.648 1 98.75 208 VAL B CA 1
ATOM 3666 C C . VAL B 1 208 ? 6.602 -17.734 -13.945 1 98.75 208 VAL B C 1
ATOM 3668 O O . VAL B 1 208 ? 6.727 -16.672 -13.32 1 98.75 208 VAL B O 1
ATOM 3671 N N . GLU B 1 209 ? 7.516 -18.094 -14.891 1 98.62 209 GLU B N 1
ATOM 3672 C CA . GLU B 1 209 ? 8.703 -17.312 -15.211 1 98.62 209 GLU B CA 1
ATOM 3673 C C . GLU B 1 209 ? 8.93 -17.25 -16.719 1 98.62 209 GLU B C 1
ATOM 3675 O O . GLU B 1 209 ? 9.125 -18.281 -17.359 1 98.62 209 GLU B O 1
ATOM 3680 N N . LYS B 1 210 ? 8.906 -15.984 -17.219 1 98.31 210 LYS B N 1
ATOM 3681 C CA . LYS B 1 210 ? 9.016 -15.797 -18.656 1 98.31 210 LYS B CA 1
ATOM 3682 C C . LYS B 1 210 ? 8.031 -16.688 -19.406 1 98.31 210 LYS B C 1
ATOM 3684 O O . LYS B 1 210 ? 6.828 -16.672 -19.141 1 98.31 210 LYS B O 1
ATOM 3689 N N . GLN B 1 211 ? 8.562 -17.562 -20.25 1 98.62 211 GLN B N 1
ATOM 3690 C CA . GLN B 1 211 ? 7.668 -18.375 -21.062 1 98.62 211 GLN B CA 1
ATOM 3691 C C . GLN B 1 211 ? 7.598 -19.797 -20.531 1 98.62 211 GLN B C 1
ATOM 3693 O O . GLN B 1 211 ? 7.352 -20.734 -21.297 1 98.62 211 GLN B O 1
ATOM 3698 N N . SER B 1 212 ? 7.816 -19.922 -19.234 1 98.75 212 SER B N 1
ATOM 3699 C CA . SER B 1 212 ? 7.812 -21.25 -18.641 1 98.75 212 SER B CA 1
ATOM 3700 C C . SER B 1 212 ? 7.062 -21.266 -17.312 1 98.75 212 SER B C 1
ATOM 3702 O O . SER B 1 212 ? 7.043 -20.266 -16.594 1 98.75 212 SER B O 1
ATOM 3704 N N . ILE B 1 213 ? 6.449 -22.438 -17.016 1 98.81 213 ILE B N 1
ATOM 3705 C CA . ILE B 1 213 ? 5.797 -22.688 -15.734 1 98.81 213 ILE B CA 1
ATOM 3706 C C . ILE B 1 213 ? 6.352 -23.969 -15.109 1 98.81 213 ILE B C 1
ATOM 3708 O O . ILE B 1 213 ? 6.527 -24.969 -15.797 1 98.81 213 ILE B O 1
ATOM 3712 N N . GLU B 1 214 ? 6.684 -23.859 -13.891 1 98.81 214 GLU B N 1
ATOM 3713 C CA . GLU B 1 214 ? 7.168 -25.031 -13.156 1 98.81 214 GLU B CA 1
ATOM 3714 C C . GLU B 1 214 ? 6.348 -25.266 -11.891 1 98.81 214 GLU B C 1
ATOM 3716 O O . GLU B 1 214 ? 6.074 -24.328 -11.133 1 98.81 214 GLU B O 1
ATOM 3721 N N . ILE B 1 215 ? 5.867 -26.453 -11.727 1 98.75 215 ILE B N 1
ATOM 3722 C CA . ILE B 1 215 ? 5.211 -26.922 -10.508 1 98.75 215 ILE B CA 1
ATOM 3723 C C . ILE B 1 215 ? 6.074 -28 -9.844 1 98.75 215 ILE B C 1
ATOM 3725 O O . ILE B 1 215 ? 6.379 -29.031 -10.453 1 98.75 215 ILE B O 1
ATOM 3729 N N . LYS B 1 216 ? 6.43 -27.719 -8.609 1 98.75 216 LYS B N 1
ATOM 3730 C CA . LYS B 1 216 ? 7.355 -28.656 -7.961 1 98.75 216 LYS B CA 1
ATOM 3731 C C . LYS B 1 216 ? 6.898 -28.969 -6.539 1 98.75 216 LYS B C 1
ATOM 3733 O O . LYS B 1 216 ? 6.453 -28.094 -5.805 1 98.75 216 LYS B O 1
ATOM 3738 N N . ALA B 1 217 ? 6.984 -30.219 -6.148 1 98.69 217 ALA B N 1
ATOM 3739 C CA . ALA B 1 217 ? 6.82 -30.719 -4.785 1 98.69 217 ALA B CA 1
ATOM 3740 C C . ALA B 1 217 ? 7.625 -32 -4.562 1 98.69 217 ALA B C 1
ATOM 3742 O O . ALA B 1 217 ? 7.863 -32.75 -5.5 1 98.69 217 ALA B O 1
ATOM 3743 N N . ASP B 1 218 ? 7.977 -32.25 -3.334 1 97.75 218 ASP B N 1
ATOM 3744 C CA . ASP B 1 218 ? 8.852 -33.375 -3.068 1 97.75 218 ASP B CA 1
ATOM 3745 C C . ASP B 1 218 ? 8.047 -34.656 -2.828 1 97.75 218 ASP B C 1
ATOM 3747 O O . ASP B 1 218 ? 8.539 -35.75 -3.066 1 97.75 218 ASP B O 1
ATOM 3751 N N . GLN B 1 219 ? 6.836 -34.469 -2.426 1 98.31 219 GLN B N 1
ATOM 3752 C CA . GLN B 1 219 ? 6.074 -35.656 -2.055 1 98.31 219 GLN B CA 1
ATOM 3753 C C . GLN B 1 219 ? 5.078 -36.031 -3.146 1 98.31 219 GLN B C 1
ATOM 3755 O O . GLN B 1 219 ? 4.961 -37.219 -3.508 1 98.31 219 GLN B O 1
ATOM 3760 N N . SER B 1 220 ? 4.27 -35.031 -3.551 1 98.5 220 SER B N 1
ATOM 3761 C CA . SER B 1 220 ? 3.283 -35.344 -4.574 1 98.5 220 SER B CA 1
ATOM 3762 C C . SER B 1 220 ? 2.748 -34.094 -5.25 1 98.5 220 SER B C 1
ATOM 3764 O O . SER B 1 220 ? 2.684 -33.031 -4.629 1 98.5 220 SER B O 1
ATOM 3766 N N . VAL B 1 221 ? 2.451 -34.219 -6.539 1 98.5 221 VAL B N 1
ATOM 3767 C CA . VAL B 1 221 ? 1.595 -33.312 -7.297 1 98.5 221 VAL B CA 1
ATOM 3768 C C . VAL B 1 221 ? 0.399 -34.094 -7.859 1 98.5 221 VAL B C 1
ATOM 3770 O O . VAL B 1 221 ? 0.569 -35.094 -8.555 1 98.5 221 VAL B O 1
ATOM 3773 N N . LYS B 1 222 ? -0.803 -33.531 -7.516 1 98.19 222 LYS B N 1
ATOM 3774 C CA . LYS B 1 222 ? -2 -34.281 -7.902 1 98.19 222 LYS B CA 1
ATOM 3775 C C . LYS B 1 222 ? -3 -33.375 -8.617 1 98.19 222 LYS B C 1
ATOM 3777 O O . LYS B 1 222 ? -3.293 -32.25 -8.148 1 98.19 222 LYS B O 1
ATOM 3782 N N . ILE B 1 223 ? -3.479 -33.875 -9.789 1 97.25 223 ILE B N 1
ATOM 3783 C CA . ILE B 1 223 ? -4.559 -33.25 -10.531 1 97.25 223 ILE B CA 1
ATOM 3784 C C . ILE B 1 223 ? -5.805 -34.125 -10.484 1 97.25 223 ILE B C 1
ATOM 3786 O O . ILE B 1 223 ? -5.75 -35.312 -10.836 1 97.25 223 ILE B O 1
ATOM 3790 N N . VAL B 1 224 ? -6.848 -33.469 -9.984 1 96.75 224 VAL B N 1
ATOM 3791 C CA . VAL B 1 224 ? -8.117 -34.188 -9.875 1 96.75 224 VAL B CA 1
ATOM 3792 C C . VAL B 1 224 ? -9.203 -33.438 -10.641 1 96.75 224 VAL B C 1
ATOM 3794 O O . VAL B 1 224 ? -9.422 -32.219 -10.398 1 96.75 224 VAL B O 1
ATOM 3797 N N . CYS B 1 225 ? -9.773 -34.219 -11.586 1 96.56 225 CYS B N 1
ATOM 3798 C CA . CYS B 1 225 ? -10.945 -33.719 -12.297 1 96.56 225 CYS B CA 1
ATOM 3799 C C . CYS B 1 225 ? -12.062 -34.75 -12.32 1 96.56 225 CYS B C 1
ATOM 3801 O O . CYS B 1 225 ? -12.109 -35.594 -13.219 1 96.56 225 CYS B O 1
ATOM 3803 N N . GLY B 1 226 ? -12.922 -34.562 -11.383 1 93.94 226 GLY B N 1
ATOM 3804 C CA . GLY B 1 226 ? -13.945 -35.594 -11.266 1 93.94 226 GLY B CA 1
ATOM 3805 C C . GLY B 1 226 ? -13.367 -37 -11.078 1 93.94 226 GLY B C 1
ATOM 3806 O O . GLY B 1 226 ? -12.539 -37.219 -10.188 1 93.94 226 GLY B O 1
ATOM 3807 N N . GLY B 1 227 ? -13.695 -37.844 -12.062 1 90.88 227 GLY B N 1
ATOM 3808 C CA . GLY B 1 227 ? -13.258 -39.219 -11.977 1 90.88 227 GLY B CA 1
ATOM 3809 C C . GLY B 1 227 ? -11.859 -39.438 -12.523 1 90.88 227 GLY B C 1
ATOM 3810 O O . GLY B 1 227 ? -11.281 -40.531 -12.344 1 90.88 227 GLY B O 1
ATOM 3811 N N . SER B 1 228 ? -11.25 -38.5 -13.164 1 93.81 228 SER B N 1
ATOM 3812 C CA . SER B 1 228 ? -9.898 -38.625 -13.719 1 93.81 228 SER B CA 1
ATOM 3813 C C . SER B 1 228 ? -8.867 -37.969 -12.797 1 93.81 228 SER B C 1
ATOM 3815 O O . SER B 1 228 ? -9 -36.812 -12.43 1 93.81 228 SER B O 1
ATOM 3817 N N . THR B 1 229 ? -7.816 -38.844 -12.453 1 95.81 229 THR B N 1
ATOM 3818 C CA . THR B 1 229 ? -6.77 -38.344 -11.562 1 95.81 229 THR B CA 1
ATOM 3819 C C . THR B 1 229 ? -5.391 -38.688 -12.117 1 95.81 229 THR B C 1
ATOM 3821 O O . THR B 1 229 ? -5.211 -39.719 -12.75 1 95.81 229 THR B O 1
ATOM 3824 N N . THR B 1 230 ? -4.496 -37.781 -12.062 1 95.69 230 THR B N 1
ATOM 3825 C CA . THR B 1 230 ? -3.076 -38.062 -12.273 1 95.69 230 THR B CA 1
ATOM 3826 C C . THR B 1 230 ? -2.248 -37.562 -11.086 1 95.69 230 THR B C 1
ATOM 3828 O O . THR B 1 230 ? -2.424 -36.438 -10.617 1 95.69 230 THR B O 1
ATOM 3831 N N . GLU B 1 231 ? -1.354 -38.469 -10.578 1 97.06 231 GLU B N 1
ATOM 3832 C CA . GLU B 1 231 ? -0.507 -38.125 -9.438 1 97.06 231 GLU B CA 1
ATOM 3833 C C . GLU B 1 231 ? 0.96 -38.406 -9.742 1 97.06 231 GLU B C 1
ATOM 3835 O O . GLU B 1 231 ? 1.294 -39.5 -10.25 1 97.06 231 GLU B O 1
ATOM 3840 N N . TRP B 1 232 ? 1.769 -37.406 -9.57 1 96.81 232 TRP B N 1
ATOM 3841 C CA . TRP B 1 232 ? 3.217 -37.562 -9.578 1 96.81 232 TRP B CA 1
ATOM 3842 C C . TRP B 1 232 ? 3.748 -37.781 -8.164 1 96.81 232 TRP B C 1
ATOM 3844 O O . TRP B 1 232 ? 3.473 -37 -7.258 1 96.81 232 TRP B O 1
ATOM 3854 N N . THR B 1 233 ? 4.504 -38.812 -7.977 1 97.38 233 THR B N 1
ATOM 3855 C CA . THR B 1 233 ? 5.324 -39.094 -6.801 1 97.38 233 THR B CA 1
ATOM 3856 C C . THR B 1 233 ? 6.789 -39.25 -7.188 1 97.38 233 THR B C 1
ATOM 3858 O O . THR B 1 233 ? 7.125 -39.281 -8.375 1 97.38 233 THR B O 1
ATOM 3861 N N . PRO B 1 234 ? 7.684 -39.312 -6.148 1 96.38 234 PRO B N 1
ATOM 3862 C CA . PRO B 1 234 ? 9.102 -39.375 -6.504 1 96.38 234 PRO B CA 1
ATOM 3863 C C . PRO B 1 234 ? 9.43 -40.594 -7.371 1 96.38 234 PRO B C 1
ATOM 3865 O O . PRO B 1 234 ? 10.367 -40.562 -8.18 1 96.38 234 PRO B O 1
ATOM 3868 N N . SER B 1 235 ? 8.578 -41.625 -7.34 1 93.38 235 SER B N 1
ATOM 3869 C CA . SER B 1 235 ? 8.977 -42.875 -7.977 1 93.38 235 SER B CA 1
ATOM 3870 C C . SER B 1 235 ? 8.008 -43.25 -9.086 1 93.38 235 SER B C 1
ATOM 3872 O O . SER B 1 235 ? 8.297 -44.125 -9.898 1 93.38 235 SER B O 1
ATOM 3874 N N . ALA B 1 236 ? 6.828 -42.5 -9.133 1 93.56 236 ALA B N 1
ATOM 3875 C CA . ALA B 1 236 ? 5.844 -43 -10.094 1 93.56 236 ALA B CA 1
ATOM 3876 C C . ALA B 1 236 ? 4.922 -41.875 -10.547 1 93.56 236 ALA B C 1
ATOM 3878 O O . ALA B 1 236 ? 4.719 -40.875 -9.82 1 93.56 236 ALA B O 1
ATOM 3879 N N . ILE B 1 237 ? 4.348 -42 -11.75 1 93.94 237 ILE B N 1
ATOM 3880 C CA . ILE B 1 237 ? 3.195 -41.25 -12.242 1 93.94 237 ILE B CA 1
ATOM 3881 C C . ILE B 1 237 ? 1.999 -42.188 -12.398 1 93.94 237 ILE B C 1
ATOM 3883 O O . ILE B 1 237 ? 2.062 -43.188 -13.141 1 93.94 237 ILE B O 1
ATOM 3887 N N . THR B 1 238 ? 0.97 -41.906 -11.656 1 92.62 238 THR B N 1
ATOM 3888 C CA . THR B 1 238 ? -0.219 -42.75 -11.688 1 92.62 238 THR B CA 1
ATOM 3889 C C . THR B 1 238 ? -1.42 -42 -12.219 1 92.62 238 THR B C 1
ATOM 3891 O O . THR B 1 238 ? -1.76 -40.938 -11.695 1 92.62 238 THR B O 1
ATOM 3894 N N . SER B 1 239 ? -2.061 -42.594 -13.289 1 92.88 239 SER B N 1
ATOM 3895 C CA . SER B 1 239 ? -3.256 -42 -13.867 1 92.88 239 SER B CA 1
ATOM 3896 C C . SER B 1 239 ? -4.438 -42.938 -13.82 1 92.88 239 SER B C 1
ATOM 3898 O O . SER B 1 239 ? -4.297 -44.125 -14.156 1 92.88 239 SER B O 1
ATOM 3900 N N . THR B 1 240 ? -5.531 -42.406 -13.336 1 89.88 240 THR B N 1
ATOM 3901 C CA . THR B 1 240 ? -6.789 -43.125 -13.352 1 89.88 240 THR B CA 1
ATOM 3902 C C . THR B 1 240 ? -7.863 -42.344 -14.102 1 89.88 240 THR B C 1
ATOM 3904 O O . THR B 1 240 ? -8.117 -41.188 -13.797 1 89.88 240 THR B O 1
ATOM 3907 N N . THR B 1 241 ? -8.484 -42.969 -15.102 1 91.62 241 THR B N 1
ATOM 3908 C CA . THR B 1 241 ? -9.516 -42.312 -15.906 1 91.62 241 THR B CA 1
ATOM 3909 C C . THR B 1 241 ? -10.445 -43.344 -16.547 1 91.62 241 THR B C 1
ATOM 3911 O O . THR B 1 241 ? -10.234 -44.562 -16.406 1 91.62 241 THR B O 1
ATOM 3914 N N . GLY B 1 242 ? -11.586 -42.906 -17.047 1 85.5 242 GLY B N 1
ATOM 3915 C CA . GLY B 1 242 ? -12.445 -43.781 -17.828 1 85.5 242 GLY B CA 1
ATOM 3916 C C . GLY B 1 242 ? -11.875 -44.125 -19.203 1 85.5 242 GLY B C 1
ATOM 3917 O O . GLY B 1 242 ? -11.914 -45.281 -19.625 1 85.5 242 GLY B O 1
ATOM 3918 N N . ASN B 1 243 ? -11.391 -43.094 -19.922 1 83.88 243 ASN B N 1
ATOM 3919 C CA . ASN B 1 243 ? -10.773 -43.25 -21.234 1 83.88 243 ASN B CA 1
ATOM 3920 C C . ASN B 1 243 ? -9.508 -42.406 -21.359 1 83.88 243 ASN B C 1
ATOM 3922 O O . ASN B 1 243 ? -9.461 -41.25 -20.859 1 83.88 243 ASN B O 1
ATOM 3926 N N . TRP B 1 244 ? -8.453 -43.062 -22 1 82.88 244 TRP B N 1
ATOM 3927 C CA . TRP B 1 244 ? -7.203 -42.344 -22.266 1 82.88 244 TRP B CA 1
ATOM 3928 C C . TRP B 1 244 ? -6.949 -42.25 -23.766 1 82.88 244 TRP B C 1
ATOM 3930 O O . TRP B 1 244 ? -6.77 -43.281 -24.438 1 82.88 244 TRP B O 1
ATOM 3940 N N . ASP B 1 245 ? -7.012 -41.031 -24.25 1 78.25 245 ASP B N 1
ATOM 3941 C CA . ASP B 1 245 ? -6.797 -40.781 -25.688 1 78.25 245 ASP B CA 1
ATOM 3942 C C . ASP B 1 245 ? -5.559 -39.938 -25.906 1 78.25 245 ASP B C 1
ATOM 3944 O O . ASP B 1 245 ? -5.457 -38.812 -25.375 1 78.25 245 ASP B O 1
ATOM 3948 N N . VAL B 1 246 ? -4.594 -40.562 -26.656 1 78.5 246 VAL B N 1
ATOM 3949 C CA . VAL B 1 246 ? -3.391 -39.812 -26.984 1 78.5 246 VAL B CA 1
ATOM 3950 C C . VAL B 1 246 ? -3.227 -39.75 -28.5 1 78.5 246 VAL B C 1
ATOM 3952 O O . VAL B 1 246 ? -3.25 -40.75 -29.188 1 78.5 246 VAL B O 1
ATOM 3955 N N . THR B 1 247 ? -3.23 -38.594 -28.969 1 79.94 247 THR B N 1
ATOM 3956 C CA . THR B 1 247 ? -2.857 -38.375 -30.359 1 79.94 247 THR B CA 1
ATOM 3957 C C . THR B 1 247 ? -1.51 -37.688 -30.469 1 79.94 247 THR B C 1
ATOM 3959 O O . THR B 1 247 ? -1.337 -36.594 -29.922 1 79.94 247 THR B O 1
ATOM 3962 N N . ALA B 1 248 ? -0.516 -38.469 -31.094 1 76.31 248 ALA B N 1
ATOM 3963 C CA . ALA B 1 248 ? 0.822 -37.906 -31.328 1 76.31 248 ALA B CA 1
ATOM 3964 C C . ALA B 1 248 ? 1.213 -38.031 -32.781 1 76.31 248 ALA B C 1
ATOM 3966 O O . ALA B 1 248 ? 1.413 -39.156 -33.312 1 76.31 248 ALA B O 1
ATOM 3967 N N . GLY B 1 249 ? 1.381 -36.844 -33.438 1 77 249 GLY B N 1
ATOM 3968 C CA . GLY B 1 249 ? 1.592 -36.906 -34.875 1 77 249 GLY B CA 1
ATOM 3969 C C . GLY B 1 249 ? 0.518 -37.688 -35.594 1 77 249 GLY B C 1
ATOM 3970 O O . GLY B 1 249 ? -0.672 -37.406 -35.438 1 77 249 GLY B O 1
ATOM 3971 N N . ALA B 1 250 ? 0.947 -38.75 -36.156 1 78.62 250 ALA B N 1
ATOM 3972 C CA . ALA B 1 250 ? 0.025 -39.562 -36.938 1 78.62 250 ALA B CA 1
ATOM 3973 C C . ALA B 1 250 ? -0.49 -40.75 -36.094 1 78.62 250 ALA B C 1
ATOM 3975 O O . ALA B 1 250 ? -1.405 -41.469 -36.531 1 78.62 250 ALA B O 1
ATOM 3976 N N . THR B 1 251 ? 0.025 -40.969 -34.938 1 71.94 251 THR B N 1
ATOM 3977 C CA . THR B 1 251 ? -0.305 -42.125 -34.094 1 71.94 251 THR B CA 1
ATOM 3978 C C . THR B 1 251 ? -1.372 -41.75 -33.062 1 71.94 251 THR B C 1
ATOM 3980 O O . THR B 1 251 ? -1.274 -40.719 -32.406 1 71.94 251 THR B O 1
ATOM 3983 N N . LYS B 1 252 ? -2.473 -42.469 -33.094 1 76.81 252 LYS B N 1
ATOM 3984 C CA . LYS B 1 252 ? -3.523 -42.312 -32.094 1 76.81 252 LYS B CA 1
ATOM 3985 C C . LYS B 1 252 ? -3.602 -43.531 -31.172 1 76.81 252 LYS B C 1
ATOM 3987 O O . LYS B 1 252 ? -3.551 -44.656 -31.641 1 76.81 252 LYS B O 1
ATOM 3992 N N . TYR B 1 253 ? -3.422 -43.25 -29.922 1 68.81 253 TYR B N 1
ATOM 3993 C CA . TYR B 1 253 ? -3.598 -44.312 -28.922 1 68.81 253 TYR B CA 1
ATOM 3994 C C . TYR B 1 253 ? -4.84 -44.062 -28.078 1 68.81 253 TYR B C 1
ATOM 3996 O O . TYR B 1 253 ? -5.016 -42.969 -27.531 1 68.81 253 TYR B O 1
ATOM 4004 N N . THR B 1 254 ? -5.824 -44.875 -28.312 1 64.75 254 THR B N 1
ATOM 4005 C CA . THR B 1 254 ? -7.02 -44.812 -27.469 1 64.75 254 THR B CA 1
ATOM 4006 C C . THR B 1 254 ? -7.152 -46.062 -26.625 1 64.75 254 THR B C 1
ATOM 4008 O O . THR B 1 254 ? -6.988 -47.188 -27.109 1 64.75 254 THR B O 1
ATOM 4011 N N . THR B 1 255 ? -6.891 -46 -25.453 1 57.03 255 THR B N 1
ATOM 4012 C CA . THR B 1 255 ? -7.164 -47.156 -24.625 1 57.03 255 THR B CA 1
ATOM 4013 C C . THR B 1 255 ? -8.352 -46.906 -23.703 1 57.03 255 THR B C 1
ATOM 4015 O O . THR B 1 255 ? -8.383 -45.906 -22.984 1 57.03 255 THR B O 1
ATOM 4018 N N . GLY B 1 256 ? -9.422 -47.031 -24.078 1 54.69 256 GLY B N 1
ATOM 4019 C CA . GLY B 1 256 ? -10.539 -47.219 -23.172 1 54.69 256 GLY B CA 1
ATOM 4020 C C . GLY B 1 256 ? -10.516 -48.562 -22.469 1 54.69 256 GLY B C 1
ATOM 4021 O O . GLY B 1 256 ? -11.156 -48.719 -21.422 1 54.69 256 GLY B O 1
ATOM 4022 N N . GLY B 1 257 ? -9.875 -49.781 -23.172 1 44.78 257 GLY B N 1
ATOM 4023 C CA . GLY B 1 257 ? -9.445 -51.156 -23.047 1 44.78 257 GLY B CA 1
ATOM 4024 C C . GLY B 1 257 ? -8.102 -51.438 -23.688 1 44.78 257 GLY B C 1
ATOM 4025 O O . GLY B 1 257 ? -7.777 -52.562 -24.016 1 44.78 257 GLY B O 1
ATOM 4026 N N . PHE B 1 258 ? -7.41 -50.656 -23.969 1 36.38 258 PHE B N 1
ATOM 4027 C CA . PHE B 1 258 ? -6.312 -50.812 -24.906 1 36.38 258 PHE B CA 1
ATOM 4028 C C . PHE B 1 258 ? -5.301 -51.812 -24.391 1 36.38 258 PHE B C 1
ATOM 4030 O O . PHE B 1 258 ? -5.102 -51.938 -23.188 1 36.38 258 PHE B O 1
ATOM 4037 N N . ASP B 1 259 ? -5.098 -52.781 -25.422 1 33.22 259 ASP B N 1
ATOM 4038 C CA . ASP B 1 259 ? -3.98 -53.688 -25.688 1 33.22 259 ASP B CA 1
ATOM 4039 C C . ASP B 1 259 ? -2.678 -52.906 -25.875 1 33.22 259 ASP B C 1
ATOM 4041 O O . ASP B 1 259 ? -2.613 -52 -26.688 1 33.22 259 ASP B O 1
ATOM 4045 N N . ILE B 1 260 ? -1.885 -52.5 -24.922 1 31.83 260 ILE B N 1
ATOM 4046 C CA . ILE B 1 260 ? -0.477 -52.156 -25.062 1 31.83 260 ILE B CA 1
ATOM 4047 C C . ILE B 1 260 ? 0.209 -53.125 -26.016 1 31.83 260 ILE B C 1
ATOM 4049 O O . ILE B 1 260 ? 0.286 -54.312 -25.734 1 31.83 260 ILE B O 1
ATOM 4053 N N . ILE B 1 261 ? -0.056 -52.906 -27.453 1 29.48 261 ILE B N 1
ATOM 4054 C CA . ILE B 1 261 ? 0.878 -53.719 -28.234 1 29.48 261 ILE B CA 1
ATOM 4055 C C . ILE B 1 261 ? 2.303 -53.219 -28 1 29.48 261 ILE B C 1
ATOM 4057 O O . ILE B 1 261 ? 2.561 -52.031 -28.031 1 29.48 261 ILE B O 1
#

Solvent-accessible surface area (backbone atoms only — not comparable to full-atom values): 26805 Å² total; per-residue (Å²): 131,64,75,30,53,61,38,81,74,32,44,22,27,28,66,44,60,43,53,89,90,46,53,48,39,42,25,33,61,50,50,78,61,56,76,37,73,65,83,57,64,70,57,41,60,46,51,55,46,66,43,60,46,97,82,63,49,66,42,70,44,68,41,59,61,72,67,57,44,70,20,36,61,46,51,54,70,58,53,60,72,47,58,81,55,50,30,54,67,27,45,28,39,31,31,30,51,58,90,53,89,57,34,26,28,34,80,64,68,83,43,58,85,67,52,60,69,43,58,43,37,34,45,39,25,14,18,79,50,67,68,40,26,58,99,36,65,65,20,13,31,36,41,34,48,18,69,59,77,25,34,39,38,38,38,42,32,43,42,62,66,29,82,34,30,42,40,37,34,42,33,63,70,78,35,35,35,38,42,30,46,77,73,49,35,34,41,39,39,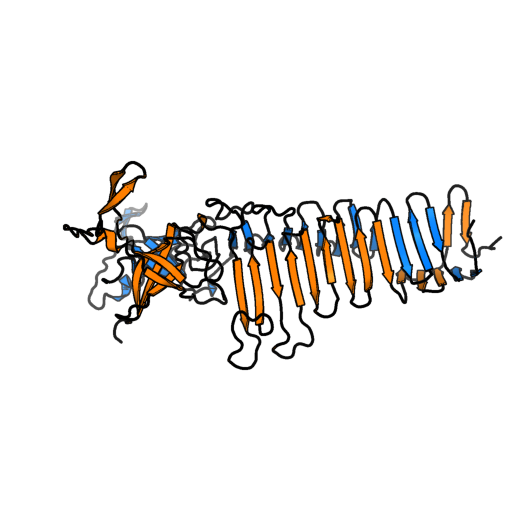31,62,78,67,45,28,39,35,42,34,27,58,67,68,14,32,46,37,40,38,74,94,43,76,49,77,46,42,76,54,24,41,35,41,39,6,67,64,13,35,41,35,41,40,89,87,46,76,50,72,44,45,53,29,42,36,39,35,17,60,88,22,73,46,72,39,66,74,62,69,87,123,135,76,80,69,54,61,37,62,41,28,45,22,28,28,66,43,59,41,53,91,89,46,55,49,39,40,24,32,62,56,54,74,66,60,74,41,79,68,81,61,64,71,54,37,57,47,51,56,46,66,41,62,45,97,82,64,49,65,42,69,44,67,42,58,56,71,68,57,44,68,20,36,61,46,82,69,101,60,51,63,72,49,59,79,54,50,28,54,66,26,42,26,39,31,32,30,51,57,90,54,91,55,34,27,30,32,54,36,47,83,42,53,32,49,26,36,38,24,56,44,38,34,47,44,71,39,41,85,54,90,81,49,69,60,99,36,66,65,25,13,30,37,40,33,47,18,46,60,77,22,33,38,40,37,37,42,34,44,43,70,66,46,93,61,31,41,40,38,34,40,34,29,59,79,22,34,36,38,42,31,46,77,74,47,36,33,41,38,40,31,61,79,64,30,28,39,35,42,34,37,62,86,66,31,31,46,34,38,39,43,40,30,34,41,37,38,26,70,66,55,48,77,49,79,54,90,80,32,36,42,35,33,22,38,51,27,37,40,33,37,29,63,62,45,77,46,78,54,94,90,48,71,47,64,26,49,63,46,74,86,124

pLDDT: mean 83.1, std 20.5, range [27.16, 98.81]

Organism: Pseudomonas phage PhiPA3 (NCBI:txid998086)